Protein AF-A0A168GUT9-F1 (afdb_monomer_lite)

Secondary structure (DSSP, 8-state):
------SS---------S------HHHHHH-HHHHHHHHHSPTT-EEEEEEE-TTSEEEEEEEEEEEE--SSS-SEEEEEEEEEEEEE---HHHHHHHHHHHHHHHHHHHHHTTS--------HHHHHHHHHHHHHHHHHHHT-TT-----SSSEEEEE--SSS--EEEEHHHIIIIIIHHHHHHHHHHHHHHHH-TTTTTTS-EEEEEEESHHHHHHHHTS-HHHHHHHHHHHHHHHHHHHHHTT---EEE--HHHHHHHHHTT---S------------EEEEEEESS---EEEEEE-SS-EEEEPPSEE-SS-EEEEEEE--B-TT-PBPS-EEEEEEEEE-TTTTTGGG--S----------------EEEEEEEEEE-TTSSS-EEEEEEE-----SS---PPPEEEEE---------

Organism: NCBI:txid747725

Foldseek 3Di:
DDDPPVVPFDAAFADDDDDDPDPDVVLVVQLVVLLVVLVVADAQAWAWEWAQEPQQKTKIWIWGWHWAQYLPPGIDIAIDTDDIDMDHDDDQLQQLQVQVVVVVVVVVVVVCVPPDDPCPDCDPVLSVVSSVVSSVLCCVQWQDQPDDDPDQQDFSDWDDDVDDDIDTDGNVNSLPRGLLVVLLVVLLVVLVQCCDPVHNVVHQHAEYEYEHDVLLCLLPRTHVVRSVSNQVSSQVSNVVNCVVVVRNYHYHDDNSNRPSCVVVVHDDSNSFARHAFDDDKDKDKDKDQADFQKWKWWDPPVDIDTFDFPDDDHGMTIGIGIWDQADPVRGGDQKTKIKMKMWGFCPVVVVVPPPDDDDDDPDPPPPPRPIDMKMKIKIKHADPPGQFKIKIKMDIADPDPPPCGPTDIDIDMGTHGNHHYTD

pLDDT: mean 77.17, std 18.15, range [25.75, 98.5]

Structure (mmCIF, N/CA/C/O backbone):
data_AF-A0A168GUT9-F1
#
_entry.id   AF-A0A168GUT9-F1
#
loop_
_atom_site.group_PDB
_atom_site.id
_atom_site.type_symbol
_atom_site.label_atom_id
_atom_site.label_alt_id
_atom_site.label_comp_id
_atom_site.label_asym_id
_atom_site.label_entity_id
_atom_site.label_seq_id
_atom_site.pdbx_PDB_ins_code
_atom_site.Cartn_x
_atom_site.Cartn_y
_atom_site.Cartn_z
_atom_site.occupancy
_atom_site.B_iso_or_equiv
_atom_site.auth_seq_id
_atom_site.auth_comp_id
_atom_site.auth_asym_id
_atom_site.auth_atom_id
_atom_site.pdbx_PDB_model_num
ATOM 1 N N . MET A 1 1 ? 12.206 -26.091 -16.435 1.00 26.62 1 MET A N 1
ATOM 2 C CA . MET A 1 1 ? 11.387 -25.431 -17.474 1.00 26.62 1 MET A CA 1
ATOM 3 C C . MET A 1 1 ? 10.911 -24.117 -16.882 1.00 26.62 1 MET A C 1
ATOM 5 O O . MET A 1 1 ? 10.318 -24.164 -15.815 1.00 26.62 1 MET A O 1
ATOM 9 N N . VAL A 1 2 ? 11.254 -22.966 -17.469 1.00 26.02 2 VAL A N 1
ATOM 10 C CA . VAL A 1 2 ? 10.767 -21.669 -16.968 1.00 26.02 2 VAL A CA 1
ATOM 11 C C . VAL A 1 2 ? 9.458 -21.366 -17.677 1.00 26.02 2 VAL A C 1
ATOM 13 O O . VAL A 1 2 ? 9.467 -21.061 -18.869 1.00 26.02 2 VAL A O 1
ATOM 16 N N . GLU A 1 3 ? 8.340 -21.447 -16.959 1.00 25.75 3 GLU A N 1
ATOM 17 C CA . GLU A 1 3 ? 7.092 -20.870 -17.447 1.00 25.75 3 GLU A CA 1
ATOM 18 C C . GLU A 1 3 ? 7.246 -19.350 -17.488 1.00 25.75 3 GLU A C 1
ATOM 20 O O . GLU A 1 3 ? 7.220 -18.656 -16.470 1.00 25.75 3 GLU A O 1
ATOM 25 N N . LEU A 1 4 ? 7.440 -18.819 -18.694 1.00 33.62 4 LEU A N 1
ATOM 26 C CA . LEU A 1 4 ? 7.356 -17.390 -18.938 1.00 33.62 4 LEU A CA 1
ATOM 27 C C . LEU A 1 4 ? 5.900 -16.958 -18.734 1.00 33.62 4 LEU A C 1
ATOM 29 O O . LEU A 1 4 ? 5.096 -17.002 -19.664 1.00 33.62 4 LEU A O 1
ATOM 33 N N . PHE A 1 5 ? 5.585 -16.486 -17.526 1.00 36.59 5 PHE A N 1
ATOM 34 C CA . PHE A 1 5 ? 4.339 -15.792 -17.180 1.00 36.59 5 PHE A CA 1
ATOM 35 C C . PHE A 1 5 ? 4.239 -14.423 -17.892 1.00 36.59 5 PHE A C 1
ATOM 37 O O . PHE A 1 5 ? 4.092 -13.367 -17.284 1.00 36.59 5 PHE A O 1
ATOM 44 N N . SER A 1 6 ? 4.308 -14.418 -19.226 1.00 44.78 6 SER A N 1
ATOM 45 C CA . SER A 1 6 ? 4.138 -13.242 -20.081 1.00 44.78 6 SER A CA 1
ATOM 46 C C . SER A 1 6 ? 2.673 -13.028 -20.478 1.00 44.78 6 SER A C 1
ATOM 48 O O . SER A 1 6 ? 2.356 -12.856 -21.654 1.00 44.78 6 SER A O 1
ATOM 50 N N . LYS A 1 7 ? 1.791 -13.036 -19.474 1.00 45.06 7 LYS A N 1
ATOM 51 C CA . LYS A 1 7 ? 0.375 -12.627 -19.516 1.00 45.06 7 LYS A CA 1
ATOM 52 C C . LYS A 1 7 ? 0.021 -12.000 -18.149 1.00 45.06 7 LYS A C 1
ATOM 54 O O . LYS A 1 7 ? -0.742 -12.574 -17.388 1.00 45.06 7 LYS A O 1
ATOM 59 N N . THR A 1 8 ? 0.613 -10.878 -17.742 1.00 46.88 8 THR A N 1
ATOM 60 C CA . THR A 1 8 ? 1.179 -9.783 -18.550 1.00 46.88 8 THR A CA 1
ATOM 61 C C . THR A 1 8 ? 2.673 -9.537 -18.299 1.00 46.88 8 THR A C 1
ATOM 63 O O . THR A 1 8 ? 3.214 -9.794 -17.226 1.00 46.88 8 THR A O 1
ATOM 66 N N . LYS A 1 9 ? 3.371 -9.020 -19.317 1.00 53.97 9 LYS A N 1
ATOM 67 C CA . LYS A 1 9 ? 4.805 -8.697 -19.248 1.00 53.97 9 LYS A CA 1
ATOM 68 C C . LYS A 1 9 ? 5.005 -7.348 -18.524 1.00 53.97 9 LYS A C 1
ATOM 70 O O . LYS A 1 9 ? 4.695 -6.297 -19.083 1.00 53.97 9 LYS A O 1
ATOM 75 N N . ARG A 1 10 ? 5.484 -7.405 -17.271 1.00 47.97 10 ARG A N 1
ATOM 76 C CA . ARG A 1 10 ? 5.579 -6.293 -16.292 1.00 47.97 10 ARG A CA 1
ATOM 77 C C . ARG A 1 10 ? 6.649 -5.225 -16.628 1.00 47.97 10 ARG A C 1
ATOM 79 O O . ARG A 1 10 ? 7.745 -5.624 -17.022 1.00 47.97 10 ARG A O 1
ATOM 86 N N . PRO A 1 11 ? 6.376 -3.919 -16.433 1.00 54.38 11 PRO A N 1
ATOM 87 C CA . PRO A 1 11 ? 7.156 -2.797 -16.980 1.00 54.38 11 PRO A CA 1
ATOM 88 C C . PRO A 1 11 ? 8.419 -2.384 -16.195 1.00 54.38 11 PRO A C 1
ATOM 90 O O . PRO A 1 11 ? 8.752 -2.946 -15.155 1.00 54.38 11 PRO A O 1
ATOM 93 N N . ILE A 1 12 ? 9.058 -1.348 -16.749 1.00 54.78 12 ILE A N 1
ATOM 94 C CA . ILE A 1 12 ? 10.175 -0.482 -16.320 1.00 54.78 12 ILE A CA 1
ATOM 95 C C . ILE A 1 12 ? 9.835 0.928 -16.945 1.00 54.78 12 ILE A C 1
ATOM 97 O O . ILE A 1 12 ? 8.992 0.943 -17.827 1.00 54.78 12 ILE A O 1
ATOM 101 N N . VAL A 1 13 ? 10.330 2.121 -16.535 1.00 54.97 13 VAL A N 1
ATOM 102 C CA . VAL A 1 13 ? 9.796 3.502 -16.970 1.00 54.97 13 VAL A CA 1
ATOM 103 C C . VAL A 1 13 ? 10.531 4.904 -17.547 1.00 54.97 13 VAL A C 1
ATOM 105 O O . VAL A 1 13 ? 9.647 5.563 -18.045 1.00 54.97 13 VAL A O 1
ATOM 108 N N . VAL A 1 14 ? 11.784 5.586 -17.787 1.00 58.19 14 VAL A N 1
ATOM 109 C CA . VAL A 1 14 ? 13.343 5.839 -17.550 1.00 58.19 14 VAL A CA 1
ATOM 110 C C . VAL A 1 14 ? 13.621 7.330 -17.235 1.00 58.19 14 VAL A C 1
ATOM 112 O O . VAL A 1 14 ? 13.197 8.234 -17.957 1.00 58.19 14 VAL A O 1
ATOM 115 N N . GLU A 1 15 ? 14.467 7.563 -16.230 1.00 49.66 15 GLU A N 1
ATOM 116 C CA . GLU A 1 15 ? 14.476 8.736 -15.356 1.00 49.66 15 GLU A CA 1
ATOM 117 C C . GLU A 1 15 ? 14.814 10.111 -15.941 1.00 49.66 15 GLU A C 1
ATOM 119 O O . GLU A 1 15 ? 15.072 10.289 -17.136 1.00 49.66 15 GLU A O 1
ATOM 124 N N . SER A 1 16 ? 14.493 11.130 -15.141 1.00 50.06 16 SER A N 1
ATOM 125 C CA . SER A 1 16 ? 14.348 12.511 -15.595 1.00 50.06 16 SER A CA 1
ATOM 126 C C . SER A 1 16 ? 15.687 13.219 -15.752 1.00 50.06 16 SER A C 1
ATOM 128 O O . SER A 1 16 ? 16.665 12.902 -15.090 1.00 50.06 16 SER A O 1
ATOM 130 N N . THR A 1 17 ? 15.719 14.214 -16.636 1.00 51.22 17 THR A N 1
ATOM 131 C CA . THR A 1 17 ? 16.955 14.880 -17.081 1.00 51.22 17 THR A CA 1
ATOM 132 C C . THR A 1 17 ? 16.828 16.402 -17.200 1.00 51.22 17 THR A C 1
ATOM 134 O O . THR A 1 17 ? 17.654 17.038 -17.842 1.00 51.22 17 THR A O 1
ATOM 137 N N . SER A 1 18 ? 15.782 17.006 -16.629 1.00 48.81 18 SER A N 1
ATOM 138 C CA . SER A 1 18 ? 15.532 18.454 -16.702 1.00 48.81 18 SER A CA 1
ATOM 139 C C . SER A 1 18 ? 15.050 18.995 -15.360 1.00 48.81 18 SER A C 1
ATOM 141 O O . SER A 1 18 ? 14.237 18.325 -14.720 1.00 48.81 18 SER A O 1
ATOM 143 N N . ASP A 1 19 ? 15.468 20.212 -14.993 1.00 50.88 19 ASP A N 1
ATOM 144 C CA . ASP A 1 19 ? 15.101 20.916 -13.752 1.00 50.88 19 ASP A CA 1
ATOM 145 C C . ASP A 1 19 ? 13.603 21.274 -13.658 1.00 50.88 19 ASP A C 1
ATOM 147 O O . ASP A 1 19 ? 13.185 22.431 -13.723 1.00 50.88 19 ASP A O 1
ATOM 151 N N . TYR A 1 20 ? 12.769 20.257 -13.454 1.00 45.78 20 TYR A N 1
ATOM 152 C CA . TYR A 1 20 ? 11.441 20.432 -12.883 1.00 45.78 20 TYR A CA 1
ATOM 153 C C . TYR A 1 20 ? 11.582 20.927 -11.441 1.00 45.78 20 TYR A C 1
ATOM 155 O O . TYR A 1 20 ? 12.440 20.447 -10.698 1.00 45.78 20 TYR A O 1
ATOM 163 N N . ASN A 1 21 ? 10.730 21.876 -11.036 1.00 51.06 21 ASN A N 1
ATOM 164 C CA . ASN A 1 21 ? 10.783 22.482 -9.704 1.00 51.06 21 ASN A CA 1
ATOM 165 C C . ASN A 1 21 ? 10.787 21.406 -8.610 1.00 51.06 21 ASN A C 1
ATOM 167 O O . ASN A 1 21 ? 9.783 20.727 -8.383 1.00 51.06 21 ASN A O 1
ATOM 171 N N . LYS A 1 22 ? 11.933 21.268 -7.934 1.00 47.97 22 LYS A N 1
ATOM 172 C CA . LYS A 1 22 ? 12.156 20.256 -6.902 1.00 47.97 22 LYS A CA 1
ATOM 173 C C . LYS A 1 22 ? 11.099 20.392 -5.810 1.00 47.97 22 LYS A C 1
ATOM 175 O O . LYS A 1 22 ? 11.088 21.377 -5.073 1.00 47.97 22 LYS A O 1
ATOM 180 N N . CYS A 1 23 ? 10.305 19.339 -5.617 1.00 44.12 23 CYS A N 1
ATOM 181 C CA . CYS A 1 23 ? 9.879 19.001 -4.263 1.00 44.12 23 CYS A CA 1
ATOM 182 C C . CYS A 1 23 ? 11.184 18.839 -3.469 1.00 44.12 23 CYS A C 1
ATOM 184 O O . CYS A 1 23 ? 12.020 18.016 -3.847 1.00 44.12 23 CYS A O 1
ATOM 186 N N . SER A 1 24 ? 11.443 19.734 -2.512 1.00 45.75 24 SER A N 1
ATOM 187 C CA . SER A 1 24 ? 12.797 19.952 -1.991 1.00 45.75 24 SER A CA 1
ATOM 188 C C . SER A 1 24 ? 13.386 18.645 -1.457 1.00 45.75 24 SER A C 1
ATOM 190 O O . SER A 1 24 ? 12.754 17.947 -0.669 1.00 45.75 24 SER A O 1
ATOM 192 N N . SER A 1 25 ? 14.597 18.281 -1.894 1.00 49.31 25 SER A N 1
ATOM 193 C CA . SER A 1 25 ? 15.142 16.930 -1.667 1.00 49.31 25 SER A CA 1
ATOM 194 C C . SER A 1 25 ? 15.343 16.578 -0.186 1.00 49.31 25 SER A C 1
ATOM 196 O O . SER A 1 25 ? 15.355 15.400 0.163 1.00 49.31 25 SER A O 1
ATOM 198 N N . GLY A 1 26 ? 15.396 17.581 0.699 1.00 51.66 26 GLY A N 1
ATOM 199 C CA . GLY A 1 26 ? 15.331 17.393 2.152 1.00 51.66 26 GLY A CA 1
ATOM 200 C C . GLY A 1 26 ? 14.047 16.711 2.650 1.00 51.66 26 GLY A C 1
ATOM 201 O O . GLY A 1 26 ? 14.083 16.056 3.682 1.00 51.66 26 GLY A O 1
ATOM 202 N N . ALA A 1 27 ? 12.931 16.786 1.914 1.00 50.53 27 ALA A N 1
ATOM 203 C CA . ALA A 1 27 ? 11.703 16.066 2.259 1.00 50.53 27 ALA A CA 1
ATOM 204 C C . ALA A 1 27 ? 11.812 14.551 1.996 1.00 50.53 27 ALA A C 1
ATOM 206 O O . ALA A 1 27 ? 11.278 13.756 2.765 1.00 50.53 27 ALA A O 1
ATOM 207 N N . LEU A 1 28 ? 12.530 14.142 0.941 1.00 49.69 28 LEU A N 1
ATOM 208 C CA . LEU A 1 28 ? 12.753 12.726 0.613 1.00 49.69 28 LEU A CA 1
ATOM 209 C C . LEU A 1 28 ? 13.799 12.069 1.525 1.00 49.69 28 LEU A C 1
ATOM 211 O O . LEU A 1 28 ? 13.659 10.897 1.861 1.00 49.69 28 LEU A O 1
ATOM 215 N N . LEU A 1 29 ? 14.808 12.826 1.970 1.00 50.78 29 LEU A N 1
ATOM 216 C CA . LEU A 1 29 ? 15.850 12.337 2.883 1.00 50.78 29 LEU A CA 1
ATOM 217 C C . LEU A 1 29 ? 15.323 11.937 4.273 1.00 50.78 29 LEU A C 1
ATOM 219 O O . LEU A 1 29 ? 15.955 11.124 4.944 1.00 50.78 29 LEU A O 1
ATOM 223 N N . ASN A 1 30 ? 14.172 12.467 4.696 1.00 52.59 30 ASN A N 1
ATOM 224 C CA . ASN A 1 30 ? 13.629 12.215 6.032 1.00 52.59 30 ASN A CA 1
ATOM 225 C C . ASN A 1 30 ? 12.853 10.888 6.148 1.00 52.59 30 ASN A C 1
ATOM 227 O O . ASN A 1 30 ? 12.826 10.312 7.231 1.00 52.59 30 ASN A O 1
ATOM 231 N N . CYS A 1 31 ? 12.281 10.357 5.059 1.00 59.56 31 CYS A N 1
ATOM 232 C CA . CYS A 1 31 ? 11.451 9.135 5.066 1.00 59.56 31 CYS A CA 1
ATOM 233 C C . CYS A 1 31 ? 12.281 7.829 5.081 1.00 59.56 31 CYS A C 1
ATOM 235 O O . CYS A 1 31 ? 12.011 6.880 4.336 1.00 59.56 31 CYS A O 1
ATOM 237 N N . SER A 1 32 ? 13.346 7.795 5.888 1.00 69.50 32 SER A N 1
ATOM 238 C CA . SER A 1 32 ? 14.380 6.750 5.849 1.00 69.50 32 SER A CA 1
ATOM 239 C C . SER A 1 32 ? 13.837 5.336 6.106 1.00 69.50 32 SER A C 1
ATOM 241 O O . SER A 1 32 ? 14.268 4.380 5.455 1.00 69.50 32 SER A O 1
ATOM 243 N N . GLU A 1 33 ? 12.838 5.194 6.983 1.00 77.44 33 GLU A N 1
ATOM 244 C CA . GLU A 1 33 ? 12.213 3.901 7.262 1.00 77.44 33 GLU A CA 1
ATOM 245 C C . GLU A 1 33 ? 11.320 3.416 6.113 1.00 77.44 33 GLU A C 1
ATOM 247 O O . GLU A 1 33 ? 11.387 2.238 5.759 1.00 77.44 33 GLU A O 1
ATOM 252 N N . LYS A 1 34 ? 10.543 4.300 5.469 1.00 72.81 34 LYS A N 1
ATOM 253 C CA . LYS A 1 34 ? 9.719 3.933 4.300 1.00 72.81 34 LYS A CA 1
ATOM 254 C C . LYS A 1 34 ? 10.580 3.396 3.150 1.00 72.81 34 LYS A C 1
ATOM 256 O O . LYS A 1 34 ? 10.268 2.343 2.589 1.00 72.81 34 LYS A O 1
ATOM 261 N N . VAL A 1 35 ? 11.707 4.056 2.864 1.00 77.12 35 VAL A N 1
ATOM 262 C CA . VAL A 1 35 ? 12.710 3.593 1.883 1.00 77.12 35 VAL A CA 1
ATOM 263 C C . VAL A 1 35 ? 13.254 2.209 2.262 1.00 77.12 35 VAL A C 1
ATOM 265 O O . VAL A 1 35 ? 13.331 1.312 1.417 1.00 77.12 35 VAL A O 1
ATOM 268 N N . ALA A 1 36 ? 13.593 1.995 3.538 1.00 82.00 36 ALA A N 1
ATOM 269 C CA . ALA A 1 36 ? 14.124 0.718 4.014 1.00 82.00 36 ALA A CA 1
ATOM 270 C C . ALA A 1 36 ? 13.153 -0.462 3.793 1.00 82.00 36 ALA A C 1
ATOM 272 O O . ALA A 1 36 ? 13.602 -1.566 3.491 1.00 82.00 36 ALA A O 1
ATOM 273 N N . LEU A 1 37 ? 11.835 -0.248 3.872 1.00 84.88 37 LEU A N 1
ATOM 274 C CA . LEU A 1 37 ? 10.836 -1.305 3.652 1.00 84.88 37 LEU A CA 1
ATOM 275 C C . LEU A 1 37 ? 10.690 -1.719 2.186 1.00 84.88 37 LEU A C 1
ATOM 277 O O . LEU A 1 37 ? 10.657 -2.912 1.883 1.00 84.88 37 LEU A O 1
ATOM 281 N N . ILE A 1 38 ? 10.648 -0.752 1.269 1.00 83.19 38 ILE A N 1
ATOM 282 C CA . ILE A 1 38 ? 10.602 -1.003 -0.183 1.00 83.19 38 ILE A CA 1
ATOM 283 C C . ILE A 1 38 ? 11.878 -1.740 -0.627 1.00 83.19 38 ILE A C 1
ATOM 285 O O . ILE A 1 38 ? 11.850 -2.643 -1.472 1.00 83.19 38 ILE A O 1
ATOM 289 N N . ASN A 1 39 ? 13.000 -1.448 0.034 1.00 83.31 39 ASN A N 1
ATOM 290 C CA . ASN A 1 39 ? 14.249 -2.173 -0.152 1.00 83.31 39 ASN A CA 1
ATOM 291 C C . ASN A 1 39 ? 14.204 -3.638 0.328 1.00 83.31 39 ASN A C 1
ATOM 293 O O . ASN A 1 39 ? 14.859 -4.467 -0.306 1.00 83.31 39 ASN A O 1
ATOM 297 N N . LEU A 1 40 ? 13.394 -3.995 1.335 1.00 87.31 40 LEU A N 1
ATOM 298 C CA . LEU A 1 40 ? 13.200 -5.388 1.781 1.00 87.31 40 LEU A CA 1
ATOM 299 C C . LEU A 1 40 ? 12.292 -6.220 0.855 1.00 87.31 40 LEU A C 1
ATOM 301 O O . LEU A 1 40 ? 12.414 -7.444 0.811 1.00 87.31 40 LEU A O 1
ATOM 305 N N . ILE A 1 41 ? 11.389 -5.587 0.103 1.00 86.56 41 ILE A N 1
ATOM 306 C CA . ILE A 1 41 ? 10.489 -6.275 -0.836 1.00 86.56 41 ILE A CA 1
ATOM 307 C C . ILE A 1 41 ? 11.254 -6.657 -2.113 1.00 86.56 41 ILE A C 1
ATOM 309 O O . ILE A 1 41 ? 12.033 -5.869 -2.647 1.00 86.56 41 ILE A O 1
ATOM 313 N N . GLN A 1 42 ? 11.061 -7.875 -2.625 1.00 84.88 42 GLN A N 1
ATOM 314 C CA . GLN A 1 42 ? 11.775 -8.339 -3.822 1.00 84.88 42 GLN A CA 1
ATOM 315 C C . GLN A 1 42 ? 11.379 -7.549 -5.088 1.00 84.88 42 GLN A C 1
ATOM 317 O O . GLN A 1 42 ? 10.233 -7.109 -5.198 1.00 84.88 42 GLN A O 1
ATOM 322 N N . PRO A 1 43 ? 12.281 -7.405 -6.077 1.00 81.94 43 PRO A N 1
ATOM 323 C CA . PRO A 1 43 ? 11.941 -6.879 -7.398 1.00 81.94 43 PRO A CA 1
ATOM 324 C C . PRO A 1 43 ? 10.807 -7.659 -8.060 1.00 81.94 43 PRO A C 1
ATOM 326 O O . PRO A 1 43 ? 10.798 -8.888 -8.062 1.00 81.94 43 PRO A O 1
ATOM 329 N N . TYR A 1 44 ? 9.843 -6.943 -8.636 1.00 80.75 44 TYR A N 1
ATOM 330 C CA . TYR A 1 44 ? 8.580 -7.483 -9.154 1.00 80.75 44 TYR A CA 1
ATOM 331 C C . TYR A 1 44 ? 7.759 -8.242 -8.080 1.00 80.75 44 TYR A C 1
ATOM 333 O O . TYR A 1 44 ? 6.778 -8.926 -8.390 1.00 80.75 44 TYR A O 1
ATOM 341 N N . GLY A 1 45 ? 8.110 -8.083 -6.803 1.00 87.81 45 GLY A N 1
ATOM 342 C CA . GLY A 1 45 ? 7.328 -8.495 -5.648 1.00 87.81 45 GLY A CA 1
ATOM 343 C C . GLY A 1 45 ? 6.203 -7.506 -5.354 1.00 87.81 45 GLY A C 1
ATOM 344 O O . GLY A 1 45 ? 6.263 -6.329 -5.719 1.00 87.81 45 GLY A O 1
ATOM 345 N N . TYR A 1 46 ? 5.160 -8.004 -4.696 1.00 91.94 46 TYR A N 1
ATOM 346 C CA . TYR A 1 46 ? 3.995 -7.215 -4.317 1.00 91.94 46 TYR A CA 1
ATOM 347 C C . TYR A 1 46 ? 3.993 -6.912 -2.821 1.00 91.94 46 TYR A C 1
ATOM 349 O O . TYR A 1 46 ? 4.394 -7.751 -2.006 1.00 91.94 46 TYR A O 1
ATOM 357 N N . TYR A 1 47 ? 3.468 -5.746 -2.464 1.00 94.81 47 TYR A N 1
ATOM 358 C CA . TYR A 1 47 ? 3.083 -5.394 -1.105 1.00 94.81 47 TYR A CA 1
ATOM 359 C C . TYR A 1 47 ? 1.734 -4.677 -1.102 1.00 94.81 47 TYR A C 1
ATOM 361 O O . TYR A 1 47 ? 1.325 -4.116 -2.118 1.00 94.81 47 TYR A O 1
ATOM 369 N N . VAL A 1 48 ? 1.040 -4.705 0.032 1.00 95.00 48 VAL A N 1
ATOM 370 C CA . VAL A 1 48 ? -0.174 -3.911 0.245 1.00 95.00 48 VAL A CA 1
ATOM 371 C C . VAL A 1 48 ? 0.082 -2.907 1.355 1.00 95.00 48 VAL A C 1
ATOM 373 O O . VAL A 1 48 ? 0.603 -3.251 2.413 1.00 95.00 48 VAL A O 1
ATOM 376 N N . GLU A 1 49 ? -0.292 -1.662 1.115 1.00 94.19 49 GLU A N 1
ATOM 377 C CA . GLU A 1 49 ? -0.341 -0.612 2.125 1.00 94.19 49 GLU A CA 1
ATOM 378 C C . GLU A 1 49 ? -1.786 -0.440 2.597 1.00 94.19 49 GLU A C 1
ATOM 380 O O . GLU A 1 49 ? -2.677 -0.212 1.784 1.00 94.19 49 GLU A O 1
ATOM 385 N N . ALA A 1 50 ? -2.024 -0.576 3.897 1.00 95.88 50 ALA A N 1
ATOM 386 C CA . ALA A 1 50 ? -3.323 -0.434 4.533 1.00 95.88 50 ALA A CA 1
ATOM 387 C C . ALA A 1 50 ? -3.367 0.867 5.341 1.00 95.88 50 ALA A C 1
ATOM 389 O O . ALA A 1 50 ? -2.925 0.898 6.489 1.00 95.88 50 ALA A O 1
ATOM 390 N N . ASN A 1 51 ? -3.912 1.932 4.748 1.00 94.56 51 ASN A N 1
ATOM 391 C CA . ASN A 1 51 ? -4.268 3.147 5.477 1.00 94.56 51 ASN A CA 1
ATOM 392 C C . ASN A 1 51 ? -5.609 2.919 6.192 1.00 94.56 51 ASN A C 1
ATOM 394 O O . ASN A 1 51 ? -6.626 2.664 5.544 1.00 94.56 51 ASN A O 1
ATOM 398 N N . ILE A 1 52 ? -5.597 3.004 7.521 1.00 95.19 52 ILE A N 1
ATOM 399 C CA . ILE A 1 52 ? -6.777 2.962 8.384 1.00 95.19 52 ILE A CA 1
ATOM 400 C C . ILE A 1 52 ? -7.114 4.408 8.776 1.00 95.19 52 ILE A C 1
ATOM 402 O O . ILE A 1 52 ? -6.357 5.043 9.516 1.00 95.19 52 ILE A O 1
ATOM 406 N N . ASN A 1 53 ? -8.231 4.942 8.275 1.00 91.75 53 ASN A N 1
ATOM 407 C CA . ASN A 1 53 ? -8.582 6.354 8.450 1.00 91.75 53 ASN A CA 1
ATOM 408 C C . ASN A 1 53 ? -9.632 6.596 9.548 1.00 91.75 53 ASN A C 1
ATOM 410 O O . ASN A 1 53 ? -10.357 5.694 9.970 1.00 91.75 53 ASN A O 1
ATOM 414 N N . LEU A 1 54 ? -9.733 7.854 9.986 1.00 91.44 54 LEU A N 1
ATOM 415 C CA . LEU A 1 54 ? -10.691 8.302 11.007 1.00 91.44 54 LEU A CA 1
ATOM 416 C C . LEU A 1 54 ? -12.159 8.288 10.536 1.00 91.44 54 LEU A C 1
ATOM 418 O O . LEU A 1 54 ? -13.062 8.463 11.345 1.00 91.44 54 LEU A O 1
ATOM 422 N N . CYS A 1 55 ? -12.422 8.055 9.247 1.00 90.44 55 CYS A N 1
ATOM 423 C CA . CYS A 1 55 ? -13.771 7.907 8.689 1.00 90.44 55 CYS A CA 1
ATOM 424 C C . CYS A 1 55 ? -14.260 6.445 8.698 1.00 90.44 55 CYS A C 1
ATOM 426 O O . CYS A 1 55 ? -15.224 6.115 8.007 1.00 90.44 55 CYS A O 1
ATOM 428 N N . ASN A 1 56 ? -13.586 5.571 9.454 1.00 91.69 56 ASN A N 1
ATOM 429 C CA . ASN A 1 56 ? -13.836 4.131 9.531 1.00 91.69 56 ASN A CA 1
ATOM 430 C C . ASN A 1 56 ? -13.755 3.403 8.177 1.00 91.69 56 ASN A C 1
ATOM 432 O O . ASN A 1 56 ? -14.416 2.386 7.949 1.00 91.69 56 ASN A O 1
ATOM 436 N N . GLU A 1 57 ? -12.876 3.871 7.292 1.00 95.38 57 GLU A N 1
ATOM 437 C CA . GLU A 1 57 ? -12.481 3.161 6.078 1.00 95.38 57 GLU A CA 1
ATOM 438 C C . GLU A 1 57 ? -11.063 2.587 6.204 1.00 95.38 57 GLU A C 1
ATOM 440 O O . GLU A 1 57 ? -10.179 3.173 6.832 1.00 95.38 57 GLU A O 1
ATOM 445 N N . ILE A 1 58 ? -10.827 1.461 5.531 1.00 96.00 58 ILE A N 1
ATOM 446 C CA . ILE A 1 58 ? -9.499 0.890 5.313 1.00 96.00 58 ILE A CA 1
ATOM 447 C C . ILE A 1 58 ? -9.202 0.928 3.813 1.00 96.00 58 ILE A C 1
ATOM 449 O O . ILE A 1 58 ? -9.855 0.242 3.024 1.00 96.00 58 ILE A O 1
ATOM 453 N N . LYS A 1 59 ? -8.210 1.726 3.417 1.00 94.88 59 LYS A N 1
ATOM 454 C CA . LYS A 1 59 ? -7.747 1.875 2.032 1.00 94.88 59 LYS A CA 1
ATOM 455 C C . LYS A 1 59 ? -6.517 1.001 1.823 1.00 94.88 59 LYS A C 1
ATOM 457 O O . LYS A 1 59 ? -5.466 1.252 2.403 1.00 94.88 59 LYS A O 1
ATOM 462 N N . LEU A 1 60 ? -6.678 -0.038 1.009 1.00 94.75 60 LEU A N 1
ATOM 463 C CA . LEU A 1 60 ? -5.674 -1.046 0.690 1.00 94.75 60 LEU A CA 1
ATOM 464 C C . LEU A 1 60 ? -5.084 -0.754 -0.695 1.00 94.75 60 LEU A C 1
ATOM 466 O O . LEU A 1 60 ? -5.766 -0.931 -1.701 1.00 94.75 60 LEU A O 1
ATOM 470 N N . SER A 1 61 ? -3.830 -0.311 -0.750 1.00 93.38 61 SER A N 1
ATOM 471 C CA . SER A 1 61 ? -3.107 -0.025 -1.995 1.00 93.38 61 SER A CA 1
ATOM 472 C C . SER A 1 61 ? -2.153 -1.169 -2.325 1.00 93.38 61 SER A C 1
ATOM 474 O O . SER A 1 61 ? -1.124 -1.321 -1.664 1.00 93.38 61 SER A O 1
ATOM 476 N N . LEU A 1 62 ? -2.472 -1.985 -3.332 1.00 93.12 62 LEU A N 1
ATOM 477 C CA . LEU A 1 62 ? -1.544 -2.971 -3.884 1.00 93.12 62 LEU A CA 1
ATOM 478 C C . LEU A 1 62 ? -0.510 -2.263 -4.751 1.00 93.12 62 LEU A C 1
ATOM 480 O O . LEU A 1 62 ? -0.817 -1.689 -5.799 1.00 93.12 62 LEU A O 1
ATOM 484 N N . ASN A 1 63 ? 0.735 -2.411 -4.335 1.00 92.38 63 ASN A N 1
ATOM 485 C CA . ASN A 1 63 ? 1.908 -1.856 -4.967 1.00 92.38 63 ASN A CA 1
ATOM 486 C C . ASN A 1 63 ? 2.837 -2.992 -5.412 1.00 92.38 63 ASN A C 1
ATOM 488 O O . ASN A 1 63 ? 3.025 -3.992 -4.716 1.00 92.38 63 ASN A O 1
ATOM 492 N N . GLN A 1 64 ? 3.444 -2.835 -6.581 1.00 89.56 64 GLN A N 1
ATOM 493 C CA . GLN A 1 64 ? 4.507 -3.692 -7.084 1.00 89.56 64 GLN A CA 1
ATOM 494 C C . GLN A 1 64 ? 5.817 -2.914 -7.027 1.00 89.56 64 GLN A C 1
ATOM 496 O O . GLN A 1 64 ? 5.952 -1.884 -7.683 1.00 89.56 64 GLN A O 1
ATOM 501 N N . VAL A 1 65 ? 6.813 -3.437 -6.317 1.00 87.88 65 VAL A N 1
ATOM 502 C CA . VAL A 1 65 ? 8.179 -2.923 -6.458 1.00 87.88 65 VAL A CA 1
ATOM 503 C C . VAL A 1 65 ? 8.686 -3.340 -7.834 1.00 87.88 65 VAL A C 1
ATOM 505 O O . VAL A 1 65 ? 8.681 -4.521 -8.170 1.00 87.88 65 VAL A O 1
ATOM 508 N N . ILE A 1 66 ? 9.102 -2.383 -8.651 1.00 80.69 66 ILE A N 1
ATOM 509 C CA . ILE A 1 66 ? 9.880 -2.590 -9.873 1.00 80.69 66 ILE A CA 1
ATOM 510 C C . ILE A 1 66 ? 11.285 -2.013 -9.694 1.00 80.69 66 ILE A C 1
ATOM 512 O O . ILE A 1 66 ? 11.636 -1.483 -8.642 1.00 80.69 66 ILE A O 1
ATOM 516 N N . GLU A 1 67 ? 12.117 -2.193 -10.710 1.00 72.94 67 GLU A N 1
ATOM 517 C CA . GLU A 1 67 ? 13.498 -1.721 -10.754 1.00 72.94 67 GLU A CA 1
ATOM 518 C C . GLU A 1 67 ? 13.735 -1.074 -12.099 1.00 72.94 67 GLU A C 1
ATOM 520 O O . GLU A 1 67 ? 13.261 -1.590 -13.113 1.00 72.94 67 GLU A O 1
ATOM 525 N N . THR A 1 68 ? 14.452 0.042 -12.106 1.00 66.25 68 THR A N 1
ATOM 526 C CA . THR A 1 68 ? 14.397 0.993 -13.209 1.00 66.25 68 THR A CA 1
ATOM 527 C C . THR A 1 68 ? 15.665 1.811 -13.337 1.00 66.25 68 THR A C 1
ATOM 529 O O . THR A 1 68 ? 16.188 2.277 -12.331 1.00 66.25 68 THR A O 1
ATOM 532 N N . ALA A 1 69 ? 16.120 2.019 -14.569 1.00 57.66 69 ALA A N 1
ATOM 533 C CA . ALA A 1 69 ? 17.316 2.787 -14.859 1.00 57.66 69 ALA A CA 1
ATOM 534 C C . ALA A 1 69 ? 17.065 4.304 -14.837 1.00 57.66 69 ALA A C 1
ATOM 536 O O . ALA A 1 69 ? 15.964 4.809 -15.081 1.00 57.66 69 ALA A O 1
ATOM 537 N N . ASP A 1 70 ? 18.162 5.019 -14.650 1.00 63.59 70 ASP A N 1
ATOM 538 C CA . ASP A 1 70 ? 18.320 6.435 -14.911 1.00 63.59 70 ASP A CA 1
ATOM 539 C C . ASP A 1 70 ? 19.601 6.650 -15.719 1.00 63.59 70 ASP A C 1
ATOM 541 O O . ASP A 1 70 ? 20.594 5.944 -15.541 1.00 63.59 70 ASP A O 1
ATOM 545 N N . SER A 1 71 ? 19.577 7.663 -16.575 1.00 54.31 71 SER A N 1
ATOM 546 C CA . SER A 1 71 ? 20.761 8.308 -17.135 1.00 54.31 71 SER A CA 1
ATOM 547 C C . SER A 1 71 ? 21.661 9.002 -16.096 1.00 54.31 71 SER A C 1
ATOM 549 O O . SER A 1 71 ? 22.837 9.187 -16.396 1.00 54.31 71 SER A O 1
ATOM 551 N N . ALA A 1 72 ? 21.155 9.389 -14.915 1.00 57.62 72 ALA A N 1
ATOM 552 C CA . ALA A 1 72 ? 21.920 10.103 -13.880 1.00 57.62 72 ALA A CA 1
ATOM 553 C C . ALA A 1 72 ? 22.170 9.313 -12.569 1.00 57.62 72 ALA A C 1
ATOM 555 O O . ALA A 1 72 ? 23.300 9.291 -12.088 1.00 57.62 72 ALA A O 1
ATOM 556 N N . ILE A 1 73 ? 21.153 8.673 -11.980 1.00 57.59 73 ILE A N 1
ATOM 557 C CA . ILE A 1 73 ? 21.180 8.072 -10.626 1.00 57.59 73 ILE A CA 1
ATOM 558 C C . ILE A 1 73 ? 21.392 6.537 -10.637 1.00 57.59 73 ILE A C 1
ATOM 560 O O . ILE A 1 73 ? 21.795 5.956 -9.629 1.00 57.59 73 ILE A O 1
ATOM 564 N N . GLY A 1 74 ? 21.205 5.864 -11.778 1.00 59.09 74 GLY A N 1
ATOM 565 C CA . GLY A 1 74 ? 21.393 4.415 -11.944 1.00 59.09 74 GLY A CA 1
ATOM 566 C C . GLY A 1 74 ? 20.117 3.580 -11.770 1.00 59.09 74 GLY A C 1
ATOM 567 O O . GLY A 1 74 ? 19.014 4.045 -12.036 1.00 59.09 74 GLY A O 1
ATOM 568 N N . MET A 1 75 ? 20.255 2.306 -11.381 1.00 68.12 75 MET A N 1
ATOM 569 C CA . MET A 1 75 ? 19.110 1.407 -11.168 1.00 68.12 75 MET A CA 1
ATOM 570 C C . MET A 1 75 ? 18.461 1.663 -9.800 1.00 68.12 75 MET A C 1
ATOM 572 O O . MET A 1 75 ? 18.872 1.047 -8.814 1.00 68.12 75 MET A O 1
ATOM 576 N N . ARG A 1 76 ? 17.440 2.528 -9.718 1.00 76.19 76 ARG A N 1
ATOM 577 C CA . ARG A 1 76 ? 16.630 2.635 -8.492 1.00 76.19 76 ARG A CA 1
ATOM 578 C C . ARG A 1 76 ? 15.522 1.577 -8.458 1.00 76.19 76 ARG A C 1
ATOM 580 O O . ARG A 1 76 ? 14.985 1.183 -9.496 1.00 76.19 76 ARG A O 1
ATOM 587 N N . LYS A 1 77 ? 15.161 1.123 -7.254 1.00 80.00 77 LYS A N 1
ATOM 588 C CA . LYS A 1 77 ? 13.838 0.525 -7.022 1.00 80.00 77 LYS A CA 1
ATOM 589 C C . LYS A 1 77 ? 12.777 1.606 -7.197 1.00 80.00 77 LYS A C 1
ATOM 591 O O . LYS A 1 77 ? 13.054 2.778 -6.948 1.00 80.00 77 LYS A O 1
ATOM 596 N N . SER A 1 78 ? 11.593 1.218 -7.657 1.00 77.75 78 SER A N 1
ATOM 597 C CA . SER A 1 78 ? 10.479 2.145 -7.829 1.00 77.75 78 SER A CA 1
ATOM 598 C C . SER A 1 78 ? 9.106 1.482 -7.698 1.00 77.75 78 SER A C 1
ATOM 600 O O . SER A 1 78 ? 8.925 0.317 -8.045 1.00 77.75 78 SER A O 1
ATOM 602 N N . THR A 1 79 ? 8.124 2.202 -7.158 1.00 84.88 79 THR A N 1
ATOM 603 C CA . THR A 1 79 ? 6.827 1.644 -6.755 1.00 84.88 79 THR A CA 1
ATOM 604 C C . THR A 1 79 ? 5.754 1.841 -7.817 1.00 84.88 79 THR A C 1
ATOM 606 O O . THR A 1 79 ? 5.164 2.914 -7.940 1.00 84.88 79 THR A O 1
ATOM 609 N N . LEU A 1 80 ? 5.418 0.765 -8.525 1.00 83.19 80 LEU A N 1
ATOM 610 C CA . LEU A 1 80 ? 4.288 0.743 -9.443 1.00 83.19 80 LEU A CA 1
ATOM 611 C C . LEU A 1 80 ? 3.007 0.424 -8.674 1.00 83.19 80 LEU A C 1
ATOM 613 O O . LEU A 1 80 ? 2.775 -0.721 -8.290 1.00 83.19 80 LEU A O 1
ATOM 617 N N . SER A 1 81 ? 2.153 1.426 -8.482 1.00 86.62 81 SER A N 1
ATOM 618 C CA . SER A 1 81 ? 0.775 1.217 -8.024 1.00 86.62 81 SER A CA 1
ATOM 619 C C . SER A 1 81 ? 0.034 0.288 -8.995 1.00 86.62 81 SER A C 1
ATOM 621 O O . SER A 1 81 ? 0.048 0.532 -10.201 1.00 86.62 81 SER A O 1
ATOM 623 N N . ILE A 1 82 ? -0.614 -0.763 -8.484 1.00 85.50 82 ILE A N 1
ATOM 624 C CA . ILE A 1 82 ? -1.323 -1.774 -9.292 1.00 85.50 82 ILE A CA 1
ATOM 625 C C . ILE A 1 82 ? -2.838 -1.668 -9.120 1.00 85.50 82 ILE A C 1
ATOM 627 O O . ILE A 1 82 ? -3.560 -1.646 -10.115 1.00 85.50 82 ILE A O 1
ATOM 631 N N . LEU A 1 83 ? -3.324 -1.638 -7.875 1.00 86.81 83 LEU A N 1
ATOM 632 C CA . LEU A 1 83 ? -4.755 -1.670 -7.567 1.00 86.81 83 LEU A CA 1
ATOM 633 C C . LEU A 1 83 ? -5.022 -1.114 -6.165 1.00 86.81 83 LEU A C 1
ATOM 635 O O . LEU A 1 83 ? -4.538 -1.676 -5.187 1.00 86.81 83 LEU A O 1
ATOM 639 N N . ASP A 1 84 ? -5.852 -0.079 -6.062 1.00 91.31 84 ASP A N 1
ATOM 640 C CA . ASP A 1 84 ? -6.298 0.473 -4.780 1.00 91.31 84 ASP A CA 1
ATOM 641 C C . ASP A 1 84 ? -7.759 0.064 -4.511 1.00 91.31 84 ASP A C 1
ATOM 643 O O . ASP A 1 84 ? -8.602 0.121 -5.408 1.00 91.31 84 ASP A O 1
ATOM 647 N N . VAL A 1 85 ? -8.070 -0.354 -3.280 1.00 91.62 85 VAL A N 1
ATOM 648 C CA . VAL A 1 85 ? -9.400 -0.826 -2.842 1.00 91.62 85 VAL A CA 1
ATOM 649 C C . VAL A 1 85 ? -9.768 -0.196 -1.498 1.00 91.62 85 VAL A C 1
ATOM 651 O O . VAL A 1 85 ? -8.904 0.024 -0.656 1.00 91.62 85 VAL A O 1
ATOM 654 N N . CYS A 1 86 ? -11.053 0.090 -1.272 1.00 94.25 86 CYS A N 1
ATOM 655 C CA . CYS A 1 86 ? -11.553 0.659 -0.018 1.00 94.25 86 CYS A CA 1
ATOM 656 C C . CYS A 1 86 ? -12.558 -0.287 0.655 1.00 94.25 86 CYS A C 1
ATOM 658 O O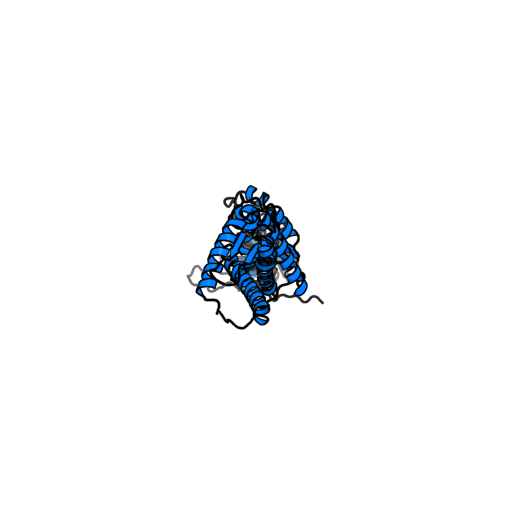 . CYS A 1 86 ? -13.521 -0.718 0.022 1.00 94.25 86 CYS A O 1
ATOM 660 N N . CYS A 1 87 ? -12.350 -0.582 1.939 1.00 93.94 87 CYS A N 1
ATOM 661 C CA . CYS A 1 87 ? -13.252 -1.371 2.776 1.00 93.94 87 CYS A CA 1
ATOM 662 C C . CYS A 1 87 ? -13.871 -0.468 3.849 1.00 93.94 87 CYS A C 1
ATOM 664 O O . CYS A 1 87 ? -13.140 0.119 4.645 1.00 93.94 87 CYS A O 1
ATOM 666 N N . LYS A 1 88 ? -15.203 -0.375 3.911 1.00 94.69 88 LYS A N 1
ATOM 667 C CA . LYS A 1 88 ? -15.885 0.268 5.047 1.00 94.69 88 LYS A CA 1
ATOM 668 C C . LYS A 1 88 ? -15.882 -0.654 6.266 1.00 94.69 88 LYS A C 1
ATOM 670 O O . LYS A 1 88 ? -15.952 -1.872 6.119 1.00 94.69 88 LYS A O 1
ATOM 675 N N . THR A 1 89 ? -15.820 -0.063 7.453 1.00 95.00 89 THR A N 1
ATOM 676 C CA . THR A 1 89 ? -15.867 -0.745 8.754 1.00 95.00 89 THR A CA 1
ATOM 677 C C . THR A 1 89 ? -16.776 0.026 9.715 1.00 95.00 89 THR A C 1
ATOM 679 O O . THR A 1 89 ? -17.027 1.209 9.491 1.00 95.00 89 THR A O 1
ATOM 682 N N . THR A 1 90 ? -17.279 -0.632 10.759 1.00 94.88 90 THR A N 1
ATOM 683 C CA . THR A 1 90 ? -18.054 0.003 11.844 1.00 94.88 90 THR A CA 1
ATOM 684 C C . THR A 1 90 ? -17.212 1.026 12.613 1.00 94.88 90 THR A C 1
ATOM 686 O O . THR A 1 90 ? -15.978 0.903 12.661 1.00 94.88 90 THR A O 1
ATOM 689 N N . ASP A 1 91 ? -17.861 2.014 13.236 1.00 95.38 91 ASP A N 1
ATOM 690 C CA . ASP A 1 91 ? -17.177 2.920 14.158 1.00 95.38 91 ASP A CA 1
ATOM 691 C C . ASP A 1 91 ? -16.636 2.187 15.394 1.00 95.38 91 ASP A C 1
ATOM 693 O O . ASP A 1 91 ? -17.161 1.151 15.803 1.00 95.38 91 ASP A O 1
ATOM 697 N N . MET A 1 92 ? -15.546 2.705 15.972 1.00 96.81 92 MET A N 1
ATOM 698 C CA . MET A 1 92 ? -14.953 2.124 17.178 1.00 96.81 92 MET A CA 1
ATOM 699 C C . MET A 1 92 ? -15.912 2.180 18.361 1.00 96.81 92 MET A C 1
ATOM 701 O O . MET A 1 92 ? -16.107 1.172 19.029 1.00 96.81 92 MET A O 1
ATOM 705 N N . TYR A 1 93 ? -16.505 3.340 18.626 1.00 97.12 93 TYR A N 1
ATOM 706 C CA . TYR A 1 93 ? -17.328 3.553 19.809 1.00 97.12 93 TYR A CA 1
ATOM 707 C C . TYR A 1 93 ? -18.689 2.865 19.669 1.00 97.12 93 TYR A C 1
ATOM 709 O O . TYR A 1 93 ? -19.177 2.296 20.641 1.00 97.12 93 TYR A O 1
ATOM 717 N N . GLU A 1 94 ? -19.249 2.844 18.457 1.00 96.25 94 GLU A N 1
ATOM 718 C CA . GLU A 1 94 ? -20.441 2.064 18.091 1.00 96.25 94 GLU A CA 1
ATOM 719 C C . GLU A 1 94 ? -20.216 0.564 18.356 1.00 96.25 94 GLU A C 1
ATOM 721 O O . GLU A 1 94 ? -20.808 0.009 19.281 1.00 96.25 94 GLU A O 1
ATOM 726 N N . PHE A 1 95 ? -19.260 -0.059 17.652 1.00 97.50 95 PHE A N 1
ATOM 727 C CA . PHE A 1 95 ? -18.961 -1.495 17.761 1.00 97.50 95 PHE A CA 1
ATOM 728 C C . PHE A 1 95 ? -18.656 -1.928 19.201 1.00 97.50 95 PHE A C 1
ATOM 730 O O . PHE A 1 95 ? -19.098 -2.982 19.652 1.00 97.50 95 PHE A O 1
ATOM 737 N N . VAL A 1 96 ? -17.863 -1.134 19.924 1.00 97.81 96 VAL A N 1
ATOM 738 C CA . VAL A 1 96 ? -17.431 -1.449 21.292 1.00 97.81 96 VAL A CA 1
ATOM 739 C C . VAL A 1 96 ? -18.587 -1.341 22.281 1.00 97.81 96 VAL A C 1
ATOM 741 O O . VAL A 1 96 ? -18.695 -2.178 23.177 1.00 97.81 96 VAL A O 1
ATOM 744 N N . SER A 1 97 ? -19.458 -0.342 22.121 1.00 96.75 97 SER A N 1
ATOM 745 C CA . SER A 1 97 ? -20.624 -0.187 22.991 1.00 96.75 97 SER A CA 1
ATOM 746 C C . SER A 1 97 ? -21.656 -1.287 22.734 1.00 96.75 97 SER A C 1
ATOM 748 O O . SER A 1 97 ? -22.177 -1.845 23.696 1.00 96.75 97 SER A O 1
ATOM 750 N N . ASP A 1 98 ? -21.895 -1.652 21.471 1.00 96.12 98 ASP A N 1
ATOM 751 C CA . ASP A 1 98 ? -22.783 -2.762 21.105 1.00 96.12 98 ASP A CA 1
ATOM 752 C C . ASP A 1 98 ? -22.273 -4.097 21.664 1.00 96.12 98 ASP A C 1
ATOM 754 O O . ASP A 1 98 ? -23.001 -4.779 22.383 1.00 96.12 98 ASP A O 1
ATOM 758 N N . TYR A 1 99 ? -20.996 -4.431 21.442 1.00 96.94 99 TYR A N 1
ATOM 759 C CA . TYR A 1 99 ? -20.408 -5.688 21.923 1.00 96.94 99 TYR A CA 1
ATOM 760 C C . TYR A 1 99 ? -20.441 -5.803 23.459 1.00 96.94 99 TYR A C 1
ATOM 762 O O . TYR A 1 99 ? -20.692 -6.878 24.012 1.00 96.94 99 TYR A O 1
ATOM 770 N N . ILE A 1 100 ? -20.205 -4.694 24.174 1.00 96.06 100 ILE A N 1
ATOM 771 C CA . ILE A 1 100 ? -20.342 -4.661 25.636 1.00 96.06 100 ILE A CA 1
ATOM 772 C C . ILE A 1 100 ? -21.809 -4.830 26.047 1.00 96.06 100 ILE A C 1
ATOM 774 O O . ILE A 1 100 ? -22.076 -5.590 26.976 1.00 96.06 100 ILE A O 1
ATOM 778 N N . TRP A 1 101 ? -22.755 -4.165 25.376 1.00 93.94 101 TRP A N 1
ATOM 779 C CA . TRP A 1 101 ? -24.182 -4.311 25.676 1.00 93.94 101 TRP A CA 1
ATOM 780 C C . TRP A 1 101 ? -24.661 -5.754 25.490 1.00 93.94 101 TRP A C 1
ATOM 782 O O . TRP A 1 101 ? -25.357 -6.271 26.363 1.00 93.94 101 TRP A O 1
ATOM 792 N N . GLU A 1 102 ? -24.259 -6.417 24.403 1.00 93.19 102 GLU A N 1
ATOM 793 C CA . GLU A 1 102 ? -24.548 -7.833 24.148 1.00 93.19 102 GLU A CA 1
ATOM 794 C C . GLU A 1 102 ? -23.962 -8.719 25.258 1.00 93.19 102 GLU A C 1
ATOM 796 O O . GLU A 1 102 ? -24.718 -9.397 25.954 1.00 93.19 102 GLU A O 1
ATOM 801 N N . THR A 1 103 ? -22.652 -8.620 25.521 1.00 93.31 103 THR A N 1
ATOM 802 C CA . THR A 1 103 ? -21.957 -9.417 26.557 1.00 93.31 103 THR A CA 1
ATOM 803 C C . THR A 1 103 ? -22.592 -9.256 27.947 1.00 93.31 103 THR A C 1
ATOM 805 O O . THR A 1 103 ? -22.746 -10.220 28.702 1.00 93.31 103 THR A O 1
ATOM 808 N N . VAL A 1 104 ? -22.964 -8.025 28.311 1.00 90.00 104 VAL A N 1
ATOM 809 C CA . VAL A 1 104 ? -23.593 -7.719 29.603 1.00 90.00 104 VAL A CA 1
ATOM 810 C C . VAL A 1 104 ? -25.035 -8.241 29.651 1.00 90.00 104 VAL A C 1
ATOM 812 O O . VAL A 1 104 ? -25.436 -8.814 30.665 1.00 90.00 104 VAL A O 1
ATOM 815 N N . SER A 1 105 ? -25.794 -8.115 28.558 1.00 87.00 105 SER A N 1
ATOM 816 C CA . SER A 1 105 ? -27.170 -8.623 28.457 1.00 87.00 105 SER A CA 1
ATOM 817 C C . SER A 1 105 ? -27.235 -10.151 28.539 1.00 87.00 105 SER A C 1
ATOM 819 O O . SER A 1 105 ? -28.118 -10.684 29.210 1.00 87.00 105 SER A O 1
ATOM 821 N N . GLU A 1 106 ? -26.289 -10.860 27.915 1.00 87.75 106 GLU A N 1
ATOM 822 C CA . GLU A 1 106 ? -26.174 -12.322 28.007 1.00 87.75 106 GLU A CA 1
ATOM 823 C C . GLU A 1 106 ? -25.942 -12.769 29.457 1.00 87.75 106 GLU A C 1
ATOM 825 O O . GLU A 1 106 ? -26.706 -13.581 29.981 1.00 87.75 106 GLU A O 1
ATOM 830 N N . SER A 1 107 ? -24.970 -12.173 30.161 1.00 85.88 107 SER A N 1
ATOM 831 C CA . SER A 1 107 ? -24.702 -12.524 31.564 1.00 85.88 107 SER A CA 1
ATOM 832 C C . SER A 1 107 ? -25.868 -12.174 32.503 1.00 85.88 107 SER A C 1
ATOM 834 O O . SER A 1 107 ? -26.150 -12.914 33.450 1.00 85.88 107 SER A O 1
ATOM 836 N N . MET A 1 108 ? -26.601 -11.086 32.233 1.00 83.12 108 MET A N 1
ATOM 837 C CA . MET A 1 108 ? -27.838 -10.769 32.958 1.00 83.12 108 MET A CA 1
ATOM 838 C C . MET A 1 108 ? -28.937 -11.807 32.702 1.00 83.12 108 MET A C 1
ATOM 840 O O . MET A 1 108 ? -29.629 -12.187 33.645 1.00 83.12 108 MET A O 1
ATOM 844 N N . ALA A 1 109 ? -29.088 -12.303 31.470 1.00 82.12 109 ALA A N 1
ATOM 845 C CA . ALA A 1 109 ? -30.060 -13.344 31.137 1.00 82.12 109 ALA A CA 1
ATOM 846 C C . ALA A 1 109 ? -29.725 -14.689 31.811 1.00 82.12 109 ALA A C 1
ATOM 848 O O . ALA A 1 109 ? -30.617 -15.341 32.360 1.00 82.12 109 ALA A O 1
ATOM 849 N N . GLU A 1 110 ? -28.445 -15.077 31.854 1.00 84.06 110 GLU A N 1
ATOM 850 C CA . GLU A 1 110 ? -27.982 -16.259 32.595 1.00 84.06 110 GLU A CA 1
ATOM 851 C C . GLU A 1 110 ? -28.306 -16.155 34.094 1.00 84.06 110 GLU A C 1
ATOM 853 O O . GLU A 1 110 ? -28.872 -17.083 34.679 1.00 84.06 110 GLU A O 1
ATOM 858 N N . GLN A 1 111 ? -28.024 -15.009 34.721 1.00 79.50 111 GLN A N 1
ATOM 859 C CA . GLN A 1 111 ? -28.352 -14.772 36.131 1.00 79.50 111 GLN A CA 1
ATOM 860 C C . GLN A 1 111 ? -29.871 -14.764 36.370 1.00 79.50 111 GLN A C 1
ATOM 862 O O . GLN A 1 111 ? -30.358 -15.443 37.278 1.00 79.50 111 GLN A O 1
ATOM 867 N N . ALA A 1 112 ? -30.635 -14.068 35.522 1.00 75.00 112 ALA A N 1
ATOM 868 C CA . ALA A 1 112 ? -32.091 -13.976 35.613 1.00 75.00 112 ALA A CA 1
ATOM 869 C C . ALA A 1 112 ? -32.797 -15.328 35.412 1.00 75.00 112 ALA A C 1
ATOM 871 O O . ALA A 1 112 ? -33.858 -15.541 35.995 1.00 75.00 112 ALA A O 1
ATOM 872 N N . SER A 1 113 ? -32.201 -16.270 34.669 1.00 71.81 113 SER A N 1
ATOM 873 C CA . SER A 1 113 ? -32.745 -17.629 34.500 1.00 71.81 113 SER A CA 1
ATOM 874 C C . SER A 1 113 ? -32.878 -18.412 35.818 1.00 71.81 113 SER A C 1
ATOM 876 O O . SER A 1 113 ? -33.715 -19.309 35.921 1.00 71.81 113 SER A O 1
ATOM 878 N N . ASN A 1 114 ? -32.106 -18.030 36.844 1.00 68.75 114 ASN A N 1
ATOM 879 C CA . ASN A 1 114 ? -32.151 -18.595 38.194 1.00 68.75 114 ASN A CA 1
ATOM 880 C C . ASN A 1 114 ? -33.073 -17.807 39.152 1.00 68.75 114 ASN A C 1
ATOM 882 O O . ASN A 1 114 ? -33.262 -18.218 40.297 1.00 68.75 114 ASN A O 1
ATOM 886 N N . ALA A 1 115 ? -33.641 -16.679 38.709 1.00 63.50 115 ALA A N 1
ATOM 887 C CA . ALA A 1 115 ? -34.486 -15.792 39.503 1.00 63.50 115 ALA A CA 1
ATOM 888 C C . ALA A 1 115 ? -35.968 -15.881 39.088 1.00 63.50 115 ALA A C 1
ATOM 890 O O . ALA A 1 115 ? -36.322 -16.232 37.962 1.00 63.50 115 ALA A O 1
ATOM 891 N N . THR A 1 116 ? -36.874 -15.564 40.015 1.00 58.97 116 THR A N 1
ATOM 892 C CA . THR A 1 116 ? -38.316 -15.803 39.840 1.00 58.97 116 THR A CA 1
ATOM 893 C C . THR A 1 116 ? -38.984 -14.790 38.902 1.00 58.97 116 THR A C 1
ATOM 895 O O . THR A 1 116 ? -39.614 -13.844 39.362 1.00 58.97 116 THR A O 1
ATOM 898 N N . LYS A 1 117 ? -38.881 -15.032 37.588 1.00 55.69 117 LYS A N 1
ATOM 899 C CA . LYS A 1 117 ? -39.747 -14.519 36.503 1.00 55.69 117 LYS A CA 1
ATOM 900 C C . LYS A 1 117 ? -40.423 -13.159 36.755 1.00 55.69 117 LYS A C 1
ATOM 902 O O . LYS A 1 117 ? -41.640 -13.087 36.928 1.00 55.69 117 LYS A O 1
ATOM 907 N N . GLN A 1 118 ? -39.654 -12.080 36.641 1.00 57.16 118 GLN A N 1
ATOM 908 C CA . GLN A 1 118 ? -40.204 -10.757 36.348 1.00 57.16 118 GLN A CA 1
ATOM 909 C C . GLN A 1 118 ? -39.492 -10.208 35.106 1.00 57.16 118 GLN A C 1
ATOM 911 O O . GLN A 1 118 ? -38.383 -9.689 35.170 1.00 57.16 118 GLN A O 1
ATOM 916 N N . GLU A 1 119 ? -40.112 -10.449 33.951 1.00 57.72 119 GLU A N 1
ATOM 917 C CA . GLU A 1 119 ? -39.528 -10.300 32.613 1.00 57.72 119 GLU A CA 1
ATOM 918 C C . GLU A 1 119 ? -39.594 -8.836 32.140 1.00 57.72 119 GLU A C 1
ATOM 920 O O . GLU A 1 119 ? -40.384 -8.460 31.274 1.00 57.72 119 GLU A O 1
ATOM 925 N N . GLU A 1 120 ? -38.793 -7.974 32.772 1.00 61.44 120 GLU A N 1
ATOM 926 C CA . GLU A 1 120 ? -38.701 -6.554 32.422 1.00 61.44 120 GLU A CA 1
ATOM 927 C C . GLU A 1 120 ? -37.881 -6.373 31.132 1.00 61.44 120 GLU A C 1
ATOM 929 O O . GLU A 1 120 ? -36.652 -6.319 31.142 1.00 61.44 120 GLU A O 1
ATOM 934 N N . VAL A 1 121 ? -38.581 -6.316 29.994 1.00 64.62 121 VAL A N 1
ATOM 935 C CA . VAL A 1 121 ? -37.975 -6.182 28.661 1.00 64.62 121 VAL A CA 1
ATOM 936 C C . VAL A 1 121 ? -37.138 -4.902 28.573 1.00 64.62 121 VAL A C 1
ATOM 938 O O . VAL A 1 121 ? -37.673 -3.791 28.619 1.00 64.62 121 VAL A O 1
ATOM 941 N N . ALA A 1 122 ? -35.824 -5.061 28.392 1.00 66.69 122 ALA A N 1
ATOM 942 C CA . ALA A 1 122 ? -34.881 -3.955 28.268 1.00 66.69 122 ALA A CA 1
ATOM 943 C C . ALA A 1 122 ? -35.292 -3.005 27.129 1.00 66.69 122 ALA A C 1
ATOM 945 O O . ALA A 1 122 ? -35.314 -3.374 25.953 1.00 66.69 122 ALA A O 1
ATOM 946 N N . THR A 1 123 ? -35.654 -1.767 27.475 1.00 76.06 123 THR A N 1
ATOM 947 C CA . THR A 1 123 ? -36.217 -0.843 26.484 1.00 76.06 123 THR A CA 1
ATOM 948 C C . THR A 1 123 ? -35.150 -0.345 25.506 1.00 76.06 123 THR A C 1
ATOM 950 O O . THR A 1 123 ? -34.010 -0.068 25.882 1.00 76.06 123 THR A O 1
ATOM 953 N N . ILE A 1 124 ? -35.551 -0.110 24.252 1.00 85.00 124 ILE A N 1
ATOM 954 C CA . ILE A 1 124 ? -34.701 0.522 23.223 1.00 85.00 124 ILE A CA 1
ATOM 955 C C . ILE A 1 124 ? -34.206 1.915 23.677 1.00 85.00 124 ILE A C 1
ATOM 957 O O . ILE A 1 124 ? -33.153 2.376 23.236 1.00 85.00 124 ILE A O 1
ATOM 961 N N . GLY A 1 125 ? -34.935 2.584 24.581 1.00 86.31 125 GLY A N 1
ATOM 962 C CA . GLY A 1 125 ? -34.490 3.822 25.224 1.00 86.31 125 GLY A CA 1
ATOM 963 C C . GLY A 1 125 ? -33.286 3.609 26.146 1.00 86.31 125 GLY A C 1
ATOM 964 O O . GLY A 1 125 ? -32.308 4.345 26.035 1.00 86.31 125 GLY A O 1
ATOM 965 N N . SER A 1 126 ? -33.326 2.576 26.993 1.00 84.88 126 SER A N 1
ATOM 966 C CA . SER A 1 126 ? -32.236 2.212 27.911 1.00 84.88 126 SER A CA 1
ATOM 967 C C . SER A 1 126 ? -30.935 1.929 27.155 1.00 84.88 126 SER A C 1
ATOM 969 O O . SER A 1 126 ? -29.905 2.514 27.483 1.00 84.88 126 SER A O 1
ATOM 971 N N . TYR A 1 127 ? -31.005 1.123 26.088 1.00 88.94 127 TYR A N 1
ATOM 972 C CA . TYR A 1 127 ? -29.873 0.857 25.192 1.00 88.94 127 TYR A CA 1
ATOM 973 C C . TYR A 1 127 ? -29.308 2.157 24.590 1.00 88.94 127 TYR A C 1
ATOM 975 O O . TYR A 1 127 ? -28.123 2.433 24.737 1.00 88.94 127 TYR A O 1
ATOM 983 N N . LYS A 1 128 ? -30.137 3.034 24.004 1.00 91.50 128 LYS A N 1
ATOM 984 C CA . LYS A 1 128 ? -29.648 4.296 23.407 1.00 91.50 128 LYS A CA 1
ATOM 985 C C . LYS A 1 128 ? -28.961 5.225 24.415 1.00 91.50 128 LYS A C 1
ATOM 987 O O . LYS A 1 128 ? -27.956 5.847 24.078 1.00 91.50 128 LYS A O 1
ATOM 992 N N . VAL A 1 129 ? -29.478 5.307 25.643 1.00 90.75 129 VAL A N 1
ATOM 993 C CA . VAL A 1 129 ? -28.852 6.079 26.733 1.00 90.75 129 VAL A CA 1
ATOM 994 C C . VAL A 1 129 ? -27.533 5.437 27.177 1.00 90.75 129 VAL A C 1
ATOM 996 O O . VAL A 1 129 ? -26.561 6.151 27.416 1.00 90.75 129 VAL A O 1
ATOM 999 N N . PHE A 1 130 ? -27.464 4.104 27.238 1.00 90.94 130 PHE A N 1
ATOM 1000 C CA . PHE A 1 130 ? -26.223 3.379 27.504 1.00 90.94 130 PHE A CA 1
ATOM 1001 C C . PHE A 1 130 ? -25.154 3.659 26.433 1.00 90.94 130 PHE A C 1
ATOM 1003 O O . PHE A 1 130 ? -24.083 4.153 26.783 1.00 90.94 130 PHE A O 1
ATOM 1010 N N . ILE A 1 131 ? -25.456 3.433 25.146 1.00 93.94 131 ILE A N 1
ATOM 1011 C CA . ILE A 1 131 ? -24.510 3.625 24.030 1.00 93.94 131 ILE A CA 1
ATOM 1012 C C . ILE A 1 131 ? -23.982 5.066 23.987 1.00 93.94 131 ILE A C 1
ATOM 1014 O O . ILE A 1 131 ? -22.775 5.270 23.843 1.00 93.94 131 ILE A O 1
ATOM 1018 N N . SER A 1 132 ? -24.854 6.071 24.157 1.00 94.50 132 SER A N 1
ATOM 1019 C CA . SER A 1 132 ? -24.439 7.482 24.179 1.00 94.50 132 SER A CA 1
ATOM 1020 C C . SER A 1 132 ? -23.500 7.768 25.351 1.00 94.50 132 SER A C 1
ATOM 1022 O O . SER A 1 132 ? -22.380 8.233 25.148 1.00 94.50 132 SER A O 1
ATOM 1024 N N . ASN A 1 133 ? -23.916 7.436 26.577 1.00 94.62 133 ASN A N 1
ATOM 1025 C CA . ASN A 1 133 ? -23.148 7.788 27.768 1.00 94.62 133 ASN A CA 1
ATOM 1026 C C . ASN A 1 133 ? -21.822 7.003 27.857 1.00 94.62 133 ASN A C 1
ATOM 1028 O O . ASN A 1 133 ? -20.835 7.536 28.365 1.00 94.62 133 ASN A O 1
ATOM 1032 N N . LEU A 1 134 ? -21.777 5.761 27.356 1.00 95.94 134 LEU A N 1
ATOM 1033 C CA . LEU A 1 134 ? -20.537 4.991 27.250 1.00 95.94 134 LEU A CA 1
ATOM 1034 C C . LEU A 1 134 ? -19.631 5.542 26.141 1.00 95.94 134 LEU A C 1
ATOM 1036 O O . LEU A 1 134 ? -18.430 5.657 26.361 1.00 95.94 134 LEU A O 1
ATOM 1040 N N . THR A 1 135 ? -20.175 5.959 24.993 1.00 96.62 135 THR A N 1
ATOM 1041 C CA . THR A 1 135 ? -19.403 6.640 23.936 1.00 96.62 135 THR A CA 1
ATOM 1042 C C . THR A 1 135 ? -18.742 7.919 24.451 1.00 96.62 135 THR A C 1
ATOM 1044 O O . THR A 1 135 ? -17.554 8.139 24.203 1.00 96.62 135 THR A O 1
ATOM 1047 N N . ASP A 1 136 ? -19.470 8.733 25.216 1.00 96.38 136 ASP A N 1
ATOM 1048 C CA . ASP A 1 136 ? -18.935 9.964 25.802 1.00 96.38 136 ASP A CA 1
ATOM 1049 C C . ASP A 1 136 ? -17.883 9.674 26.888 1.00 96.38 136 ASP A C 1
ATOM 1051 O O . ASP A 1 136 ? -16.850 10.346 26.943 1.00 96.38 136 ASP A O 1
ATOM 1055 N N . ALA A 1 137 ? -18.083 8.635 27.710 1.00 96.62 137 ALA A N 1
ATOM 1056 C CA . ALA A 1 137 ? -17.081 8.169 28.672 1.00 96.62 137 ALA A CA 1
ATOM 1057 C C . ALA A 1 137 ? -15.810 7.646 27.975 1.00 96.62 137 ALA A C 1
ATOM 1059 O O . ALA A 1 137 ? -14.701 8.028 28.350 1.00 96.62 137 ALA A O 1
ATOM 1060 N N . MET A 1 138 ? -15.957 6.837 26.920 1.00 97.25 138 MET A N 1
ATOM 1061 C CA . MET A 1 138 ? -14.843 6.340 26.110 1.00 97.25 138 MET A CA 1
ATOM 1062 C C . MET A 1 138 ? -14.043 7.490 25.506 1.00 97.25 138 MET A C 1
ATOM 1064 O O . MET A 1 138 ? -12.836 7.549 25.713 1.00 97.25 138 MET A O 1
ATOM 1068 N N . LYS A 1 139 ? -14.686 8.447 24.828 1.00 96.44 139 LYS A N 1
ATOM 1069 C CA . LYS A 1 139 ? -14.002 9.626 24.266 1.00 96.44 139 LYS A CA 1
ATOM 1070 C C . LYS A 1 139 ? -13.287 10.432 25.346 1.00 96.44 139 LYS A C 1
ATOM 1072 O O . LYS A 1 139 ? -12.090 10.682 25.233 1.00 96.44 139 LYS A O 1
ATOM 1077 N N . LYS A 1 140 ? -13.965 10.730 26.460 1.00 96.25 140 LYS A N 1
ATOM 1078 C CA . LYS A 1 140 ? -13.380 11.444 27.607 1.00 96.25 140 LYS A CA 1
ATOM 1079 C C . LYS A 1 140 ? -12.140 10.750 28.192 1.00 96.25 140 LYS A C 1
ATOM 1081 O O . LYS A 1 140 ? -11.242 11.446 28.659 1.00 96.25 140 LYS A O 1
ATOM 1086 N N . CYS A 1 141 ? -12.079 9.419 28.181 1.00 95.94 141 CYS A N 1
ATOM 1087 C CA . CYS A 1 141 ? -10.944 8.647 28.699 1.00 95.94 141 CYS A CA 1
ATOM 1088 C C . CYS A 1 141 ? -9.860 8.341 27.647 1.00 95.94 141 CYS A C 1
ATOM 1090 O O . CYS A 1 141 ? -8.695 8.200 28.012 1.00 95.94 141 CYS A O 1
ATOM 1092 N N . MET A 1 142 ? -10.220 8.226 26.366 1.00 96.25 142 MET A N 1
ATOM 1093 C CA . MET A 1 142 ? -9.317 7.826 25.279 1.00 96.25 142 MET A CA 1
ATOM 1094 C C . MET A 1 142 ? -8.716 9.018 24.533 1.00 96.25 142 MET A C 1
ATOM 1096 O O . MET A 1 142 ? -7.554 8.950 24.160 1.00 96.25 142 MET A O 1
ATOM 1100 N N . GLU A 1 143 ? -9.457 10.109 24.333 1.00 95.50 143 GLU A N 1
ATOM 1101 C CA . GLU A 1 143 ? -8.998 11.301 23.596 1.00 95.50 143 GLU A CA 1
ATOM 1102 C C . GLU A 1 143 ? -8.338 12.341 24.523 1.00 95.50 143 GLU A C 1
ATOM 1104 O O . GLU A 1 143 ? -7.635 13.240 24.069 1.00 95.50 143 GLU A O 1
ATOM 1109 N N . ASN A 1 144 ? -8.523 12.224 25.844 1.00 94.00 144 ASN A N 1
ATOM 1110 C CA . ASN A 1 144 ? -7.911 13.133 26.810 1.00 94.00 144 ASN A CA 1
ATOM 1111 C C . ASN A 1 144 ? -6.529 12.638 27.270 1.00 94.00 144 ASN A C 1
ATOM 1113 O O . ASN A 1 144 ? -6.392 11.863 28.224 1.00 94.00 144 ASN A O 1
ATOM 1117 N N . VAL A 1 145 ? -5.491 13.153 26.608 1.00 92.50 145 VAL A N 1
ATOM 1118 C CA . VAL A 1 145 ? -4.069 12.903 26.910 1.00 92.50 145 VAL A CA 1
ATOM 1119 C C . VAL A 1 145 ? -3.684 13.272 28.355 1.00 92.50 145 VAL A C 1
ATOM 1121 O O . VAL A 1 145 ? -2.730 12.717 28.890 1.00 92.50 145 VAL A O 1
ATOM 1124 N N . LEU A 1 146 ? -4.422 14.176 29.015 1.00 92.75 146 LEU A N 1
ATOM 1125 C CA . LEU A 1 146 ? -4.107 14.653 30.371 1.00 92.75 146 LEU A CA 1
ATOM 1126 C C . LEU A 1 146 ? -4.623 13.737 31.498 1.00 92.75 146 LEU A C 1
ATOM 1128 O O . LEU A 1 146 ? -4.311 13.979 32.664 1.00 92.75 146 LEU A O 1
ATOM 1132 N N . VAL A 1 147 ? -5.417 12.704 31.192 1.00 92.75 147 VAL A N 1
ATOM 1133 C CA . VAL A 1 147 ? -5.928 11.762 32.204 1.00 92.75 147 VAL A CA 1
ATOM 1134 C C . VAL A 1 147 ? -4.844 10.742 32.554 1.00 92.75 147 VAL A C 1
ATOM 1136 O O . VAL A 1 147 ? -4.597 9.800 31.806 1.00 92.75 147 VAL A O 1
ATOM 1139 N N . ASN A 1 148 ? -4.202 10.898 33.710 1.00 93.81 148 ASN A N 1
ATOM 1140 C CA . ASN A 1 148 ? -3.283 9.883 34.218 1.00 93.81 148 ASN A CA 1
ATOM 1141 C C . ASN A 1 148 ? -4.074 8.684 34.770 1.00 93.81 148 ASN A C 1
ATOM 1143 O O . ASN A 1 148 ? -4.703 8.799 35.819 1.00 93.81 148 ASN A O 1
ATOM 1147 N N . ILE A 1 149 ? -4.046 7.553 34.063 1.00 95.94 149 ILE A N 1
ATOM 1148 C CA . ILE A 1 149 ? -4.725 6.312 34.465 1.00 95.94 149 ILE A CA 1
ATOM 1149 C C . ILE A 1 149 ? -3.779 5.530 35.379 1.00 95.94 149 ILE A C 1
ATOM 1151 O O . ILE A 1 149 ? -2.800 4.953 34.904 1.00 95.94 149 ILE A O 1
ATOM 1155 N N . THR A 1 150 ? -4.044 5.557 36.686 1.00 95.19 150 THR A N 1
ATOM 1156 C CA . THR A 1 150 ? -3.199 4.916 37.708 1.00 95.19 150 THR A CA 1
ATOM 1157 C C . THR A 1 150 ? -3.563 3.464 37.982 1.00 95.19 150 THR A C 1
ATOM 1159 O O . THR A 1 150 ? -2.655 2.668 38.216 1.00 95.19 150 THR A O 1
ATOM 1162 N N . ASP A 1 151 ? -4.847 3.106 37.917 1.00 96.88 151 ASP A N 1
ATOM 1163 C CA . ASP A 1 151 ? -5.307 1.720 37.942 1.00 96.88 151 ASP A CA 1
ATOM 1164 C C . ASP A 1 151 ? -6.116 1.419 36.669 1.00 96.88 151 ASP A C 1
ATOM 1166 O O . ASP A 1 151 ? -6.803 2.277 36.117 1.00 96.88 151 ASP A O 1
ATOM 1170 N N . LEU A 1 152 ? -6.038 0.181 36.184 1.00 97.19 152 LEU A N 1
ATOM 1171 C CA . LEU A 1 152 ? -6.919 -0.301 35.122 1.00 97.19 152 LEU A CA 1
ATOM 1172 C C . LEU A 1 152 ? -8.266 -0.798 35.673 1.00 97.19 152 LEU A C 1
ATOM 1174 O O . LEU A 1 152 ? -9.203 -0.981 34.897 1.00 97.19 152 LEU A O 1
ATOM 1178 N N . ASP A 1 153 ? -8.384 -1.005 36.984 1.00 97.75 153 ASP A N 1
ATOM 1179 C CA . ASP A 1 153 ? -9.650 -1.330 37.647 1.00 97.75 153 ASP A CA 1
ATOM 1180 C C . ASP A 1 153 ? -10.458 -0.084 38.071 1.00 97.75 153 ASP A C 1
ATOM 1182 O O . ASP A 1 153 ? -11.617 -0.219 38.468 1.00 97.75 153 ASP A O 1
ATOM 1186 N N . ASP A 1 154 ? -9.911 1.128 37.882 1.00 96.69 154 ASP A N 1
ATOM 1187 C CA . ASP A 1 154 ? -10.643 2.395 38.022 1.00 96.69 154 ASP A CA 1
ATOM 1188 C C . ASP A 1 154 ? -11.892 2.421 37.110 1.00 96.69 154 ASP A C 1
ATOM 1190 O O . ASP A 1 154 ? -11.844 2.067 35.924 1.00 96.69 154 ASP A O 1
ATOM 1194 N N . ILE A 1 155 ? -13.031 2.849 37.669 1.00 96.50 155 ILE A N 1
ATOM 1195 C CA . ILE A 1 155 ? -14.342 2.850 36.999 1.00 96.50 155 ILE A CA 1
ATOM 1196 C C . ILE A 1 155 ? -14.479 4.083 36.097 1.00 96.50 155 ILE A C 1
ATOM 1198 O O . ILE A 1 155 ? -14.564 5.212 36.580 1.00 96.50 155 ILE A O 1
ATOM 1202 N N . ILE A 1 156 ? -14.594 3.859 34.785 1.00 95.31 156 ILE A N 1
ATOM 1203 C CA . ILE A 1 156 ? -14.809 4.920 33.783 1.00 95.31 156 ILE A CA 1
ATOM 1204 C C . ILE A 1 156 ? -16.288 5.222 33.537 1.00 95.31 156 ILE A C 1
ATOM 1206 O O . ILE A 1 156 ? -16.644 6.333 33.144 1.00 95.31 156 ILE A O 1
ATOM 1210 N N . TYR A 1 157 ? -17.154 4.233 33.758 1.00 93.25 157 TYR A N 1
ATOM 1211 C CA . TYR A 1 157 ? -18.589 4.327 33.525 1.00 93.25 157 TYR A CA 1
ATOM 1212 C C . TYR A 1 157 ? -19.341 3.466 34.540 1.00 93.25 157 TYR A C 1
ATOM 1214 O O . TYR A 1 157 ? -18.966 2.323 34.793 1.00 93.25 157 TYR A O 1
ATOM 1222 N N . ASN A 1 158 ? -20.412 4.010 35.114 1.00 89.88 158 ASN A N 1
ATOM 1223 C CA . ASN A 1 158 ? -21.281 3.311 36.053 1.00 89.88 158 ASN A CA 1
ATOM 1224 C C . ASN A 1 158 ? -22.717 3.371 35.523 1.00 89.88 158 ASN A C 1
ATOM 1226 O O . ASN A 1 158 ? -23.307 4.452 35.457 1.00 89.88 158 ASN A O 1
ATOM 1230 N N . HIS A 1 159 ? -23.268 2.228 35.123 1.00 82.69 159 HIS A N 1
ATOM 1231 C CA . HIS A 1 159 ? -24.654 2.135 34.695 1.00 82.69 159 HIS A CA 1
ATOM 1232 C C . HIS A 1 159 ? -25.547 2.042 35.935 1.00 82.69 159 HIS A C 1
ATOM 1234 O O . HIS A 1 159 ? -25.672 0.978 36.539 1.00 82.69 159 HIS A O 1
ATOM 1240 N N . GLN A 1 160 ? -26.164 3.167 36.301 1.00 79.19 160 GLN A N 1
ATOM 1241 C CA . GLN A 1 160 ? -27.244 3.232 37.291 1.00 79.19 160 GLN A CA 1
ATOM 1242 C C . GLN A 1 160 ? -28.550 3.675 36.612 1.00 79.19 160 GLN A C 1
ATOM 1244 O O . GLN A 1 160 ? -28.941 4.841 36.711 1.00 79.19 160 GLN A O 1
ATOM 1249 N N . PRO A 1 161 ? -29.217 2.778 35.863 1.00 58.53 161 PRO A N 1
ATOM 1250 C CA . PRO A 1 161 ? -30.604 2.972 35.473 1.00 58.53 161 PRO A CA 1
ATOM 1251 C C . PRO A 1 161 ? -31.497 2.835 36.717 1.00 58.53 161 PRO A C 1
ATOM 1253 O O . PRO A 1 161 ? -31.086 2.296 37.742 1.00 58.53 161 PRO A O 1
ATOM 1256 N N . ASN A 1 162 ? -32.762 3.244 36.621 1.00 62.19 162 ASN A N 1
ATOM 1257 C CA . ASN A 1 162 ? -33.744 3.045 37.699 1.00 62.19 162 ASN A CA 1
ATOM 1258 C C . ASN A 1 162 ? -34.257 1.584 37.783 1.00 62.19 162 ASN A C 1
ATOM 1260 O O . ASN A 1 162 ? -35.422 1.365 38.106 1.00 62.19 162 ASN A O 1
ATOM 1264 N N . SER A 1 163 ? -33.428 0.595 37.435 1.00 56.34 163 SER A N 1
ATOM 1265 C CA . SER A 1 163 ? -33.795 -0.822 37.311 1.00 56.34 163 SER A CA 1
ATOM 1266 C C . SER A 1 163 ? -32.762 -1.746 37.971 1.00 56.34 163 SER A C 1
ATOM 1268 O O . SER A 1 163 ? -31.727 -1.309 38.467 1.00 56.34 163 SER A O 1
ATOM 1270 N N . VAL A 1 164 ? -33.084 -3.041 38.032 1.00 56.97 164 VAL A N 1
ATOM 1271 C CA . VAL A 1 164 ? -32.514 -4.027 38.974 1.00 56.97 164 VAL A CA 1
ATOM 1272 C C . VAL A 1 164 ? -30.995 -4.257 38.849 1.00 56.97 164 VAL A C 1
ATOM 1274 O O . VAL A 1 164 ? -30.382 -4.765 39.787 1.00 56.97 164 VAL A O 1
ATOM 1277 N N . CYS A 1 165 ? -30.366 -3.887 37.731 1.00 64.69 165 CYS A N 1
ATOM 1278 C CA . CYS A 1 165 ? -28.983 -4.260 37.433 1.00 64.69 165 CYS A CA 1
ATOM 1279 C C . CYS A 1 165 ? -28.046 -3.045 37.307 1.00 64.69 165 CYS A C 1
ATOM 1281 O O . CYS A 1 165 ? -27.985 -2.386 36.269 1.00 64.69 165 CYS A O 1
ATOM 1283 N N . ASN A 1 166 ? -27.281 -2.785 38.373 1.00 81.44 166 ASN A N 1
ATOM 1284 C CA . ASN A 1 166 ? -26.152 -1.854 38.349 1.00 81.44 166 ASN A CA 1
ATOM 1285 C C . ASN A 1 166 ? -24.900 -2.576 37.839 1.00 81.44 166 ASN A C 1
ATOM 1287 O O . ASN A 1 166 ? -24.550 -3.627 38.377 1.00 81.44 166 ASN A O 1
ATOM 1291 N N . PHE A 1 167 ? -24.182 -1.992 36.879 1.00 88.12 167 PHE A N 1
ATOM 1292 C CA . PHE A 1 167 ? -22.869 -2.496 36.467 1.00 88.12 167 PHE A CA 1
ATOM 1293 C C . PHE A 1 167 ? -21.877 -1.365 36.198 1.00 88.12 167 PHE A C 1
ATOM 1295 O O . PHE A 1 167 ? -22.214 -0.338 35.608 1.00 88.12 167 PHE A O 1
ATOM 1302 N N . SER A 1 168 ? -20.633 -1.569 36.620 1.00 94.00 168 SER A N 1
ATOM 1303 C CA . SER A 1 168 ? -19.514 -0.672 36.355 1.00 94.00 168 SER A CA 1
ATOM 1304 C C . SER A 1 168 ? -18.609 -1.238 35.263 1.00 94.00 168 SER A C 1
ATOM 1306 O O . SER A 1 168 ? -18.343 -2.436 35.205 1.00 94.00 168 SER A O 1
ATOM 1308 N N . ILE A 1 169 ? -18.110 -0.355 34.403 1.00 96.06 169 ILE A N 1
ATOM 1309 C CA . ILE A 1 169 ? -17.064 -0.649 33.424 1.00 96.06 169 ILE A CA 1
ATOM 1310 C C . ILE A 1 169 ? -15.784 0.017 33.926 1.00 96.06 169 ILE A C 1
ATOM 1312 O O . ILE A 1 169 ? -15.747 1.236 34.118 1.00 96.06 169 ILE A O 1
ATOM 1316 N N . SER A 1 170 ? -14.738 -0.784 34.128 1.00 97.88 170 SER A N 1
ATOM 1317 C CA . SER A 1 170 ? -13.376 -0.301 34.363 1.00 97.88 170 SER A CA 1
ATOM 1318 C C . SER A 1 170 ? -12.603 -0.135 33.054 1.00 97.88 170 SER A C 1
ATOM 1320 O O . SER A 1 170 ? -13.016 -0.646 32.006 1.00 97.88 170 SER A O 1
ATOM 1322 N N . HIS A 1 171 ? -11.448 0.536 33.104 1.00 97.94 171 HIS A N 1
ATOM 1323 C CA . HIS A 1 171 ? -10.527 0.601 31.961 1.00 97.94 171 HIS A CA 1
ATOM 1324 C C . HIS A 1 171 ? -10.177 -0.802 31.421 1.00 97.94 171 HIS A C 1
ATOM 1326 O O . HIS A 1 171 ? -10.205 -1.015 30.208 1.00 97.94 171 HIS A O 1
ATOM 1332 N N . ARG A 1 172 ? -9.905 -1.776 32.304 1.00 98.19 172 ARG A N 1
ATOM 1333 C CA . ARG A 1 172 ? -9.577 -3.163 31.931 1.00 98.19 172 ARG A CA 1
ATOM 1334 C C . ARG A 1 172 ? -10.747 -3.862 31.248 1.00 98.19 172 ARG A C 1
ATOM 1336 O O . ARG A 1 172 ? -10.545 -4.497 30.217 1.00 98.19 172 ARG A O 1
ATOM 1343 N N . PHE A 1 173 ? -11.965 -3.711 31.773 1.00 97.75 173 PHE A N 1
ATOM 1344 C CA . PHE A 1 173 ? -13.156 -4.302 31.157 1.00 97.75 173 PHE A CA 1
ATOM 1345 C C . PHE A 1 173 ? -13.370 -3.753 29.739 1.00 97.75 173 PHE A C 1
ATOM 1347 O O . PHE A 1 173 ? -13.533 -4.525 28.795 1.00 97.75 173 PHE A O 1
ATOM 1354 N N . LEU A 1 174 ? -13.286 -2.429 29.561 1.00 97.88 174 LEU A N 1
ATOM 1355 C CA . LEU A 1 174 ? -13.381 -1.805 28.239 1.00 97.88 174 LEU A CA 1
ATOM 1356 C C . LEU A 1 174 ? -12.297 -2.321 27.276 1.00 97.88 174 LEU A C 1
ATOM 1358 O O . LEU A 1 174 ? -12.583 -2.587 26.110 1.00 97.88 174 LEU A O 1
ATOM 1362 N N . MET A 1 175 ? -11.063 -2.486 27.752 1.00 98.12 175 MET A N 1
ATOM 1363 C CA . MET A 1 175 ? -9.951 -3.001 26.954 1.00 98.12 175 MET A CA 1
ATOM 1364 C C . MET A 1 175 ? -10.155 -4.455 26.507 1.00 98.12 175 MET A C 1
ATOM 1366 O O . MET A 1 175 ? -10.114 -4.742 25.306 1.00 98.12 175 MET A O 1
ATOM 1370 N N . ASP A 1 176 ? -10.375 -5.370 27.451 1.00 97.81 176 ASP A N 1
ATOM 1371 C CA . ASP A 1 176 ? -10.356 -6.811 27.181 1.00 97.81 176 ASP A CA 1
ATOM 1372 C C . ASP A 1 176 ? -11.691 -7.350 26.634 1.00 97.81 176 ASP A C 1
ATOM 1374 O O . ASP A 1 176 ? -11.673 -8.287 25.831 1.00 97.81 176 ASP A O 1
ATOM 1378 N N . VAL A 1 177 ? -12.830 -6.746 27.001 1.00 97.25 177 VAL A N 1
ATOM 1379 C CA . VAL A 1 177 ? -14.167 -7.128 26.498 1.00 97.25 177 VAL A CA 1
ATOM 1380 C C . VAL A 1 177 ? -14.578 -6.290 25.288 1.00 97.25 177 VAL A C 1
ATOM 1382 O O . VAL A 1 177 ? -15.095 -6.842 24.3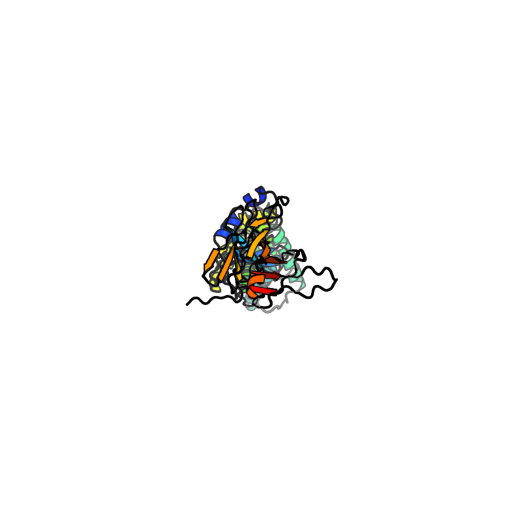26 1.00 97.25 177 VAL A O 1
ATOM 1385 N N . GLY A 1 178 ? -14.333 -4.978 25.299 1.00 97.12 178 GLY A N 1
ATOM 1386 C CA . GLY A 1 178 ? -14.807 -4.063 24.254 1.00 97.12 178 GLY A CA 1
ATOM 1387 C C . GLY A 1 178 ? -13.841 -3.875 23.080 1.00 97.12 178 GLY A C 1
ATOM 1388 O O . GLY A 1 178 ? -14.145 -4.209 21.934 1.00 97.12 178 GLY A O 1
ATOM 1389 N N . LEU A 1 179 ? -12.654 -3.325 23.351 1.00 98.25 179 LEU A N 1
ATOM 1390 C CA . LEU A 1 179 ? -11.679 -2.961 22.314 1.00 98.25 179 LEU A CA 1
ATOM 1391 C C . LEU A 1 179 ? -11.062 -4.199 21.640 1.00 98.25 179 LEU A C 1
ATOM 1393 O O . LEU A 1 179 ? -10.855 -4.213 20.427 1.00 98.25 179 LEU A O 1
ATOM 1397 N N . MET A 1 180 ? -10.782 -5.261 22.396 1.00 98.25 180 MET A N 1
ATOM 1398 C CA . MET A 1 180 ? -10.130 -6.467 21.874 1.00 98.25 180 MET A CA 1
ATOM 1399 C C . MET A 1 180 ? -10.912 -7.149 20.716 1.00 98.25 180 MET A C 1
ATOM 1401 O O . MET A 1 180 ? -10.278 -7.476 19.705 1.00 98.25 180 MET A O 1
ATOM 1405 N N . PRO A 1 181 ? -12.247 -7.352 20.772 1.00 98.25 181 PRO A N 1
ATOM 1406 C CA . PRO A 1 181 ? -13.046 -7.785 19.616 1.00 98.25 181 PRO A CA 1
ATOM 1407 C C . PRO A 1 181 ? -12.993 -6.844 18.404 1.00 98.25 181 PRO A C 1
ATOM 1409 O O . PRO A 1 181 ? -12.806 -7.327 17.285 1.00 98.25 181 PRO A O 1
ATOM 1412 N N . TYR A 1 182 ? -13.071 -5.523 18.599 1.00 98.06 182 TYR A N 1
ATOM 1413 C CA . TYR A 1 182 ? -12.992 -4.540 17.505 1.00 98.06 182 TYR A CA 1
ATOM 1414 C C . TYR A 1 182 ? -11.678 -4.653 16.717 1.00 98.06 182 TYR A C 1
ATOM 1416 O O . TYR A 1 182 ? -11.669 -4.672 15.483 1.00 98.06 182 TYR A O 1
ATOM 1424 N N . LEU A 1 183 ? -10.553 -4.805 17.422 1.00 98.38 183 LEU A N 1
ATOM 1425 C CA . LEU A 1 183 ? -9.235 -4.943 16.797 1.00 98.38 183 LEU A CA 1
ATOM 1426 C C . LEU A 1 183 ? -9.079 -6.284 16.061 1.00 98.38 183 LEU A C 1
ATOM 1428 O O . LEU A 1 183 ? -8.497 -6.321 14.975 1.00 98.38 183 LEU A O 1
ATOM 1432 N N . LYS A 1 184 ? -9.664 -7.373 16.587 1.00 98.44 184 LYS A N 1
ATOM 1433 C CA . LYS A 1 184 ? -9.772 -8.661 15.873 1.00 98.44 184 LYS A CA 1
ATOM 1434 C C . LYS A 1 184 ? -10.601 -8.522 14.591 1.00 98.44 184 LYS A C 1
ATOM 1436 O O . LYS A 1 184 ? -10.185 -9.024 13.548 1.00 98.44 184 LYS A O 1
ATOM 1441 N N . TYR A 1 185 ? -11.728 -7.810 14.637 1.00 97.69 185 TYR A N 1
ATOM 1442 C CA . TYR A 1 185 ? -12.569 -7.539 13.467 1.00 97.69 185 TYR A CA 1
ATOM 1443 C C . TYR A 1 185 ? -11.820 -6.730 12.391 1.00 97.69 185 TYR A C 1
ATOM 1445 O O . TYR A 1 185 ? -11.720 -7.188 11.250 1.00 97.69 185 TYR A O 1
ATOM 1453 N N . LYS A 1 186 ? -11.194 -5.595 12.747 1.00 97.38 186 LYS A N 1
ATOM 1454 C CA . LYS A 1 186 ? -10.355 -4.796 11.826 1.00 97.38 186 LYS A CA 1
ATOM 1455 C C . LYS A 1 186 ? -9.244 -5.643 11.187 1.00 97.38 186 LYS A C 1
ATOM 1457 O O . LYS A 1 186 ? -9.051 -5.590 9.971 1.00 97.38 186 LYS A O 1
ATOM 1462 N N . ALA A 1 187 ? -8.555 -6.471 11.976 1.00 98.12 187 ALA A N 1
ATOM 1463 C CA . ALA A 1 187 ? -7.520 -7.377 11.482 1.00 98.12 187 ALA A CA 1
ATOM 1464 C C . ALA A 1 187 ? -8.054 -8.410 10.471 1.00 98.12 187 ALA A C 1
ATOM 1466 O O . ALA A 1 187 ? -7.435 -8.637 9.427 1.00 98.12 187 ALA A O 1
ATOM 1467 N N . LEU A 1 188 ? -9.221 -9.005 10.741 1.00 97.44 188 LEU A N 1
ATOM 1468 C CA . LEU A 1 188 ? -9.873 -9.953 9.836 1.00 97.44 188 LEU A CA 1
ATOM 1469 C C . LEU A 1 188 ? -10.311 -9.299 8.518 1.00 97.44 188 LEU A C 1
ATOM 1471 O O . LEU A 1 188 ? -10.154 -9.930 7.471 1.00 97.44 188 LEU A O 1
ATOM 1475 N N . VAL A 1 189 ? -10.792 -8.050 8.533 1.00 96.25 189 VAL A N 1
ATOM 1476 C CA . VAL A 1 189 ? -11.138 -7.289 7.312 1.00 96.25 189 VAL A CA 1
ATOM 1477 C C . VAL A 1 189 ? -9.904 -7.073 6.428 1.00 96.25 189 VAL A C 1
ATOM 1479 O O . VAL A 1 189 ? -9.945 -7.369 5.228 1.00 96.25 189 VAL A O 1
ATOM 1482 N N . ILE A 1 190 ? -8.787 -6.626 7.018 1.00 97.19 190 ILE A N 1
ATOM 1483 C CA . ILE A 1 190 ? -7.519 -6.408 6.300 1.00 97.19 190 ILE A CA 1
ATOM 1484 C C . ILE A 1 190 ? -7.042 -7.714 5.655 1.00 97.19 190 ILE A C 1
ATOM 1486 O O . ILE A 1 190 ? -6.849 -7.778 4.441 1.00 97.19 190 ILE A O 1
ATOM 1490 N N . VAL A 1 191 ? -6.891 -8.780 6.449 1.00 97.00 191 VAL A N 1
ATOM 1491 C CA . VAL A 1 191 ? -6.290 -10.039 5.978 1.00 97.00 191 VAL A CA 1
ATOM 1492 C C . VAL A 1 191 ? -7.194 -10.793 5.000 1.00 97.00 191 VAL A C 1
ATOM 1494 O O . VAL A 1 191 ? -6.691 -11.393 4.048 1.00 97.00 191 VAL A O 1
ATOM 1497 N N . SER A 1 192 ? -8.519 -10.736 5.166 1.00 94.38 192 SER A N 1
ATOM 1498 C CA . SER A 1 192 ? -9.447 -11.360 4.209 1.00 94.38 192 SER A CA 1
ATOM 1499 C C . SER A 1 192 ? -9.360 -10.700 2.831 1.00 94.38 192 SER A C 1
ATOM 1501 O O . SER A 1 192 ? -9.350 -11.398 1.819 1.00 94.38 192 SER A O 1
ATOM 1503 N N . SER A 1 193 ? -9.185 -9.376 2.784 1.00 93.25 193 SER A N 1
ATOM 1504 C CA . SER A 1 193 ? -8.995 -8.639 1.528 1.00 93.25 193 SER A CA 1
ATOM 1505 C C . SER A 1 193 ? -7.676 -8.989 0.824 1.00 93.25 193 SER A C 1
ATOM 1507 O O . SER A 1 193 ? -7.636 -9.023 -0.404 1.00 93.25 193 SER A O 1
ATOM 1509 N N . LEU A 1 194 ? -6.617 -9.341 1.570 1.00 92.94 194 LEU A N 1
ATOM 1510 C CA . LEU A 1 194 ? -5.365 -9.862 0.990 1.00 92.94 194 LEU A CA 1
ATOM 1511 C C . LEU A 1 194 ? -5.535 -11.230 0.312 1.00 92.94 194 LEU A C 1
ATOM 1513 O O . LEU A 1 194 ? -4.809 -11.546 -0.627 1.00 92.94 194 LEU A O 1
ATOM 1517 N N . LYS A 1 195 ? -6.471 -12.053 0.798 1.00 90.75 195 LYS A N 1
ATOM 1518 C CA . LYS A 1 195 ? -6.697 -13.433 0.336 1.00 90.75 195 LYS A CA 1
ATOM 1519 C C . LYS A 1 195 ? -7.842 -13.573 -0.675 1.00 90.75 195 LYS A C 1
ATOM 1521 O O . LYS A 1 195 ? -7.988 -14.641 -1.256 1.00 90.75 195 LYS A O 1
ATOM 1526 N N . ALA A 1 196 ? -8.640 -12.533 -0.909 1.00 87.50 196 ALA A N 1
ATOM 1527 C CA . ALA A 1 196 ? -9.740 -12.571 -1.869 1.00 87.50 196 ALA A CA 1
ATOM 1528 C C . ALA A 1 196 ? -9.235 -12.494 -3.326 1.00 87.50 196 ALA A C 1
ATOM 1530 O O . ALA A 1 196 ? -8.638 -11.494 -3.727 1.00 87.50 196 ALA A O 1
ATOM 1531 N N . ASP A 1 197 ? -9.532 -13.504 -4.152 1.00 83.81 197 ASP A N 1
ATOM 1532 C CA . ASP A 1 197 ? -9.123 -13.582 -5.573 1.00 83.81 197 ASP A CA 1
ATOM 1533 C C . ASP A 1 197 ? -9.684 -12.465 -6.468 1.00 83.81 197 ASP A C 1
ATOM 1535 O O . ASP A 1 197 ? -9.129 -12.161 -7.530 1.00 83.81 197 ASP A O 1
ATOM 1539 N N . ALA A 1 198 ? -10.792 -11.855 -6.043 1.00 74.69 198 ALA A N 1
ATOM 1540 C CA . ALA A 1 198 ? -11.395 -10.688 -6.681 1.00 74.69 198 ALA A CA 1
ATOM 1541 C C . ALA A 1 198 ? -10.643 -9.375 -6.381 1.00 74.69 198 ALA A C 1
ATOM 1543 O O . ALA A 1 198 ? -10.872 -8.383 -7.066 1.00 74.69 198 ALA A O 1
ATOM 1544 N N . ILE A 1 199 ? -9.770 -9.377 -5.367 1.00 82.75 199 ILE A N 1
ATOM 1545 C CA . ILE A 1 199 ? -9.036 -8.213 -4.863 1.00 82.75 199 ILE A CA 1
ATOM 1546 C C . ILE A 1 199 ? -7.540 -8.427 -5.133 1.00 82.75 199 ILE A C 1
ATOM 1548 O O . ILE A 1 199 ? -7.031 -7.951 -6.145 1.00 82.75 199 ILE A O 1
ATOM 1552 N N . PHE A 1 200 ? -6.839 -9.194 -4.289 1.00 84.12 200 PHE A N 1
ATOM 1553 C CA . PHE A 1 200 ? -5.387 -9.387 -4.398 1.00 84.12 200 PHE A CA 1
ATOM 1554 C C . PHE A 1 200 ? -4.919 -10.853 -4.453 1.00 84.12 200 PHE A C 1
ATOM 1556 O O . PHE A 1 200 ? -3.735 -11.077 -4.683 1.00 84.12 200 PHE A O 1
ATOM 1563 N N . GLY A 1 201 ? -5.799 -11.856 -4.313 1.00 78.94 201 GLY A N 1
ATOM 1564 C CA . GLY A 1 201 ? -5.414 -13.283 -4.225 1.00 78.94 201 GLY A CA 1
ATOM 1565 C C . GLY A 1 201 ? -4.597 -13.824 -5.414 1.00 78.94 201 GLY A C 1
ATOM 1566 O O . GLY A 1 201 ? -3.790 -14.738 -5.261 1.00 78.94 201 GLY A O 1
ATOM 1567 N N . LYS A 1 202 ? -4.696 -13.176 -6.583 1.00 86.50 202 LYS A N 1
ATOM 1568 C CA . LYS A 1 202 ? -3.882 -13.443 -7.789 1.00 86.50 202 LYS A CA 1
ATOM 1569 C C . LYS A 1 202 ? -2.421 -12.975 -7.682 1.00 86.50 202 LYS A C 1
ATOM 1571 O O . LYS A 1 202 ? -1.653 -13.133 -8.633 1.00 86.50 202 LYS A O 1
ATOM 1576 N N . HIS A 1 203 ? -2.029 -12.369 -6.563 1.00 88.00 203 HIS A N 1
ATOM 1577 C CA . HIS A 1 203 ? -0.724 -11.758 -6.348 1.00 88.00 203 HIS A CA 1
ATOM 1578 C C . HIS A 1 203 ? -0.099 -12.257 -5.041 1.00 88.00 203 HIS A C 1
ATOM 1580 O O . HIS A 1 203 ? -0.717 -12.242 -3.981 1.00 88.00 203 HIS A O 1
ATOM 1586 N N . GLN A 1 204 ? 1.167 -12.676 -5.097 1.00 91.50 204 GLN A N 1
ATOM 1587 C CA . GLN A 1 204 ? 1.902 -13.100 -3.907 1.00 91.50 204 GLN A CA 1
ATOM 1588 C C . GLN A 1 204 ? 2.371 -11.870 -3.112 1.00 91.50 204 GLN A C 1
ATOM 1590 O O . GLN A 1 204 ? 3.455 -11.333 -3.345 1.00 91.50 204 GLN A O 1
ATOM 1595 N N . ILE A 1 205 ? 1.527 -11.411 -2.187 1.00 94.44 205 ILE A N 1
ATOM 1596 C CA . ILE A 1 205 ? 1.786 -10.256 -1.319 1.00 94.44 205 ILE A CA 1
ATOM 1597 C C . ILE A 1 205 ? 2.845 -10.637 -0.278 1.00 94.44 205 ILE A C 1
ATOM 1599 O O . ILE A 1 205 ? 2.588 -11.404 0.650 1.00 94.44 205 ILE A O 1
ATOM 1603 N N . SER A 1 206 ? 4.045 -10.087 -0.436 1.00 93.94 206 SER A N 1
ATOM 1604 C CA . SER A 1 206 ? 5.196 -10.348 0.436 1.00 93.94 206 SER A CA 1
ATOM 1605 C C . SER A 1 206 ? 5.182 -9.520 1.725 1.00 93.94 206 SER A C 1
ATOM 1607 O O . SER A 1 206 ? 5.675 -9.977 2.755 1.00 93.94 206 SER A O 1
ATOM 1609 N N . CYS A 1 207 ? 4.585 -8.327 1.690 1.00 95.25 207 CYS A N 1
ATOM 1610 C CA . CYS A 1 207 ? 4.560 -7.375 2.797 1.00 95.25 207 CYS A CA 1
ATOM 1611 C C . CYS A 1 207 ? 3.188 -6.686 2.906 1.00 95.25 207 CYS A C 1
ATOM 1613 O O . CYS A 1 207 ? 2.556 -6.388 1.892 1.00 95.25 207 CYS A O 1
ATOM 1615 N N . LEU A 1 208 ? 2.744 -6.438 4.136 1.00 96.31 208 LEU A N 1
ATOM 1616 C CA . LEU A 1 208 ? 1.595 -5.616 4.500 1.00 96.31 208 LEU A CA 1
ATOM 1617 C C . LEU A 1 208 ? 2.109 -4.479 5.388 1.00 96.31 208 LEU A C 1
ATOM 1619 O O . LEU A 1 208 ? 2.591 -4.750 6.487 1.00 96.31 208 LEU A O 1
ATOM 1623 N N . VAL A 1 209 ? 1.986 -3.227 4.949 1.00 94.94 209 VAL A N 1
ATOM 1624 C CA . VAL A 1 209 ? 2.340 -2.052 5.762 1.00 94.94 209 VAL A CA 1
ATOM 1625 C C . VAL A 1 209 ? 1.062 -1.394 6.270 1.00 94.94 209 VAL A C 1
ATOM 1627 O O . VAL A 1 209 ? 0.237 -0.979 5.464 1.00 94.94 209 VAL A O 1
ATOM 1630 N N . ALA A 1 210 ? 0.879 -1.308 7.586 1.00 95.44 210 ALA A N 1
ATOM 1631 C CA . ALA A 1 210 ? -0.254 -0.628 8.208 1.00 95.44 210 ALA A CA 1
ATOM 1632 C C . ALA A 1 210 ? 0.120 0.819 8.573 1.00 95.44 210 ALA A C 1
ATOM 1634 O O . ALA A 1 210 ? 1.128 1.051 9.243 1.00 95.44 210 ALA A O 1
ATOM 1635 N N . THR A 1 211 ? -0.697 1.777 8.132 1.00 93.31 211 THR A N 1
ATOM 1636 C CA . THR A 1 211 ? -0.541 3.221 8.381 1.00 93.31 211 THR A CA 1
ATOM 1637 C C . THR A 1 211 ? -1.921 3.903 8.487 1.00 93.31 211 THR A C 1
ATOM 1639 O O . THR A 1 211 ? -2.943 3.220 8.578 1.00 93.31 211 THR A O 1
ATOM 1642 N N . GLY A 1 212 ? -1.978 5.235 8.474 1.00 92.25 212 GLY A N 1
ATOM 1643 C CA . GLY A 1 212 ? -3.211 6.025 8.389 1.00 92.25 212 GLY A CA 1
ATOM 1644 C C . GLY A 1 212 ? -3.581 6.791 9.660 1.00 92.25 212 GLY A C 1
ATOM 1645 O O . GLY A 1 212 ? -3.045 6.562 10.746 1.00 92.25 212 GLY A O 1
ATOM 1646 N N . ASP A 1 213 ? -4.520 7.723 9.503 1.00 92.50 213 ASP A N 1
ATOM 1647 C CA . ASP A 1 213 ? -4.835 8.747 10.505 1.00 92.50 213 ASP A CA 1
ATOM 1648 C C . ASP A 1 213 ? -5.397 8.171 11.814 1.00 92.50 213 ASP A C 1
ATOM 1650 O O . ASP A 1 213 ? -5.152 8.733 12.880 1.00 92.50 213 ASP A O 1
ATOM 1654 N N . GLN A 1 214 ? -6.097 7.026 11.765 1.00 94.50 214 GLN A N 1
ATOM 1655 C CA . GLN A 1 214 ? -6.587 6.361 12.979 1.00 94.50 214 GLN A CA 1
ATOM 1656 C C . GLN A 1 214 ? -5.415 5.832 13.822 1.00 94.50 214 GLN A C 1
ATOM 1658 O O . GLN A 1 214 ? -5.422 5.978 15.042 1.00 94.50 214 GLN A O 1
ATOM 1663 N N . LEU A 1 215 ? -4.368 5.298 13.182 1.00 95.50 215 LEU A N 1
ATOM 1664 C CA . LEU A 1 215 ? -3.159 4.854 13.881 1.00 95.50 215 LEU A CA 1
ATOM 1665 C C . LEU A 1 215 ? -2.337 6.036 14.410 1.00 95.50 215 LEU A C 1
ATOM 1667 O O . LEU A 1 215 ? -1.769 5.946 15.497 1.00 95.50 215 LEU A O 1
ATOM 1671 N N . TYR A 1 216 ? -2.295 7.153 13.679 1.00 94.94 216 TYR A N 1
ATOM 1672 C CA . TYR A 1 216 ? -1.632 8.372 14.147 1.00 94.94 216 TYR A CA 1
ATOM 1673 C C . TYR A 1 216 ? -2.321 8.959 15.383 1.00 94.94 216 TYR A C 1
ATOM 1675 O O . TYR A 1 216 ? -1.648 9.294 16.361 1.00 94.94 216 TYR A O 1
ATOM 1683 N N . ALA A 1 217 ? -3.657 9.019 15.380 1.00 94.94 217 ALA A N 1
ATOM 1684 C CA . ALA A 1 217 ? -4.432 9.466 16.530 1.00 94.94 217 ALA A CA 1
ATOM 1685 C C . ALA A 1 217 ? -4.130 8.611 17.772 1.00 94.94 217 ALA A C 1
ATOM 1687 O O . ALA A 1 217 ? -3.813 9.162 18.825 1.00 94.94 217 ALA A O 1
ATOM 1688 N N . TRP A 1 218 ? -4.106 7.280 17.638 1.00 95.69 218 TRP A N 1
ATOM 1689 C CA . TRP A 1 218 ? -3.768 6.372 18.743 1.00 95.69 218 TRP A CA 1
ATOM 1690 C C . TRP A 1 218 ? -2.366 6.615 19.320 1.00 95.69 218 TRP A C 1
ATOM 1692 O O . TRP A 1 218 ? -2.178 6.517 20.527 1.00 95.69 218 TRP A O 1
ATOM 1702 N N . VAL A 1 219 ? -1.390 6.953 18.475 1.00 94.75 219 VAL A N 1
ATOM 1703 C CA . VAL A 1 219 ? 0.021 7.103 18.865 1.00 94.75 219 VAL A CA 1
ATOM 1704 C C . VAL A 1 219 ? 0.372 8.518 19.364 1.00 94.75 219 VAL A C 1
ATOM 1706 O O . VAL A 1 219 ? 1.349 8.670 20.100 1.00 94.75 219 VAL A O 1
ATOM 1709 N N . LYS A 1 220 ? -0.364 9.567 18.956 1.00 94.56 220 LYS A N 1
ATOM 1710 C CA . LYS A 1 220 ? -0.006 10.980 19.235 1.00 94.56 220 LYS A CA 1
ATOM 1711 C C . LYS A 1 220 ? -1.115 11.855 19.831 1.00 94.56 220 LYS A C 1
ATOM 1713 O O . LYS A 1 220 ? -0.798 12.924 20.345 1.00 94.56 220 LYS A O 1
ATOM 1718 N N . GLN A 1 221 ? -2.382 11.455 19.743 1.00 94.69 221 GLN A N 1
ATOM 1719 C CA . GLN A 1 221 ? -3.536 12.263 20.176 1.00 94.69 221 GLN A CA 1
ATOM 1720 C C . GLN A 1 221 ? -4.363 11.593 21.277 1.00 94.69 221 GLN A C 1
ATOM 1722 O O . GLN A 1 221 ? -5.100 12.273 21.982 1.00 94.69 221 GLN A O 1
ATOM 1727 N N . TYR A 1 222 ? -4.262 10.274 21.418 1.00 96.19 222 TYR A N 1
ATOM 1728 C CA . TYR A 1 222 ? -4.961 9.517 22.446 1.00 96.19 222 TYR A CA 1
ATOM 1729 C C . TYR A 1 222 ? -4.150 9.437 23.742 1.00 96.19 222 TYR A C 1
ATOM 1731 O O . TYR A 1 222 ? -2.932 9.619 23.783 1.00 96.19 222 TYR A O 1
ATOM 1739 N N . ASN A 1 223 ? -4.858 9.117 24.816 1.00 97.44 223 ASN A N 1
ATOM 1740 C CA . ASN A 1 223 ? -4.304 8.756 26.103 1.00 97.44 223 ASN A CA 1
ATOM 1741 C C . ASN A 1 223 ? -3.294 7.591 25.960 1.00 97.44 223 ASN A C 1
ATOM 1743 O O . ASN A 1 223 ? -3.681 6.547 25.423 1.00 97.44 223 ASN A O 1
ATOM 1747 N N . PRO A 1 224 ? -2.040 7.708 26.447 1.00 97.00 224 PRO A N 1
ATOM 1748 C CA . PRO A 1 224 ? -0.988 6.720 26.181 1.00 97.00 224 PRO A CA 1
ATOM 1749 C C . PRO A 1 224 ? -1.338 5.280 26.577 1.00 97.00 224 PRO A C 1
ATOM 1751 O O . PRO A 1 224 ? -0.986 4.343 25.862 1.00 97.00 224 PRO A O 1
ATOM 1754 N N . THR A 1 225 ? -2.073 5.088 27.675 1.00 97.62 225 THR A N 1
ATOM 1755 C CA . THR A 1 225 ? -2.470 3.757 28.162 1.00 97.62 225 THR A CA 1
ATOM 1756 C C . THR A 1 225 ? -3.423 3.063 27.182 1.00 97.62 225 THR A C 1
ATOM 1758 O O . THR A 1 225 ? -3.288 1.866 26.930 1.00 97.62 225 THR A O 1
ATOM 1761 N N . TYR A 1 226 ? -4.339 3.815 26.558 1.00 97.94 226 TYR A N 1
ATOM 1762 C CA . TYR A 1 226 ? -5.196 3.307 25.482 1.00 97.94 226 TYR A CA 1
ATOM 1763 C C . TYR A 1 226 ? -4.462 3.216 24.141 1.00 97.94 226 TYR A C 1
ATOM 1765 O O . TYR A 1 226 ? -4.606 2.213 23.446 1.00 97.94 226 TYR A O 1
ATOM 1773 N N . GLY A 1 227 ? -3.661 4.222 23.785 1.00 97.38 227 GLY A N 1
ATOM 1774 C CA . GLY A 1 227 ? -2.904 4.272 22.532 1.00 97.38 227 GLY A CA 1
ATOM 1775 C C . GLY A 1 227 ? -1.989 3.063 22.344 1.00 97.38 227 GLY A C 1
ATOM 1776 O O . GLY A 1 227 ? -2.095 2.350 21.344 1.00 97.38 227 GLY A O 1
ATOM 1777 N N . ASN A 1 228 ? -1.173 2.768 23.360 1.00 97.62 228 ASN A N 1
ATOM 1778 C CA . ASN A 1 228 ? -0.270 1.617 23.372 1.00 97.62 228 ASN A CA 1
ATOM 1779 C C . ASN A 1 228 ? -1.043 0.288 23.294 1.00 97.62 228 ASN A C 1
ATOM 1781 O O . ASN A 1 228 ? -0.679 -0.595 22.518 1.00 97.62 228 ASN A O 1
ATOM 1785 N N . PHE A 1 229 ? -2.149 0.156 24.042 1.00 98.06 229 PHE A N 1
ATOM 1786 C CA . PHE A 1 229 ? -3.001 -1.036 23.993 1.00 98.06 229 PHE A CA 1
ATOM 1787 C C . PHE A 1 229 ? -3.584 -1.260 22.589 1.00 98.06 229 PHE A C 1
ATOM 1789 O O . PHE A 1 229 ? -3.451 -2.350 22.035 1.00 98.06 229 PHE A O 1
ATOM 1796 N N . LEU A 1 230 ? -4.202 -0.236 21.991 1.00 98.12 230 LEU A N 1
ATOM 1797 C CA . LEU A 1 230 ? -4.802 -0.315 20.654 1.00 98.12 230 LEU A CA 1
ATOM 1798 C C . LEU A 1 230 ? -3.760 -0.711 19.599 1.00 98.12 230 LEU A C 1
ATOM 1800 O O . LEU A 1 230 ? -4.005 -1.592 18.771 1.00 98.12 230 LEU A O 1
ATOM 1804 N N . TRP A 1 231 ? -2.580 -0.095 19.675 1.00 98.06 231 TRP A N 1
ATOM 1805 C CA . TRP A 1 231 ? -1.447 -0.344 18.793 1.00 98.06 231 TRP A CA 1
ATOM 1806 C C . TRP A 1 231 ? -0.949 -1.795 18.864 1.00 98.06 231 TRP A C 1
ATOM 1808 O O . TRP A 1 231 ? -0.964 -2.506 17.853 1.00 98.06 231 TRP A O 1
ATOM 1818 N N . ASP A 1 232 ? -0.565 -2.268 20.053 1.00 98.31 232 ASP A N 1
ATOM 1819 C CA . ASP A 1 232 ? 0.000 -3.610 20.229 1.00 98.31 232 ASP A CA 1
ATOM 1820 C C . ASP A 1 232 ? -1.034 -4.714 19.988 1.00 98.31 232 ASP A C 1
ATOM 1822 O O . ASP A 1 232 ? -0.721 -5.741 19.375 1.00 98.31 232 ASP A O 1
ATOM 1826 N N . ARG A 1 233 ? -2.290 -4.513 20.412 1.00 98.25 233 ARG A N 1
ATOM 1827 C CA . ARG A 1 233 ? -3.354 -5.501 20.196 1.00 98.25 233 ARG A CA 1
ATOM 1828 C C . ARG A 1 233 ? -3.785 -5.583 18.733 1.00 98.25 233 ARG A C 1
ATOM 1830 O O . ARG A 1 233 ? -4.005 -6.699 18.264 1.00 98.25 233 ARG A O 1
ATOM 1837 N N . LEU A 1 234 ? -3.835 -4.477 17.979 1.00 98.44 234 LEU A N 1
ATOM 1838 C CA . LEU A 1 234 ? -4.091 -4.539 16.532 1.00 98.44 234 LEU A CA 1
ATOM 1839 C C . LEU A 1 234 ? -2.949 -5.247 15.797 1.00 98.44 234 LEU A C 1
ATOM 1841 O O . LEU A 1 234 ? -3.192 -6.127 14.971 1.00 98.44 234 LEU A O 1
ATOM 1845 N N . LYS A 1 235 ? -1.702 -4.900 16.125 1.00 98.31 235 LYS A N 1
ATOM 1846 C CA . LYS A 1 235 ? -0.497 -5.503 15.545 1.00 98.31 235 LYS A CA 1
ATOM 1847 C C . LYS A 1 235 ? -0.451 -7.016 15.776 1.00 98.31 235 LYS A C 1
ATOM 1849 O O . LYS A 1 235 ? -0.204 -7.774 14.837 1.00 98.31 235 LYS A O 1
ATOM 1854 N N . LEU A 1 236 ? -0.765 -7.459 16.996 1.00 98.31 236 LEU A N 1
ATOM 1855 C CA . LEU A 1 236 ? -0.917 -8.874 17.335 1.00 98.31 236 LEU A CA 1
ATOM 1856 C C . LEU A 1 236 ? -2.074 -9.524 16.560 1.00 98.31 236 LEU A C 1
ATOM 1858 O O . LEU A 1 236 ? -1.880 -10.570 15.947 1.00 98.31 236 LEU A O 1
ATOM 1862 N N . ALA A 1 237 ? -3.253 -8.894 16.528 1.00 98.50 237 ALA A N 1
ATOM 1863 C CA . ALA A 1 237 ? -4.428 -9.429 15.841 1.00 98.50 237 ALA A CA 1
ATOM 1864 C C . ALA A 1 237 ? -4.198 -9.617 14.331 1.00 98.50 237 ALA A C 1
ATOM 1866 O O . ALA A 1 237 ? -4.566 -10.659 13.788 1.00 98.50 237 ALA A O 1
ATOM 1867 N N . ILE A 1 238 ? -3.542 -8.664 13.654 1.00 98.50 238 ILE A N 1
ATOM 1868 C CA . ILE A 1 238 ? -3.185 -8.797 12.232 1.00 98.50 238 ILE A CA 1
ATOM 1869 C C . ILE A 1 238 ? -2.168 -9.930 12.039 1.00 98.50 238 ILE A C 1
ATOM 1871 O O . ILE A 1 238 ? -2.347 -10.745 11.136 1.00 98.50 238 ILE A O 1
ATOM 1875 N N . ALA A 1 239 ? -1.147 -10.049 12.895 1.00 98.12 239 ALA A N 1
ATOM 1876 C CA . ALA A 1 239 ? -0.176 -11.144 12.811 1.00 98.12 239 ALA A CA 1
ATOM 1877 C C . ALA A 1 239 ? -0.835 -12.530 12.983 1.00 98.12 239 ALA A C 1
ATOM 1879 O O . ALA A 1 239 ? -0.598 -13.433 12.176 1.00 98.12 239 ALA A O 1
ATOM 1880 N N . THR A 1 240 ? -1.727 -12.691 13.967 1.00 98.06 240 THR A N 1
ATOM 1881 C CA . THR A 1 240 ? -2.506 -13.925 14.171 1.00 98.06 240 THR A CA 1
ATOM 1882 C C . THR A 1 240 ? -3.460 -14.202 13.002 1.00 98.06 240 THR A C 1
ATOM 1884 O O . THR A 1 240 ? -3.574 -15.345 12.550 1.00 98.06 240 THR A O 1
ATOM 1887 N N . ALA A 1 241 ? -4.113 -13.174 12.451 1.00 98.00 241 ALA A N 1
ATOM 1888 C CA . ALA A 1 241 ? -4.978 -13.317 11.281 1.00 98.00 241 ALA A CA 1
ATOM 1889 C C . ALA A 1 241 ? -4.181 -13.771 10.041 1.00 98.00 241 ALA A C 1
ATOM 1891 O O . ALA A 1 241 ? -4.590 -14.717 9.368 1.00 98.00 241 ALA A O 1
ATOM 1892 N N . LEU A 1 242 ? -3.009 -13.179 9.777 1.00 97.00 242 LEU A N 1
ATOM 1893 C CA . LEU A 1 242 ? -2.105 -13.599 8.697 1.00 97.00 242 LEU A CA 1
ATOM 1894 C C . LEU A 1 242 ? -1.680 -15.067 8.856 1.00 97.00 242 LEU A C 1
ATOM 1896 O O . LEU A 1 242 ? -1.789 -15.841 7.903 1.00 97.00 242 LEU A O 1
ATOM 1900 N N . GLN A 1 243 ? -1.273 -15.472 10.064 1.00 96.62 243 GLN A N 1
ATOM 1901 C CA . GLN A 1 243 ? -0.895 -16.856 10.362 1.00 96.62 243 GLN A CA 1
ATOM 1902 C C . GLN A 1 243 ? -2.060 -17.835 10.129 1.00 96.62 243 GLN A C 1
ATOM 1904 O O . GLN A 1 243 ? -1.894 -18.823 9.418 1.00 96.62 243 GLN A O 1
ATOM 1909 N N . SER A 1 244 ? -3.252 -17.539 10.660 1.00 96.25 244 SER A N 1
ATOM 1910 C CA . SER A 1 244 ? -4.442 -18.408 10.540 1.00 96.25 244 SER A CA 1
ATOM 1911 C C . SER A 1 244 ? -5.004 -18.540 9.118 1.00 96.25 244 SER A C 1
ATOM 1913 O O . SER A 1 244 ? -5.761 -19.468 8.842 1.00 96.25 244 SER A O 1
ATOM 1915 N N . LYS A 1 245 ? -4.642 -17.633 8.201 1.00 93.19 245 LYS A N 1
ATOM 1916 C CA . LYS A 1 245 ? -4.983 -17.713 6.771 1.00 93.19 245 LYS A CA 1
ATOM 1917 C C . LYS A 1 245 ? -3.834 -18.232 5.902 1.00 93.19 245 LYS A C 1
ATOM 1919 O O . LYS A 1 245 ? -3.927 -18.142 4.677 1.00 93.19 245 LYS A O 1
ATOM 1924 N N . GLU A 1 246 ? -2.746 -18.721 6.500 1.00 91.88 246 GLU A N 1
ATOM 1925 C CA . GLU A 1 246 ? -1.512 -19.119 5.807 1.00 91.88 246 GLU A CA 1
ATOM 1926 C C . GLU A 1 246 ? -1.001 -18.024 4.845 1.00 91.88 246 GLU A C 1
ATOM 1928 O O . GLU A 1 246 ? -0.635 -18.261 3.688 1.00 91.88 246 GLU A O 1
ATOM 1933 N N . ALA A 1 247 ? -1.056 -16.765 5.280 1.00 90.69 247 ALA A N 1
ATOM 1934 C CA . ALA A 1 247 ? -0.503 -15.638 4.544 1.00 90.69 247 ALA A CA 1
ATOM 1935 C C . ALA A 1 247 ? 0.989 -15.506 4.879 1.00 90.69 247 ALA A C 1
ATOM 1937 O O . ALA A 1 247 ? 1.356 -15.056 5.963 1.00 90.69 247 ALA A O 1
ATOM 1938 N N . ARG A 1 248 ? 1.867 -15.883 3.939 1.00 92.00 248 ARG A N 1
ATOM 1939 C CA . ARG A 1 248 ? 3.328 -15.689 4.043 1.00 92.00 248 ARG A CA 1
ATOM 1940 C C . ARG A 1 248 ? 3.714 -14.229 3.757 1.00 92.00 248 ARG A C 1
ATOM 1942 O O . ARG A 1 248 ? 4.540 -13.951 2.892 1.00 92.00 248 ARG A O 1
ATOM 1949 N N . THR A 1 249 ? 3.063 -13.313 4.464 1.00 94.75 249 THR A N 1
ATOM 1950 C CA . THR A 1 249 ? 3.135 -11.862 4.285 1.00 94.75 249 THR A CA 1
ATOM 1951 C C . THR A 1 249 ? 3.697 -11.248 5.561 1.00 94.75 249 THR A C 1
ATOM 1953 O O . THR A 1 249 ? 3.167 -11.477 6.646 1.00 94.75 249 THR A O 1
ATOM 1956 N N . HIS A 1 250 ? 4.774 -10.473 5.456 1.00 95.12 250 HIS A N 1
ATOM 1957 C CA . HIS A 1 250 ? 5.359 -9.786 6.604 1.00 95.12 250 HIS A CA 1
ATOM 1958 C C . HIS A 1 250 ? 4.504 -8.573 6.997 1.00 95.12 250 HIS A C 1
ATOM 1960 O O . HIS A 1 250 ? 4.229 -7.725 6.151 1.00 95.12 250 HIS A O 1
ATOM 1966 N N . LEU A 1 251 ? 4.091 -8.478 8.265 1.00 96.44 251 LEU A N 1
ATOM 1967 C CA . LEU A 1 251 ? 3.410 -7.296 8.798 1.00 96.44 251 LEU A CA 1
ATOM 1968 C C . LEU A 1 251 ? 4.427 -6.237 9.224 1.00 96.44 251 LEU A C 1
ATOM 1970 O O . LEU A 1 251 ? 5.300 -6.504 10.050 1.00 96.44 251 LEU A O 1
ATOM 1974 N N . VAL A 1 252 ? 4.229 -5.011 8.750 1.00 95.19 252 VAL A N 1
ATOM 1975 C CA . VAL A 1 252 ? 4.967 -3.830 9.181 1.00 95.19 252 VAL A CA 1
ATOM 1976 C C . VAL A 1 252 ? 4.010 -2.796 9.758 1.00 95.19 252 VAL A C 1
ATOM 1978 O O . VAL A 1 252 ? 3.087 -2.340 9.093 1.00 95.19 252 VAL A O 1
ATOM 1981 N N . MET A 1 253 ? 4.253 -2.420 11.011 1.00 95.06 253 MET A N 1
ATOM 1982 C CA . MET A 1 253 ? 3.490 -1.418 11.753 1.00 95.06 253 MET A CA 1
ATOM 1983 C C . MET A 1 253 ? 4.448 -0.765 12.763 1.00 95.06 253 MET A C 1
ATOM 1985 O O . MET A 1 253 ? 4.920 -1.432 13.698 1.00 95.06 253 MET A O 1
ATOM 1989 N N . ARG A 1 254 ? 4.819 0.499 12.503 1.00 93.50 254 ARG A N 1
ATOM 1990 C CA . ARG A 1 254 ? 5.835 1.284 13.237 1.00 93.50 254 ARG A CA 1
ATOM 1991 C C . ARG A 1 254 ? 5.361 2.723 13.449 1.00 93.50 254 ARG A C 1
ATOM 1993 O O . ARG A 1 254 ? 4.851 3.338 12.517 1.00 93.50 254 ARG A O 1
ATOM 2000 N N . GLU A 1 255 ? 5.556 3.256 14.652 1.00 93.25 255 GLU A N 1
ATOM 2001 C CA . GLU A 1 255 ? 5.100 4.603 15.025 1.00 93.25 255 GLU A CA 1
ATOM 2002 C C . GLU A 1 255 ? 5.776 5.717 14.222 1.00 93.25 255 GLU A C 1
ATOM 2004 O O . GLU A 1 255 ? 5.142 6.725 13.923 1.00 93.25 255 GLU A O 1
ATOM 2009 N N . SER A 1 256 ? 7.051 5.536 13.874 1.00 89.31 256 SER A N 1
ATOM 2010 C CA . SER A 1 256 ? 7.847 6.458 13.058 1.00 89.31 256 SER A CA 1
ATOM 2011 C C . SER A 1 256 ? 7.186 6.710 11.706 1.00 89.31 256 SER A C 1
ATOM 2013 O O . SER A 1 256 ? 6.819 7.840 11.405 1.00 89.31 256 SER A O 1
ATOM 2015 N N . ILE A 1 257 ? 6.914 5.639 10.960 1.00 87.44 257 ILE A N 1
ATOM 2016 C CA . ILE A 1 257 ? 6.250 5.663 9.647 1.00 87.44 257 ILE A CA 1
ATOM 2017 C C . ILE A 1 257 ? 4.886 6.362 9.720 1.00 87.44 257 ILE A C 1
ATOM 2019 O O . ILE A 1 257 ? 4.578 7.212 8.891 1.00 87.44 257 ILE A O 1
ATOM 2023 N N . VAL A 1 258 ? 4.088 6.034 10.739 1.00 89.81 258 VAL A N 1
ATOM 2024 C CA . VAL A 1 258 ? 2.762 6.633 10.965 1.00 89.81 258 VAL A CA 1
ATOM 2025 C C . VAL A 1 258 ? 2.862 8.122 11.333 1.00 89.81 258 VAL A C 1
ATOM 2027 O O . VAL A 1 258 ? 2.009 8.918 10.944 1.00 89.81 258 VAL A O 1
ATOM 2030 N N . SER A 1 259 ? 3.921 8.520 12.044 1.00 87.19 259 SER A N 1
ATOM 2031 C CA . SER A 1 259 ? 4.196 9.923 12.385 1.00 87.19 259 SER A CA 1
ATOM 2032 C C . SER A 1 259 ? 4.670 10.728 11.168 1.00 87.19 259 SER A C 1
ATOM 2034 O O . SER A 1 259 ? 4.216 11.853 10.971 1.00 87.19 259 SER A O 1
ATOM 2036 N N . GLU A 1 260 ? 5.536 10.148 10.328 1.00 81.00 260 GLU A N 1
ATOM 2037 C CA . GLU A 1 260 ? 5.957 10.716 9.038 1.00 81.00 260 GLU A CA 1
ATOM 2038 C C . GLU A 1 260 ? 4.749 10.936 8.108 1.00 81.00 260 GLU A C 1
ATOM 2040 O O . GLU A 1 260 ? 4.616 12.001 7.503 1.00 81.00 260 GLU A O 1
ATOM 2045 N N . ASP A 1 261 ? 3.838 9.958 8.030 1.00 76.12 261 ASP A N 1
ATOM 2046 C CA . ASP A 1 261 ? 2.651 10.004 7.169 1.00 76.12 261 ASP A CA 1
ATOM 2047 C C . ASP A 1 261 ? 1.735 11.199 7.457 1.00 76.12 261 ASP A C 1
ATOM 2049 O O . ASP A 1 261 ? 1.341 11.914 6.530 1.00 76.12 261 ASP A O 1
ATOM 2053 N N . SER A 1 262 ? 1.420 11.445 8.732 1.00 74.31 262 SER A N 1
ATOM 2054 C CA . SER A 1 262 ? 0.536 12.549 9.124 1.00 74.31 262 SER A CA 1
ATOM 2055 C C . SER A 1 262 ? 1.154 13.917 8.812 1.00 74.31 262 SER A C 1
ATOM 2057 O O . SER A 1 262 ? 0.509 14.769 8.200 1.00 74.31 262 SER A O 1
ATOM 2059 N N . ILE A 1 263 ? 2.435 14.111 9.150 1.00 68.94 263 ILE A N 1
ATOM 2060 C CA . ILE A 1 263 ? 3.150 15.383 8.942 1.00 68.94 263 ILE A CA 1
ATOM 2061 C C . ILE A 1 263 ? 3.271 15.722 7.445 1.00 68.94 263 ILE A C 1
ATOM 2063 O O . ILE A 1 263 ? 3.247 16.893 7.063 1.00 68.94 263 ILE A O 1
ATOM 2067 N N . CYS A 1 264 ? 3.380 14.713 6.577 1.00 57.22 264 CYS A N 1
ATOM 2068 C CA . CYS A 1 264 ? 3.560 14.892 5.136 1.00 57.22 264 CYS A CA 1
ATOM 2069 C C . CYS A 1 264 ? 2.253 14.945 4.314 1.00 57.22 264 CYS A C 1
ATOM 2071 O O . CYS A 1 264 ? 2.325 14.836 3.087 1.00 57.22 264 CYS A O 1
ATOM 2073 N N . ASN A 1 265 ? 1.088 15.146 4.952 1.00 59.47 265 ASN A N 1
ATOM 2074 C CA . ASN A 1 265 ? -0.248 15.109 4.327 1.00 59.47 265 ASN A CA 1
ATOM 2075 C C . ASN A 1 265 ? -0.527 13.786 3.581 1.00 59.47 265 ASN A C 1
ATOM 2077 O O . ASN A 1 265 ? -0.920 13.805 2.415 1.00 59.47 265 ASN A O 1
ATOM 2081 N N . TYR A 1 266 ? -0.275 12.652 4.249 1.00 56.69 266 TYR A N 1
ATOM 2082 C CA . TYR A 1 266 ? -0.414 11.281 3.742 1.00 56.69 266 TYR A CA 1
ATOM 2083 C C . TYR A 1 266 ? 0.031 11.113 2.281 1.00 56.69 266 TYR A C 1
ATOM 2085 O O . TYR A 1 266 ? -0.769 10.982 1.349 1.00 56.69 266 TYR A O 1
ATOM 2093 N N . LYS A 1 267 ? 1.352 11.065 2.086 1.00 58.78 267 LYS A N 1
ATOM 2094 C CA . LYS A 1 267 ? 1.920 10.430 0.896 1.00 58.78 267 LYS A CA 1
ATOM 2095 C C . LYS A 1 267 ? 2.060 8.932 1.184 1.00 58.78 267 LYS A C 1
ATOM 2097 O O . LYS A 1 267 ? 2.879 8.589 2.042 1.00 58.78 267 LYS A O 1
ATOM 2102 N N . PRO A 1 268 ? 1.328 8.056 0.463 1.00 59.53 268 PRO A N 1
ATOM 2103 C CA . PRO A 1 268 ? 1.490 6.608 0.573 1.00 59.53 268 PRO A CA 1
ATOM 2104 C C . PRO A 1 268 ? 2.964 6.182 0.459 1.00 59.53 268 PRO A C 1
ATOM 2106 O O . PRO A 1 268 ? 3.784 6.914 -0.097 1.00 59.53 268 PRO A O 1
ATOM 2109 N N . LEU A 1 269 ? 3.307 4.955 0.849 1.00 63.56 269 LEU A N 1
ATOM 2110 C CA . LEU A 1 269 ? 4.603 4.318 0.553 1.00 63.56 269 LEU A CA 1
ATOM 2111 C C . LEU A 1 269 ? 4.900 4.148 -0.959 1.00 63.56 269 LEU A C 1
ATOM 2113 O O . LEU A 1 269 ? 5.928 3.593 -1.332 1.00 63.56 269 LEU A O 1
ATOM 2117 N N . LYS A 1 270 ? 4.060 4.691 -1.846 1.00 64.12 270 LYS A N 1
ATOM 2118 C CA . LYS A 1 270 ? 4.326 4.910 -3.276 1.00 64.12 270 LYS A CA 1
ATOM 2119 C C . LYS A 1 270 ? 5.443 5.953 -3.451 1.00 64.12 270 LYS A C 1
ATOM 2121 O O . LYS A 1 270 ? 5.173 7.148 -3.535 1.00 64.12 270 LYS A O 1
ATOM 2126 N N . LEU A 1 271 ? 6.699 5.503 -3.479 1.00 65.94 271 LEU A N 1
ATOM 2127 C CA . LEU A 1 271 ? 7.872 6.365 -3.278 1.00 65.94 271 LEU A CA 1
ATOM 2128 C C . LEU A 1 271 ? 8.481 6.976 -4.578 1.00 65.94 271 LEU A C 1
ATOM 2130 O O . LEU A 1 271 ? 9.404 7.783 -4.476 1.00 65.94 271 LEU A O 1
ATOM 2134 N N . GLU A 1 272 ? 7.991 6.656 -5.796 1.00 65.00 272 GLU A N 1
ATOM 2135 C CA . GLU A 1 272 ? 8.671 6.946 -7.094 1.00 65.00 272 GLU A CA 1
ATOM 2136 C C . GLU A 1 272 ? 7.734 7.251 -8.334 1.00 65.00 272 GLU A C 1
ATOM 2138 O O . GLU A 1 272 ? 6.522 7.086 -8.230 1.00 65.00 272 GLU A O 1
ATOM 2143 N N . LEU A 1 273 ? 8.259 7.722 -9.505 1.00 60.62 273 LEU A N 1
ATOM 2144 C CA . LEU A 1 273 ? 7.547 8.452 -10.631 1.00 60.62 273 LEU A CA 1
ATOM 2145 C C . LEU A 1 273 ? 7.888 8.034 -12.125 1.00 60.62 273 LEU A C 1
ATOM 2147 O O . LEU A 1 273 ? 8.855 7.318 -12.278 1.00 60.62 273 LEU A O 1
ATOM 2151 N N . TYR A 1 274 ? 7.206 8.470 -13.244 1.00 65.31 274 TYR A N 1
ATOM 2152 C CA . TYR A 1 274 ? 7.225 7.801 -14.622 1.00 65.31 274 TYR A CA 1
ATOM 2153 C C . TYR A 1 274 ? 7.235 8.610 -16.017 1.00 65.31 274 TYR A C 1
ATOM 2155 O O . TYR A 1 274 ? 6.535 9.614 -16.112 1.00 65.31 274 TYR A O 1
ATOM 2163 N N . ARG A 1 275 ? 7.948 8.153 -17.118 1.00 58.12 275 ARG A N 1
ATOM 2164 C CA . ARG A 1 275 ? 7.964 8.543 -18.615 1.00 58.12 275 ARG A CA 1
ATOM 2165 C C . ARG A 1 275 ? 8.495 7.460 -19.683 1.00 58.12 275 ARG A C 1
ATOM 2167 O O . ARG A 1 275 ? 7.646 6.668 -20.087 1.00 58.12 275 ARG A O 1
ATOM 2174 N N . GLN A 1 276 ? 9.758 7.408 -20.240 1.00 64.50 276 GLN A N 1
ATOM 2175 C CA . GLN A 1 276 ? 10.238 6.521 -21.398 1.00 64.50 276 GLN A CA 1
ATOM 2176 C C . GLN A 1 276 ? 11.786 6.501 -21.814 1.00 64.50 276 GLN A C 1
ATOM 2178 O O . GLN A 1 276 ? 12.259 7.596 -22.083 1.00 64.50 276 GLN A O 1
ATOM 2183 N N . VAL A 1 277 ? 12.521 5.353 -22.075 1.00 59.91 277 VAL A N 1
ATOM 2184 C CA . VAL A 1 277 ? 13.760 5.185 -22.986 1.00 59.91 277 VAL A CA 1
ATOM 2185 C C . VAL A 1 277 ? 14.043 3.782 -23.632 1.00 59.91 277 VAL A C 1
ATOM 2187 O O . VAL A 1 277 ? 13.307 2.831 -23.395 1.00 59.91 277 VAL A O 1
ATOM 2190 N N . PHE A 1 278 ? 15.104 3.645 -24.466 1.00 65.19 278 PHE A N 1
ATOM 2191 C CA . PHE A 1 278 ? 15.624 2.392 -25.080 1.00 65.19 278 PHE A CA 1
ATOM 2192 C C . PHE A 1 278 ? 16.610 1.556 -24.252 1.00 65.19 278 PHE A C 1
ATOM 2194 O O . PHE A 1 278 ? 17.501 2.083 -23.593 1.00 65.19 278 PHE A O 1
ATOM 2201 N N . ASN A 1 279 ? 16.585 0.240 -24.496 1.00 56.59 279 ASN A N 1
ATOM 2202 C CA . ASN A 1 279 ? 17.686 -0.682 -24.200 1.00 56.59 279 ASN A CA 1
ATOM 2203 C C . ASN A 1 279 ? 18.729 -0.772 -25.338 1.00 56.59 279 ASN A C 1
ATOM 2205 O O . ASN A 1 279 ? 19.931 -0.755 -25.088 1.00 56.59 279 ASN A O 1
ATOM 2209 N N . LYS A 1 280 ? 18.272 -0.929 -26.587 1.00 68.06 280 LYS A N 1
ATOM 2210 C CA . LYS A 1 280 ? 19.101 -1.471 -27.680 1.00 68.06 280 LYS A CA 1
ATOM 2211 C C . LYS A 1 280 ? 19.802 -0.433 -28.558 1.00 68.06 280 LYS A C 1
ATOM 2213 O O . LYS A 1 280 ? 19.368 0.713 -28.672 1.00 68.06 280 LYS A O 1
ATOM 2218 N N . HIS A 1 281 ? 20.850 -0.899 -29.239 1.00 68.19 281 HIS A N 1
ATOM 2219 C CA . HIS A 1 281 ? 21.359 -0.304 -30.476 1.00 68.19 281 HIS A CA 1
ATOM 2220 C C . HIS A 1 281 ? 20.550 -0.798 -31.676 1.00 68.19 281 HIS A C 1
ATOM 2222 O O . HIS A 1 281 ? 20.021 -1.912 -31.668 1.00 68.19 281 HIS A O 1
ATOM 2228 N N . TYR A 1 282 ? 20.500 0.020 -32.723 1.00 71.50 282 TYR A N 1
ATOM 2229 C CA . TYR A 1 282 ? 19.765 -0.271 -33.947 1.00 71.50 282 TYR A CA 1
ATOM 2230 C C . TYR A 1 282 ? 20.659 -0.012 -35.158 1.00 71.50 282 TYR A C 1
ATOM 2232 O O . TYR A 1 282 ? 21.510 0.879 -35.133 1.00 71.50 282 TYR A O 1
ATOM 2240 N N . TYR A 1 283 ? 20.465 -0.806 -36.208 1.00 78.44 283 TYR A N 1
ATOM 2241 C CA . TYR A 1 283 ? 21.258 -0.755 -37.431 1.00 78.44 283 TYR A CA 1
ATOM 2242 C C . TYR A 1 283 ? 20.343 -0.641 -38.647 1.00 78.44 283 TYR A C 1
ATOM 2244 O O . TYR A 1 283 ? 19.221 -1.148 -38.640 1.00 78.44 283 TYR A O 1
ATOM 2252 N N . VAL A 1 284 ? 20.844 0.016 -39.687 1.00 78.50 284 VAL A N 1
ATOM 2253 C CA . VAL A 1 284 ? 20.227 0.091 -41.009 1.00 78.50 284 VAL A CA 1
ATOM 2254 C C . VAL A 1 284 ? 21.195 -0.559 -41.981 1.00 78.50 284 VAL A C 1
ATOM 2256 O O . VAL A 1 284 ? 22.252 0.001 -42.268 1.00 78.50 284 VAL A O 1
ATOM 2259 N N . ASP A 1 285 ? 20.834 -1.744 -42.459 1.00 81.19 285 ASP A N 1
ATOM 2260 C CA . ASP A 1 285 ? 21.547 -2.413 -43.540 1.00 81.19 285 ASP A CA 1
ATOM 2261 C C . ASP A 1 285 ? 20.946 -1.950 -44.871 1.00 81.19 285 ASP A C 1
ATOM 2263 O O . ASP A 1 285 ? 19.758 -2.143 -45.132 1.00 81.19 285 ASP A O 1
ATOM 2267 N N . ILE A 1 286 ? 21.767 -1.321 -45.709 1.00 81.38 286 ILE A N 1
ATOM 2268 C CA . ILE A 1 286 ? 21.429 -0.943 -47.084 1.00 81.38 286 ILE A CA 1
ATOM 2269 C C . ILE A 1 286 ? 22.262 -1.832 -48.003 1.00 81.38 286 ILE A C 1
ATOM 2271 O O . ILE A 1 286 ? 23.484 -1.867 -47.872 1.00 81.38 286 ILE A O 1
ATOM 2275 N N . SER A 1 287 ? 21.626 -2.542 -48.931 1.00 81.75 287 SER A N 1
ATOM 2276 C CA . SER A 1 287 ? 22.308 -3.448 -49.859 1.00 81.75 287 SER A CA 1
ATOM 2277 C C . SER A 1 287 ? 21.744 -3.358 -51.275 1.00 81.75 287 SER A C 1
ATOM 2279 O O . SER A 1 287 ? 20.576 -3.020 -51.479 1.00 81.75 287 SER A O 1
ATOM 2281 N N . PHE A 1 288 ? 22.581 -3.679 -52.264 1.00 78.94 288 PHE A N 1
ATOM 2282 C CA . PHE A 1 288 ? 22.165 -3.829 -53.660 1.00 78.94 288 PHE A CA 1
ATOM 2283 C C . PHE A 1 288 ? 22.520 -5.226 -54.173 1.00 78.94 288 PHE A C 1
ATOM 2285 O O . PHE A 1 288 ? 23.628 -5.711 -53.961 1.00 78.94 288 PHE A O 1
ATOM 2292 N N . ALA A 1 289 ? 21.582 -5.854 -54.887 1.00 72.44 289 ALA A N 1
ATOM 2293 C CA . ALA A 1 289 ? 21.717 -7.209 -55.440 1.00 72.44 289 ALA A CA 1
ATOM 2294 C C . ALA A 1 289 ? 22.603 -7.298 -56.705 1.00 72.44 289 ALA A C 1
ATOM 2296 O O . ALA A 1 289 ? 22.602 -8.319 -57.388 1.00 72.44 289 ALA A O 1
ATOM 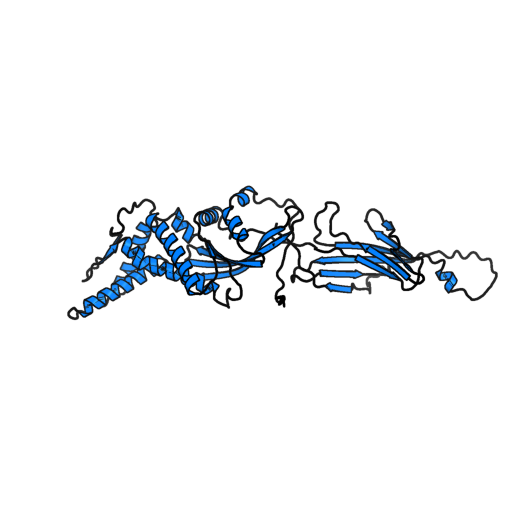2297 N N . LYS A 1 290 ? 23.294 -6.205 -57.045 1.00 77.50 290 LYS A N 1
ATOM 2298 C CA . LYS A 1 290 ? 24.364 -6.104 -58.043 1.00 77.50 290 LYS A CA 1
ATOM 2299 C C . LYS A 1 290 ? 25.350 -5.043 -57.562 1.00 77.50 290 LYS A C 1
ATOM 2301 O O . LYS A 1 290 ? 24.918 -4.044 -56.979 1.00 77.50 290 LYS A O 1
ATOM 2306 N N . ARG A 1 291 ? 26.638 -5.202 -57.870 1.00 76.31 291 ARG A N 1
ATOM 2307 C CA . ARG A 1 291 ? 27.677 -4.211 -57.567 1.00 76.31 291 ARG A CA 1
ATOM 2308 C C . ARG A 1 291 ? 27.437 -2.928 -58.369 1.00 76.31 291 ARG A C 1
ATOM 2310 O O . ARG A 1 291 ? 27.717 -2.847 -59.563 1.00 76.31 291 ARG A O 1
ATOM 2317 N N . LEU A 1 292 ? 26.866 -1.927 -57.704 1.00 75.12 292 LEU A N 1
ATOM 2318 C CA . LEU A 1 292 ? 26.596 -0.598 -58.250 1.00 75.12 292 LEU A CA 1
ATOM 2319 C C . LEU A 1 292 ? 27.595 0.400 -57.667 1.00 75.12 292 LEU A C 1
ATOM 2321 O O . LEU A 1 292 ? 27.851 0.381 -56.464 1.00 75.12 292 LEU A O 1
ATOM 2325 N N . ASN A 1 293 ? 28.067 1.349 -58.483 1.00 81.19 293 ASN A N 1
ATOM 2326 C CA . ASN A 1 293 ? 28.846 2.501 -58.012 1.00 81.19 293 ASN A CA 1
ATOM 2327 C C . ASN A 1 293 ? 27.931 3.505 -57.285 1.00 81.19 293 ASN A C 1
ATOM 2329 O O . ASN A 1 293 ? 27.665 4.612 -57.764 1.00 81.19 293 ASN A O 1
ATOM 2333 N N . ALA A 1 294 ? 27.416 3.079 -56.134 1.00 83.88 294 ALA A N 1
ATOM 2334 C CA . ALA A 1 294 ? 26.587 3.851 -55.230 1.00 83.88 294 ALA A CA 1
ATOM 2335 C C . ALA A 1 294 ? 27.436 4.478 -54.114 1.00 83.88 294 ALA A C 1
ATOM 2337 O O . ALA A 1 294 ? 28.449 3.923 -53.687 1.00 83.88 294 ALA A O 1
ATOM 2338 N N . LYS A 1 295 ? 27.011 5.638 -53.611 1.00 90.50 295 LYS A N 1
ATOM 2339 C CA . LYS A 1 295 ? 27.570 6.267 -52.408 1.00 90.50 295 LYS A CA 1
ATOM 2340 C C . LYS A 1 295 ? 26.453 6.612 -51.440 1.00 90.50 295 LYS A C 1
ATOM 2342 O O . LYS A 1 295 ? 25.439 7.192 -51.837 1.00 90.50 295 LYS A O 1
ATOM 2347 N N . VAL A 1 296 ? 26.658 6.240 -50.180 1.00 89.62 296 VAL A N 1
ATOM 2348 C CA . VAL A 1 296 ? 25.700 6.415 -49.089 1.00 89.62 296 VAL A CA 1
ATOM 2349 C C . VAL A 1 296 ? 26.218 7.487 -48.140 1.00 89.62 296 VAL A C 1
ATOM 2351 O O . VAL A 1 296 ? 27.374 7.457 -47.717 1.00 89.62 296 VAL A O 1
ATOM 2354 N N . HIS A 1 297 ? 25.357 8.439 -47.795 1.00 92.06 297 HIS A N 1
ATOM 2355 C CA . HIS A 1 297 ? 25.687 9.526 -46.879 1.00 92.06 297 HIS A CA 1
ATOM 2356 C C . HIS A 1 297 ? 24.684 9.580 -45.731 1.00 92.06 297 HIS A C 1
ATOM 2358 O O . HIS A 1 297 ? 23.479 9.574 -45.977 1.00 92.06 297 HIS A O 1
ATOM 2364 N N . GLN A 1 298 ? 25.173 9.688 -44.497 1.00 91.00 298 GLN A N 1
ATOM 2365 C CA . GLN A 1 298 ? 24.356 10.006 -43.326 1.00 91.00 298 GLN A CA 1
ATOM 2366 C C . GLN A 1 298 ? 24.281 11.523 -43.158 1.00 91.00 298 GLN A C 1
ATOM 2368 O O . GLN A 1 298 ? 25.293 12.219 -43.285 1.00 91.00 298 GLN A O 1
ATOM 2373 N N . ASP A 1 299 ? 23.089 12.037 -42.872 1.00 87.06 299 ASP A N 1
ATOM 2374 C CA . ASP A 1 299 ? 22.896 13.454 -42.575 1.00 87.06 299 ASP A CA 1
ATOM 2375 C C . ASP A 1 299 ? 23.078 13.711 -41.071 1.00 87.06 299 ASP A C 1
ATOM 2377 O O . ASP A 1 299 ? 22.416 13.082 -40.246 1.00 87.06 299 ASP A O 1
ATOM 2381 N N . LYS A 1 300 ? 23.992 14.621 -40.712 1.00 84.75 300 LYS A N 1
ATOM 2382 C CA . LYS A 1 300 ? 24.217 15.091 -39.333 1.00 84.75 300 LYS A CA 1
ATOM 2383 C C . LYS A 1 300 ? 23.734 16.534 -39.131 1.00 84.75 300 LYS A C 1
ATOM 2385 O O . LYS A 1 300 ? 24.149 17.207 -38.191 1.00 84.75 300 LYS A O 1
ATOM 2390 N N . GLY A 1 301 ? 22.861 17.029 -40.011 1.00 84.06 301 GLY A N 1
ATOM 2391 C CA . GLY A 1 301 ? 22.239 18.352 -39.950 1.00 84.06 301 GLY A CA 1
ATOM 2392 C C . GLY A 1 301 ? 23.165 19.479 -40.406 1.00 84.06 301 GLY A C 1
ATOM 2393 O O . GLY A 1 301 ? 22.844 20.195 -41.349 1.00 84.06 301 GLY A O 1
ATOM 2394 N N . SER A 1 302 ? 24.330 19.626 -39.769 1.00 83.06 302 SER A N 1
ATOM 2395 C CA . SER A 1 302 ? 25.340 20.628 -40.146 1.00 83.06 302 SER A CA 1
ATOM 2396 C C . SER A 1 302 ? 26.198 20.207 -41.343 1.00 83.06 302 SER A C 1
ATOM 2398 O O . SER A 1 302 ? 26.762 21.055 -42.031 1.00 83.06 302 SER A O 1
ATOM 2400 N N . HIS A 1 303 ? 26.313 18.902 -41.594 1.00 86.62 303 HIS A N 1
ATOM 2401 C CA . HIS A 1 303 ? 27.101 18.319 -42.677 1.00 86.62 303 HIS A CA 1
ATOM 2402 C C . HIS A 1 303 ? 26.626 16.891 -42.993 1.00 86.62 303 HIS A C 1
ATOM 2404 O O . HIS A 1 303 ? 25.866 16.284 -42.234 1.00 86.62 303 HIS A O 1
ATOM 2410 N N . ARG A 1 304 ? 27.098 16.337 -44.116 1.00 88.00 304 ARG A N 1
ATOM 2411 C CA . ARG A 1 304 ? 26.847 14.945 -44.516 1.00 88.00 304 ARG A CA 1
ATOM 2412 C C . ARG A 1 304 ? 28.129 14.129 -44.442 1.00 88.00 304 ARG A C 1
ATOM 2414 O O . ARG A 1 304 ? 29.122 14.490 -45.070 1.00 88.00 304 ARG A O 1
ATOM 2421 N N . ILE A 1 305 ? 28.086 13.013 -43.724 1.00 89.94 305 ILE A N 1
ATOM 2422 C CA . ILE A 1 305 ? 29.209 12.079 -43.601 1.00 89.94 305 ILE A CA 1
ATOM 2423 C C . ILE A 1 305 ? 29.048 10.991 -44.666 1.00 89.94 305 ILE A C 1
ATOM 2425 O O . ILE A 1 305 ? 27.993 10.368 -44.766 1.00 89.94 305 ILE A O 1
ATOM 2429 N N . ASN A 1 306 ? 30.081 10.763 -45.480 1.00 90.25 306 ASN A N 1
ATOM 2430 C CA . ASN A 1 306 ? 30.118 9.637 -46.415 1.00 90.25 306 ASN A CA 1
ATOM 2431 C C . ASN A 1 306 ? 30.384 8.337 -45.647 1.00 90.25 306 ASN A C 1
ATOM 2433 O O . ASN A 1 306 ? 31.435 8.205 -45.023 1.00 90.25 306 ASN A O 1
ATOM 2437 N N . ILE A 1 307 ? 29.476 7.369 -45.743 1.00 89.12 307 ILE A N 1
ATOM 2438 C CA . ILE A 1 307 ? 29.623 6.069 -45.089 1.00 89.12 307 ILE A CA 1
ATOM 2439 C C . ILE A 1 307 ? 30.398 5.127 -46.031 1.00 89.12 307 ILE A C 1
ATOM 2441 O O . ILE A 1 307 ? 29.985 4.957 -47.185 1.00 89.12 307 ILE A O 1
ATOM 2445 N N . PRO A 1 308 ? 31.530 4.535 -45.601 1.00 87.94 308 PRO A N 1
ATOM 2446 C CA . PRO A 1 308 ? 32.246 3.549 -46.407 1.00 87.94 308 PRO A CA 1
ATOM 2447 C C . PRO A 1 308 ? 31.392 2.290 -46.604 1.00 87.94 308 PRO A C 1
ATOM 2449 O O . PRO A 1 308 ? 30.566 1.956 -45.753 1.00 87.94 308 PRO A O 1
ATOM 2452 N N . CYS A 1 309 ? 31.594 1.583 -47.719 1.00 83.19 309 CYS A N 1
ATOM 2453 C CA . CYS A 1 309 ? 30.990 0.264 -47.895 1.00 83.19 309 CYS A CA 1
ATOM 2454 C C . CYS A 1 309 ? 31.542 -0.688 -46.819 1.00 83.19 309 CYS A C 1
ATOM 2456 O O . CYS A 1 309 ? 32.725 -0.630 -46.484 1.00 83.19 309 CYS A O 1
ATOM 2458 N N . THR A 1 310 ? 30.679 -1.514 -46.232 1.00 79.88 310 THR A N 1
ATOM 2459 C CA . THR A 1 310 ? 31.044 -2.458 -45.163 1.00 79.88 310 THR A CA 1
ATOM 2460 C C . THR A 1 310 ? 31.519 -3.790 -45.739 1.00 79.88 310 THR A C 1
ATOM 2462 O O . THR A 1 310 ? 32.437 -4.400 -45.196 1.00 79.88 310 THR A O 1
ATOM 2465 N N . THR A 1 311 ? 30.921 -4.213 -46.855 1.00 81.31 311 THR A N 1
ATOM 2466 C CA . THR A 1 311 ? 31.290 -5.427 -47.586 1.00 81.31 311 THR A CA 1
ATOM 2467 C C . THR A 1 311 ? 31.140 -5.174 -49.083 1.00 81.31 311 THR A C 1
ATOM 2469 O O . THR A 1 311 ? 30.057 -4.798 -49.532 1.00 81.31 311 THR A O 1
ATOM 2472 N N . GLU A 1 312 ? 32.211 -5.409 -49.842 1.00 73.12 312 GLU A N 1
ATOM 2473 C CA . GLU A 1 312 ? 32.180 -5.530 -51.302 1.00 73.12 312 GLU A CA 1
ATOM 2474 C C . GLU A 1 312 ? 32.559 -6.968 -51.671 1.00 73.12 312 GLU A C 1
ATOM 2476 O O . GLU A 1 312 ? 33.727 -7.351 -51.609 1.00 73.12 312 GLU A O 1
ATOM 2481 N N . GLU A 1 313 ? 31.555 -7.766 -52.023 1.00 75.75 313 GLU A N 1
ATOM 2482 C CA . GLU A 1 313 ? 31.736 -9.056 -52.698 1.00 75.75 313 GLU A CA 1
ATOM 2483 C C . GLU A 1 313 ? 31.713 -8.822 -54.219 1.00 75.75 313 GLU A C 1
ATOM 2485 O O . GLU A 1 313 ? 31.424 -7.717 -54.681 1.00 75.75 313 GLU A O 1
ATOM 2490 N N . GLU A 1 314 ? 32.012 -9.844 -55.025 1.00 74.69 314 GLU A N 1
ATOM 2491 C CA . GLU A 1 314 ? 32.116 -9.674 -56.485 1.00 74.69 314 GLU A CA 1
ATOM 2492 C C . GLU A 1 314 ? 30.812 -9.134 -57.110 1.00 74.69 314 GLU A C 1
ATOM 2494 O O . GLU A 1 314 ? 30.863 -8.209 -57.925 1.00 74.69 314 GLU A O 1
ATOM 2499 N N . ASP A 1 315 ? 29.659 -9.622 -56.635 1.00 78.06 315 ASP A N 1
ATOM 2500 C CA . ASP A 1 315 ? 28.317 -9.217 -57.079 1.00 78.06 315 ASP A CA 1
ATOM 2501 C C . ASP A 1 315 ? 27.561 -8.284 -56.108 1.00 78.06 315 ASP A C 1
ATOM 2503 O O . ASP A 1 315 ? 26.514 -7.755 -56.483 1.00 78.06 315 ASP A O 1
ATOM 2507 N N . SER A 1 316 ? 28.032 -8.067 -54.872 1.00 80.62 316 SER A N 1
ATOM 2508 C CA . SER A 1 316 ? 27.238 -7.429 -53.802 1.00 80.62 316 SER A CA 1
ATOM 2509 C C . SER A 1 316 ? 27.921 -6.207 -53.173 1.00 80.62 316 SER A C 1
ATOM 2511 O O . SER A 1 316 ? 29.144 -6.052 -53.188 1.00 80.62 316 SER A O 1
ATOM 2513 N N . SER A 1 317 ? 27.123 -5.281 -52.637 1.00 83.19 317 SER A N 1
ATOM 2514 C CA . SER A 1 317 ? 27.627 -4.120 -51.889 1.00 83.19 317 SER A CA 1
ATOM 2515 C C . SER A 1 317 ? 26.679 -3.788 -50.743 1.00 83.19 317 SER A C 1
ATOM 2517 O O . SER A 1 317 ? 25.476 -3.619 -50.969 1.00 83.19 317 SER A O 1
ATOM 2519 N N . ILE A 1 318 ? 27.214 -3.721 -49.520 1.00 86.56 318 ILE A N 1
ATOM 2520 C CA . ILE A 1 318 ? 26.436 -3.604 -48.278 1.00 86.56 318 ILE A CA 1
ATOM 2521 C C . ILE A 1 318 ? 27.005 -2.495 -47.386 1.00 86.56 318 ILE A C 1
ATOM 2523 O O . ILE A 1 318 ? 28.198 -2.476 -47.087 1.00 86.56 318 ILE A O 1
ATOM 2527 N N . TRP A 1 319 ? 26.138 -1.608 -46.900 1.00 89.19 319 TRP A N 1
ATOM 2528 C CA . TRP A 1 319 ? 26.428 -0.598 -45.880 1.00 89.19 319 TRP A CA 1
ATOM 2529 C C . TRP A 1 319 ? 25.629 -0.922 -44.618 1.00 89.19 319 TRP A C 1
ATOM 2531 O O . TRP A 1 319 ? 24.402 -0.838 -44.637 1.00 89.19 319 TRP A O 1
ATOM 2541 N N . ARG A 1 320 ? 26.312 -1.249 -43.518 1.00 86.62 320 ARG A N 1
ATOM 2542 C CA . ARG A 1 320 ? 25.706 -1.420 -42.189 1.00 86.62 320 ARG A CA 1
ATOM 2543 C C . ARG A 1 320 ? 25.926 -0.159 -41.362 1.00 86.62 320 ARG A C 1
ATOM 2545 O O . ARG A 1 320 ? 27.043 0.109 -40.924 1.00 86.62 320 ARG A O 1
ATOM 2552 N N . ILE A 1 321 ? 24.868 0.618 -41.147 1.00 84.62 321 ILE A N 1
ATOM 2553 C CA . ILE A 1 321 ? 24.943 1.935 -40.498 1.00 84.62 321 ILE A CA 1
ATOM 2554 C C . ILE A 1 321 ? 24.328 1.873 -39.100 1.00 84.62 321 ILE A C 1
ATOM 2556 O O . ILE A 1 321 ? 23.221 1.368 -38.935 1.00 84.62 321 ILE A O 1
ATOM 2560 N N . SER A 1 322 ? 25.023 2.388 -38.087 1.00 81.38 322 SER A N 1
ATOM 2561 C CA . SER A 1 322 ? 24.529 2.440 -36.707 1.00 81.38 322 SER A CA 1
ATOM 2562 C C . SER A 1 322 ? 23.665 3.677 -36.428 1.00 81.38 322 SER A C 1
ATOM 2564 O O . SER A 1 322 ? 23.907 4.774 -36.937 1.00 81.38 322 SER A O 1
ATOM 2566 N N . ILE A 1 323 ? 22.659 3.491 -35.572 1.00 77.81 323 ILE A N 1
ATOM 2567 C CA . ILE A 1 323 ? 21.776 4.532 -35.037 1.00 77.81 323 ILE A CA 1
ATOM 2568 C C . ILE A 1 323 ? 22.097 4.729 -33.544 1.00 77.81 323 ILE A C 1
ATOM 2570 O O . ILE A 1 323 ? 22.074 3.763 -32.777 1.00 77.81 323 ILE A O 1
ATOM 2574 N N . SER A 1 324 ? 22.394 5.967 -33.121 1.00 75.44 324 SER A N 1
ATOM 2575 C CA . SER A 1 324 ? 22.872 6.256 -31.754 1.00 75.44 324 SER A CA 1
ATOM 2576 C C . SER A 1 324 ? 21.745 6.581 -30.768 1.00 75.44 324 SER A C 1
ATOM 2578 O O . SER A 1 324 ? 21.029 7.568 -30.936 1.00 75.44 324 SER A O 1
ATOM 2580 N N . ASN A 1 325 ? 21.613 5.775 -29.709 1.00 66.62 325 ASN A N 1
ATOM 2581 C CA . ASN A 1 325 ? 20.573 5.881 -28.674 1.00 66.62 325 ASN A CA 1
ATOM 2582 C C . ASN A 1 325 ? 20.863 6.919 -27.567 1.00 66.62 325 ASN A C 1
ATOM 2584 O O . ASN A 1 325 ? 20.062 7.064 -26.642 1.00 66.62 325 ASN A O 1
ATOM 2588 N N . THR A 1 326 ? 21.946 7.688 -27.695 1.00 60.62 326 THR A N 1
ATOM 2589 C CA . THR A 1 326 ? 22.362 8.769 -26.784 1.00 60.62 326 THR A CA 1
ATOM 2590 C C . THR A 1 326 ? 22.301 10.138 -27.461 1.00 60.62 326 THR A C 1
ATOM 2592 O O . THR A 1 326 ? 22.453 10.263 -28.680 1.00 60.62 326 THR A O 1
ATOM 2595 N N . THR A 1 327 ? 22.026 11.201 -26.707 1.00 63.28 327 THR A N 1
ATOM 2596 C CA . THR A 1 327 ? 22.311 12.580 -27.155 1.00 63.28 327 THR A CA 1
ATOM 2597 C C . THR A 1 327 ? 23.819 12.858 -27.112 1.00 63.28 327 THR A C 1
ATOM 2599 O O . THR A 1 327 ? 24.578 12.084 -26.528 1.00 63.28 327 THR A O 1
ATOM 2602 N N . ASP A 1 328 ? 24.261 13.968 -27.703 1.00 57.12 328 ASP A N 1
ATOM 2603 C CA . ASP A 1 328 ? 25.654 14.430 -27.581 1.00 57.12 328 ASP A CA 1
ATOM 2604 C C . ASP A 1 328 ? 25.982 14.880 -26.137 1.00 57.12 328 ASP A C 1
ATOM 2606 O O . ASP A 1 328 ? 27.130 14.845 -25.707 1.00 57.12 328 ASP A O 1
ATOM 2610 N N . GLU A 1 329 ? 24.943 15.200 -25.355 1.00 61.34 329 GLU A N 1
ATOM 2611 C CA . GLU A 1 329 ? 24.958 15.426 -23.900 1.00 61.34 329 GLU A CA 1
ATOM 2612 C C . GLU A 1 329 ? 24.873 14.110 -23.089 1.00 61.34 329 GLU A C 1
ATOM 2614 O O . GLU A 1 329 ? 24.716 14.126 -21.870 1.00 61.34 329 GLU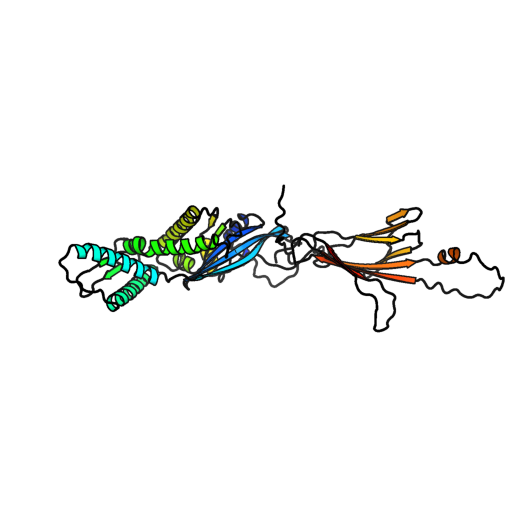 A O 1
ATOM 2619 N N . GLY A 1 330 ? 24.924 12.948 -23.750 1.00 54.81 330 GLY A N 1
ATOM 2620 C CA . GLY A 1 330 ? 24.927 11.615 -23.136 1.00 54.81 330 GLY A CA 1
ATOM 2621 C C . GLY A 1 330 ? 23.579 11.105 -22.609 1.00 54.81 330 GLY A C 1
ATOM 2622 O O . GLY A 1 330 ? 23.457 9.914 -22.324 1.00 54.81 330 GLY A O 1
ATOM 2623 N N . THR A 1 331 ? 22.548 11.950 -22.512 1.00 65.62 331 THR A N 1
ATOM 2624 C CA . THR A 1 331 ? 21.226 11.554 -21.999 1.00 65.62 331 THR A CA 1
ATOM 2625 C C . THR A 1 331 ? 20.600 10.432 -22.839 1.00 65.62 331 THR A C 1
ATOM 2627 O O . THR A 1 331 ? 20.581 10.476 -24.076 1.00 65.62 331 THR A O 1
ATOM 2630 N N . LEU A 1 332 ? 20.094 9.395 -22.156 1.00 63.72 332 LEU A N 1
ATOM 2631 C CA . LEU A 1 332 ? 19.453 8.240 -22.789 1.00 63.72 332 LEU A CA 1
ATOM 2632 C C . LEU A 1 332 ? 18.195 8.703 -23.527 1.00 63.72 332 LEU A C 1
ATOM 2634 O O . LEU A 1 332 ? 17.286 9.283 -22.930 1.00 63.72 332 LEU A O 1
ATOM 2638 N N . ARG A 1 333 ? 18.130 8.470 -24.842 1.00 63.28 333 ARG A N 1
ATOM 2639 C CA . ARG A 1 333 ? 17.017 8.984 -25.643 1.00 63.28 333 ARG A CA 1
ATOM 2640 C C . ARG A 1 333 ? 15.736 8.193 -25.395 1.00 63.28 333 ARG A C 1
ATOM 2642 O O . ARG A 1 333 ? 15.727 6.968 -25.388 1.00 63.28 333 ARG A O 1
ATOM 2649 N N . SER A 1 334 ? 14.620 8.910 -25.336 1.00 61.66 334 SER A N 1
ATOM 2650 C CA . SER A 1 334 ? 13.270 8.343 -25.428 1.00 61.66 334 SER A CA 1
ATOM 2651 C C . SER A 1 334 ? 12.799 8.108 -26.873 1.00 61.66 334 SER A C 1
ATOM 2653 O O . SER A 1 334 ? 11.846 7.362 -27.098 1.00 61.66 334 SER A O 1
ATOM 2655 N N . ALA A 1 335 ? 13.476 8.715 -27.858 1.00 63.91 335 ALA A N 1
ATOM 2656 C CA . ALA A 1 335 ? 13.185 8.597 -29.288 1.00 63.91 335 ALA A CA 1
ATOM 2657 C C . ALA A 1 335 ? 14.464 8.576 -30.153 1.00 63.91 335 ALA A C 1
ATOM 2659 O O . ALA A 1 335 ? 15.407 9.327 -29.903 1.00 63.91 335 ALA A O 1
ATOM 2660 N N . LEU A 1 336 ? 14.476 7.749 -31.202 1.00 72.81 336 LEU A N 1
ATOM 2661 C CA . LEU A 1 336 ? 15.605 7.543 -32.117 1.00 72.81 336 LEU A CA 1
ATOM 2662 C C . LEU A 1 336 ? 15.228 7.941 -33.547 1.00 72.81 336 LEU A C 1
ATOM 2664 O O . LEU A 1 336 ? 14.184 7.510 -34.028 1.00 72.81 336 LEU A O 1
ATOM 2668 N N . LYS A 1 337 ? 16.057 8.749 -34.228 1.00 77.31 337 LYS A N 1
ATOM 2669 C CA . LYS A 1 337 ? 15.803 9.248 -35.596 1.00 77.31 337 LYS A CA 1
ATOM 2670 C C . LYS A 1 337 ? 17.096 9.521 -36.365 1.00 77.31 337 LYS A C 1
ATOM 2672 O O . LYS A 1 337 ? 17.961 10.215 -35.838 1.00 77.31 337 LYS A O 1
ATOM 2677 N N . GLU A 1 338 ? 17.186 9.058 -37.611 1.00 82.00 338 GLU A N 1
ATOM 2678 C CA . GLU A 1 338 ? 18.332 9.264 -38.520 1.00 82.00 338 GLU A CA 1
ATOM 2679 C C . GLU A 1 338 ? 17.858 9.418 -39.986 1.00 82.00 338 GLU A C 1
ATOM 2681 O O . GLU A 1 338 ? 16.738 9.021 -40.332 1.00 82.00 338 GLU A O 1
ATOM 2686 N N . LYS A 1 339 ? 18.701 9.997 -40.859 1.00 85.44 339 LYS A N 1
ATOM 2687 C CA . LYS A 1 339 ? 18.426 10.171 -42.303 1.00 85.44 339 LYS A CA 1
ATOM 2688 C C . LYS A 1 339 ? 19.632 9.832 -43.177 1.00 85.44 339 LYS A C 1
ATOM 2690 O O . LYS A 1 339 ? 20.771 10.136 -42.818 1.00 85.44 339 LYS A O 1
ATOM 2695 N N . PHE A 1 340 ? 19.359 9.282 -44.360 1.00 87.19 340 PHE A N 1
ATOM 2696 C CA . PHE A 1 340 ? 20.369 8.821 -45.311 1.00 87.19 340 PHE A CA 1
ATOM 2697 C C . PHE A 1 340 ? 20.044 9.240 -46.752 1.00 87.19 340 PHE A C 1
ATOM 2699 O O . PHE A 1 340 ? 18.879 9.391 -47.125 1.00 87.19 340 PHE A O 1
ATOM 2706 N N . TYR A 1 341 ? 21.082 9.397 -47.574 1.00 86.19 341 TYR A N 1
ATOM 2707 C CA . TYR A 1 341 ? 20.982 9.688 -49.008 1.00 86.19 341 TYR A CA 1
ATOM 2708 C C . TYR A 1 341 ? 21.808 8.697 -49.822 1.00 86.19 341 TYR A C 1
ATOM 2710 O O . TYR A 1 341 ? 22.969 8.445 -49.494 1.00 86.19 341 TYR A O 1
ATOM 2718 N N . ILE A 1 342 ? 21.221 8.193 -50.907 1.00 86.69 342 ILE A N 1
ATOM 2719 C CA . ILE A 1 342 ? 21.842 7.251 -51.843 1.00 86.69 342 ILE A CA 1
ATOM 2720 C C . ILE A 1 342 ? 22.040 7.960 -53.188 1.00 86.69 342 ILE A C 1
ATOM 2722 O O . ILE A 1 342 ? 21.087 8.504 -53.748 1.00 86.69 342 ILE A O 1
ATOM 2726 N N . ASN A 1 343 ? 23.272 7.944 -53.700 1.00 87.12 343 ASN A N 1
ATOM 2727 C CA . ASN A 1 343 ? 23.677 8.557 -54.969 1.00 87.12 343 ASN A CA 1
ATOM 2728 C C . ASN A 1 343 ? 24.295 7.503 -55.898 1.00 87.12 343 ASN A C 1
ATOM 2730 O O . ASN A 1 343 ? 25.189 6.785 -55.457 1.00 87.12 343 ASN A O 1
ATOM 2734 N N . PHE A 1 344 ? 23.904 7.460 -57.174 1.00 82.12 344 PHE A N 1
ATOM 2735 C CA . PHE A 1 344 ? 24.471 6.535 -58.170 1.00 82.12 344 PHE A CA 1
ATOM 2736 C C . PHE A 1 344 ? 25.341 7.257 -59.212 1.00 82.12 344 PHE A C 1
ATOM 2738 O O . PHE A 1 344 ? 24.999 8.359 -59.650 1.00 82.12 344 PHE A O 1
ATOM 2745 N N . ASP A 1 345 ? 26.442 6.630 -59.645 1.00 80.19 345 ASP A N 1
ATOM 2746 C CA . ASP A 1 345 ? 27.202 7.085 -60.817 1.00 80.19 345 ASP A CA 1
ATOM 2747 C C . ASP A 1 345 ? 26.662 6.463 -62.117 1.00 80.19 345 ASP A C 1
ATOM 2749 O O . ASP A 1 345 ? 26.550 5.246 -62.261 1.00 80.19 345 ASP A O 1
ATOM 2753 N N . LEU A 1 346 ? 26.324 7.322 -63.079 1.00 65.31 346 LEU A N 1
ATOM 2754 C CA . LEU A 1 346 ? 25.653 6.953 -64.326 1.00 65.31 346 LEU A CA 1
ATOM 2755 C C . LEU A 1 346 ? 26.609 6.411 -65.402 1.00 65.31 346 LEU A C 1
ATOM 2757 O O . LEU A 1 346 ? 26.138 5.802 -66.360 1.00 65.31 346 LEU A O 1
ATOM 2761 N N . GLN A 1 347 ? 27.931 6.590 -65.269 1.00 66.06 347 GLN A N 1
ATOM 2762 C CA . GLN A 1 347 ? 28.874 6.256 -66.353 1.00 66.06 347 GLN A CA 1
ATOM 2763 C C . GLN A 1 347 ? 28.959 4.756 -66.692 1.00 66.06 347 GLN A C 1
ATOM 2765 O O . GLN A 1 347 ? 29.248 4.409 -67.838 1.00 66.06 347 GLN A O 1
ATOM 2770 N N . LEU A 1 348 ? 28.662 3.869 -65.737 1.00 57.38 348 LEU A N 1
ATOM 2771 C CA . LEU A 1 348 ? 28.568 2.422 -65.983 1.00 57.38 348 LEU A CA 1
ATOM 2772 C C . LEU A 1 348 ? 27.196 2.002 -66.530 1.00 57.38 348 LEU A C 1
ATOM 2774 O O . LEU A 1 348 ? 27.113 1.075 -67.3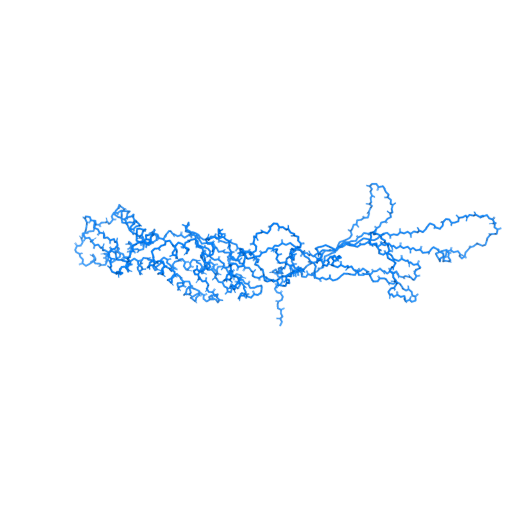33 1.00 57.38 348 LEU A O 1
ATOM 2778 N N . ILE A 1 349 ? 26.127 2.717 -66.165 1.00 58.59 349 ILE A N 1
ATOM 2779 C CA . ILE A 1 349 ? 24.765 2.441 -66.650 1.00 58.59 349 ILE A CA 1
ATOM 2780 C C . ILE A 1 349 ? 24.687 2.660 -68.173 1.00 58.59 349 ILE A C 1
ATOM 2782 O O . ILE A 1 349 ? 24.019 1.900 -68.869 1.00 58.59 349 ILE A O 1
ATOM 2786 N N . SER A 1 350 ? 25.457 3.610 -68.716 1.00 56.91 350 SER A N 1
ATOM 2787 C CA . SER A 1 350 ? 25.643 3.766 -70.166 1.00 56.91 350 SER A CA 1
ATOM 2788 C C . SER A 1 350 ? 26.378 2.601 -70.848 1.00 56.91 350 SER A C 1
ATOM 2790 O O . SER A 1 350 ? 26.077 2.309 -71.999 1.00 56.91 350 SER A O 1
ATOM 2792 N N . GLN A 1 351 ? 27.302 1.894 -70.188 1.00 52.25 351 GLN A N 1
ATOM 2793 C CA . GLN A 1 351 ? 28.025 0.785 -70.836 1.00 52.25 351 GLN A CA 1
ATOM 2794 C C . GLN A 1 351 ? 27.174 -0.486 -70.960 1.00 52.25 351 GLN A C 1
ATOM 2796 O O . GLN A 1 351 ? 27.274 -1.192 -71.958 1.00 52.25 351 GLN A O 1
ATOM 2801 N N . ALA A 1 352 ? 26.273 -0.735 -70.007 1.00 48.56 352 ALA A N 1
ATOM 2802 C CA . ALA A 1 352 ? 25.340 -1.862 -70.060 1.00 48.56 352 ALA A CA 1
ATOM 2803 C C . ALA A 1 352 ? 24.201 -1.698 -71.093 1.00 48.56 352 ALA A C 1
ATOM 2805 O O . ALA A 1 352 ? 23.406 -2.620 -71.260 1.00 48.56 352 ALA A O 1
ATOM 2806 N N . HIS A 1 353 ? 24.088 -0.536 -71.754 1.00 47.53 353 HIS A N 1
ATOM 2807 C CA . HIS A 1 353 ? 22.921 -0.183 -72.574 1.00 47.53 353 HIS A CA 1
ATOM 2808 C C . HIS A 1 353 ? 23.247 0.240 -74.024 1.00 47.53 353 HIS A C 1
ATOM 2810 O O . HIS A 1 353 ? 22.329 0.508 -74.799 1.00 47.53 353 HIS A O 1
ATOM 2816 N N . TRP A 1 354 ? 24.528 0.284 -74.412 1.00 43.66 354 TRP A N 1
ATOM 2817 C CA . TRP A 1 354 ? 24.979 0.747 -75.736 1.00 43.66 354 TRP A CA 1
ATOM 2818 C C . TRP A 1 354 ? 25.860 -0.288 -76.454 1.00 43.66 354 TRP A C 1
ATOM 2820 O O . TRP A 1 354 ? 26.972 -0.009 -76.890 1.00 43.66 354 TRP A O 1
ATOM 2830 N N . SER A 1 355 ? 25.329 -1.502 -76.616 1.00 46.00 355 SER A N 1
ATOM 2831 C CA . SER A 1 355 ? 25.882 -2.531 -77.516 1.00 46.00 355 SER A CA 1
ATOM 2832 C C . SER A 1 355 ? 25.372 -2.401 -78.965 1.00 46.00 355 SER A C 1
ATOM 2834 O O . SER A 1 355 ? 25.431 -3.369 -79.717 1.00 46.00 355 SER A O 1
ATOM 2836 N N . PHE A 1 356 ? 24.821 -1.242 -79.352 1.00 43.53 356 PHE A N 1
ATOM 2837 C CA . PHE A 1 356 ? 24.171 -1.020 -80.648 1.00 43.53 356 PHE A CA 1
ATOM 2838 C C . PHE A 1 356 ? 24.488 0.357 -81.254 1.00 43.53 356 PHE A C 1
ATOM 2840 O O . PHE A 1 356 ? 24.676 1.333 -80.533 1.00 43.53 356 PHE A O 1
ATOM 2847 N N . SER A 1 357 ? 24.497 0.381 -82.595 1.00 44.09 357 SER A N 1
ATOM 2848 C CA . SER A 1 357 ? 24.695 1.521 -83.513 1.00 44.09 357 SER A CA 1
ATOM 2849 C C . SER A 1 357 ? 25.951 2.383 -83.309 1.00 44.09 357 SER A C 1
ATOM 2851 O O . SER A 1 357 ? 25.982 3.290 -82.483 1.00 44.09 357 SER A O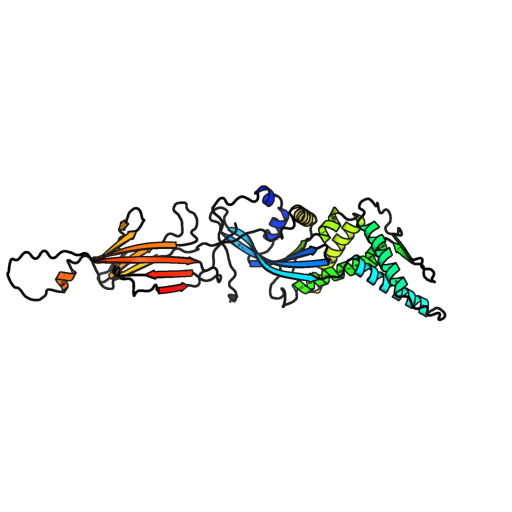 1
ATOM 2853 N N . HIS A 1 358 ? 26.939 2.180 -84.188 1.00 51.88 358 HIS A N 1
ATOM 2854 C CA . HIS A 1 358 ? 27.801 3.272 -84.643 1.00 51.88 358 HIS A CA 1
ATOM 2855 C C . HIS A 1 358 ? 26.979 4.243 -85.504 1.00 51.88 358 HIS A C 1
ATOM 2857 O O . HIS A 1 358 ? 26.300 3.782 -86.418 1.00 51.88 358 HIS A O 1
ATOM 2863 N N . ASP A 1 359 ? 27.137 5.551 -85.297 1.00 56.19 359 ASP A N 1
ATOM 2864 C CA . ASP A 1 359 ? 26.938 6.551 -86.355 1.00 56.19 359 ASP A CA 1
ATOM 2865 C C . ASP A 1 359 ? 27.806 7.798 -86.052 1.00 56.19 359 ASP A C 1
ATOM 2867 O O . ASP A 1 359 ? 27.775 8.285 -84.917 1.00 56.19 359 ASP A O 1
ATOM 2871 N N . PRO A 1 360 ? 28.645 8.300 -86.982 1.00 52.72 360 PRO A N 1
ATOM 2872 C CA . PRO A 1 360 ? 29.638 9.330 -86.678 1.00 52.72 360 PRO A CA 1
ATOM 2873 C C . PRO A 1 360 ? 29.129 10.742 -87.009 1.00 52.72 360 PRO A C 1
ATOM 2875 O O . PRO A 1 360 ? 29.508 11.321 -88.028 1.00 52.72 360 PRO A O 1
ATOM 2878 N N . PHE A 1 361 ? 28.309 11.329 -86.132 1.00 48.91 361 PHE A N 1
ATOM 2879 C CA . PHE A 1 361 ? 27.947 12.749 -86.226 1.00 48.91 361 PHE A CA 1
ATOM 2880 C C . PHE A 1 361 ? 28.418 13.538 -85.001 1.00 48.91 361 PHE A C 1
ATOM 2882 O O . PHE A 1 361 ? 27.932 13.338 -83.888 1.00 48.91 361 PHE A O 1
ATOM 2889 N N . ASP A 1 362 ? 29.369 14.451 -85.221 1.00 53.09 362 ASP A N 1
ATOM 2890 C CA . ASP A 1 362 ? 30.047 15.239 -84.182 1.00 53.09 362 ASP A CA 1
ATOM 2891 C C . ASP A 1 362 ? 29.185 16.428 -83.710 1.00 53.09 362 ASP A C 1
ATOM 2893 O O . ASP A 1 362 ? 29.484 17.605 -83.914 1.00 53.09 362 ASP A O 1
ATOM 2897 N N . GLY A 1 363 ? 28.026 16.096 -83.141 1.00 49.97 363 GLY A N 1
ATOM 2898 C CA . GLY A 1 363 ? 27.099 17.033 -82.521 1.00 49.97 363 GLY A CA 1
ATOM 2899 C C . GLY A 1 363 ? 27.175 16.921 -81.004 1.00 49.97 363 GLY A C 1
ATOM 2900 O O . GLY A 1 363 ? 26.693 15.943 -80.433 1.00 49.97 363 GLY A O 1
ATOM 2901 N N . SER A 1 364 ? 27.735 17.943 -80.347 1.00 44.34 364 SER A N 1
ATOM 2902 C CA . SER A 1 364 ? 27.887 18.014 -78.885 1.00 44.34 364 SER A CA 1
ATOM 2903 C C . SER A 1 364 ? 26.537 18.135 -78.161 1.00 44.34 364 SER A C 1
ATOM 2905 O O . SER A 1 364 ? 26.153 19.186 -77.645 1.00 44.34 364 SER A O 1
ATOM 2907 N N . THR A 1 365 ? 25.797 17.027 -78.103 1.00 47.69 365 THR A N 1
ATOM 2908 C CA . THR A 1 365 ? 24.742 16.834 -77.113 1.00 47.69 365 THR A CA 1
ATOM 2909 C C . THR A 1 365 ? 25.418 16.654 -75.764 1.00 47.69 365 THR A C 1
ATOM 2911 O O . THR A 1 365 ? 25.897 15.580 -75.398 1.00 47.69 365 THR A O 1
ATOM 2914 N N . THR A 1 366 ? 25.462 17.742 -75.002 1.00 43.09 366 THR A N 1
ATOM 2915 C CA . THR A 1 366 ? 25.799 17.727 -73.584 1.00 43.09 366 THR A CA 1
ATOM 2916 C C . THR A 1 366 ? 24.775 16.871 -72.846 1.00 43.09 366 THR A C 1
ATOM 2918 O O . THR A 1 366 ? 23.762 17.364 -72.354 1.00 43.09 366 THR A O 1
ATOM 2921 N N . PHE A 1 367 ? 25.050 15.565 -72.754 1.00 45.62 367 PHE A N 1
ATOM 2922 C CA . PHE A 1 367 ? 24.374 14.650 -71.842 1.00 45.62 367 PHE A CA 1
ATOM 2923 C C . PHE A 1 367 ? 24.529 15.199 -70.425 1.00 45.62 367 PHE A C 1
ATOM 2925 O O . PHE A 1 367 ? 25.538 14.976 -69.748 1.00 45.62 367 PHE A O 1
ATOM 2932 N N . VAL A 1 368 ? 23.529 15.964 -69.987 1.00 50.12 368 VAL A N 1
ATOM 2933 C CA . VAL A 1 368 ? 23.490 16.534 -68.647 1.00 50.12 368 VAL A CA 1
ATOM 2934 C C . VAL A 1 368 ? 23.445 15.352 -67.688 1.00 50.12 368 VAL A C 1
ATOM 2936 O O . VAL A 1 368 ? 22.442 14.642 -67.618 1.00 50.12 368 VAL A O 1
ATOM 2939 N N . LYS A 1 369 ? 24.563 15.105 -66.989 1.00 51.38 369 LYS A N 1
ATOM 2940 C CA . LYS A 1 369 ? 24.725 14.027 -66.000 1.00 51.38 369 LYS A CA 1
ATOM 2941 C C . LYS A 1 369 ? 23.861 14.315 -64.765 1.00 51.38 369 LYS A C 1
ATOM 2943 O O . LYS A 1 369 ? 24.374 14.605 -63.684 1.00 51.38 369 LYS A O 1
ATOM 2948 N N . ASN A 1 370 ? 22.545 14.240 -64.942 1.00 54.69 370 ASN A N 1
ATOM 2949 C CA . ASN A 1 370 ? 21.528 14.403 -63.916 1.00 54.69 370 ASN A CA 1
ATOM 2950 C C . ASN A 1 370 ? 21.618 13.227 -62.940 1.00 54.69 370 ASN A C 1
ATOM 2952 O O . ASN A 1 370 ? 20.914 12.229 -63.079 1.00 54.69 370 ASN A O 1
ATOM 2956 N N . ARG A 1 371 ? 22.530 13.343 -61.966 1.00 57.97 371 ARG A N 1
ATOM 2957 C CA . ARG A 1 371 ? 22.663 12.404 -60.850 1.00 57.97 371 ARG A CA 1
ATOM 2958 C C . ARG A 1 371 ? 21.299 12.208 -60.200 1.00 57.97 371 ARG A C 1
ATOM 2960 O O . ARG A 1 371 ? 20.682 13.172 -59.753 1.00 57.97 371 ARG A O 1
ATOM 2967 N N . ILE A 1 372 ? 20.863 10.957 -60.134 1.00 67.25 372 ILE A N 1
ATOM 2968 C CA . ILE A 1 372 ? 19.627 10.586 -59.455 1.00 67.25 372 ILE A CA 1
ATOM 2969 C C . ILE A 1 372 ? 19.984 10.255 -58.003 1.00 67.25 372 ILE A C 1
ATOM 2971 O O . ILE A 1 372 ? 20.857 9.422 -57.743 1.00 67.25 372 ILE A O 1
ATOM 2975 N N . SER A 1 373 ? 19.321 10.939 -57.073 1.00 72.81 373 SER A N 1
ATOM 2976 C CA . SER A 1 373 ? 19.541 10.834 -55.630 1.00 72.81 373 SER A CA 1
ATOM 2977 C C . SER A 1 373 ? 18.232 10.490 -54.929 1.00 72.81 373 SER A C 1
ATOM 2979 O O . SER A 1 373 ? 17.218 11.143 -55.179 1.00 72.81 373 SER A O 1
ATOM 2981 N N . PHE A 1 374 ? 18.259 9.518 -54.017 1.00 75.56 374 PHE A N 1
ATOM 2982 C CA . PHE A 1 374 ? 17.075 9.069 -53.277 1.00 75.56 374 PHE A CA 1
ATOM 2983 C C . PHE A 1 374 ? 17.268 9.233 -51.757 1.00 75.56 374 PHE A C 1
ATOM 2985 O O . PHE A 1 374 ? 18.336 8.876 -51.246 1.00 75.56 374 PHE A O 1
ATOM 2992 N N . PRO A 1 375 ? 16.273 9.772 -51.022 1.00 78.94 375 PRO A N 1
ATOM 2993 C CA . PRO A 1 375 ? 16.305 9.880 -49.565 1.00 78.94 375 PRO A CA 1
ATOM 2994 C C . PRO A 1 375 ? 15.716 8.639 -48.869 1.00 78.94 375 PRO A C 1
ATOM 2996 O O . PRO A 1 375 ? 14.775 8.022 -49.372 1.00 78.94 375 PRO A O 1
ATOM 2999 N N . LEU A 1 376 ? 16.226 8.339 -47.672 1.00 78.88 376 LEU A N 1
ATOM 3000 C CA . LEU A 1 376 ? 15.720 7.318 -46.748 1.00 78.88 376 LEU A CA 1
ATOM 3001 C C . LEU A 1 376 ? 15.677 7.884 -45.315 1.00 78.88 376 LEU A C 1
ATOM 3003 O O . LEU A 1 376 ? 16.616 8.547 -44.872 1.00 78.88 376 LEU A O 1
ATOM 3007 N N . GLU A 1 377 ? 14.595 7.620 -44.580 1.00 79.56 377 GLU A N 1
ATOM 3008 C CA . GLU A 1 377 ? 14.352 8.135 -43.219 1.00 79.56 377 GLU A CA 1
ATOM 3009 C C . GLU A 1 377 ? 13.964 6.991 -42.263 1.00 79.56 377 GLU A C 1
ATOM 3011 O O . GLU A 1 377 ? 13.196 6.114 -42.663 1.00 79.56 377 GLU A O 1
ATOM 3016 N N . VAL A 1 378 ? 14.461 7.004 -41.013 1.00 74.94 378 VAL A N 1
ATOM 3017 C CA . VAL A 1 378 ? 14.219 5.942 -40.006 1.00 74.94 378 VAL A CA 1
ATOM 3018 C C . VAL A 1 378 ? 13.881 6.534 -38.623 1.00 74.94 378 VAL A C 1
ATOM 3020 O O . VAL A 1 378 ? 14.558 7.456 -38.167 1.00 74.94 378 VAL A O 1
ATOM 3023 N N . ASP A 1 379 ? 12.852 5.996 -37.949 1.00 74.19 379 ASP A N 1
ATOM 3024 C CA . ASP A 1 379 ? 12.391 6.355 -36.584 1.00 74.19 379 ASP A CA 1
ATOM 3025 C C . ASP A 1 379 ? 12.117 5.072 -35.769 1.00 74.19 379 ASP A C 1
ATOM 3027 O O . ASP A 1 379 ? 11.529 4.125 -36.303 1.00 74.19 379 ASP A O 1
ATOM 3031 N N . ILE A 1 380 ? 12.560 5.028 -34.507 1.00 66.31 380 ILE A N 1
ATOM 3032 C CA . ILE A 1 380 ? 12.531 3.855 -33.607 1.00 66.31 380 ILE A CA 1
ATOM 3033 C C . ILE A 1 380 ? 12.091 4.296 -32.200 1.00 66.31 380 ILE A C 1
ATOM 3035 O O . ILE A 1 380 ? 12.586 5.324 -31.732 1.00 66.31 380 ILE A O 1
ATOM 3039 N N . ARG A 1 381 ? 11.192 3.558 -31.508 1.00 64.38 381 ARG A N 1
ATOM 3040 C CA . ARG A 1 381 ? 10.688 3.891 -30.139 1.00 64.38 381 ARG A CA 1
ATOM 3041 C C . ARG A 1 381 ? 10.386 2.664 -29.249 1.00 64.38 381 ARG A C 1
ATOM 3043 O O . ARG A 1 381 ? 9.929 1.658 -29.783 1.00 64.38 381 ARG A O 1
ATOM 3050 N N . PRO A 1 382 ? 10.582 2.718 -27.913 1.00 56.91 382 PRO A N 1
ATOM 3051 C CA . PRO A 1 382 ? 10.322 1.588 -27.011 1.00 56.91 382 PRO A CA 1
ATOM 3052 C C . PRO A 1 382 ? 8.827 1.508 -26.666 1.00 56.91 382 PRO A C 1
ATOM 3054 O O . PRO A 1 382 ? 8.222 2.517 -26.304 1.00 56.91 382 PRO A O 1
ATOM 3057 N N . CYS A 1 383 ? 8.196 0.336 -26.726 1.00 53.38 383 CYS A N 1
ATOM 3058 C CA . CYS A 1 383 ? 6.745 0.256 -26.533 1.00 53.38 383 CYS A CA 1
ATOM 3059 C C . CYS A 1 383 ? 6.347 0.156 -25.058 1.00 53.38 383 CYS A C 1
ATOM 3061 O O . CYS A 1 383 ? 6.532 -0.866 -24.401 1.00 53.38 383 CYS A O 1
ATOM 3063 N N . SER A 1 384 ? 5.644 1.183 -24.589 1.00 48.12 384 SER A N 1
ATOM 3064 C CA . SER A 1 384 ? 5.011 1.309 -23.267 1.00 48.12 384 SER A CA 1
ATOM 3065 C C . SER A 1 384 ? 3.883 0.303 -22.957 1.00 48.12 384 SER A C 1
ATOM 3067 O O . SER A 1 384 ? 3.267 0.391 -21.901 1.00 48.12 384 SER A O 1
ATOM 3069 N N . HIS A 1 385 ? 3.578 -0.635 -23.860 1.00 43.56 385 HIS A N 1
ATOM 3070 C CA . HIS A 1 385 ? 2.336 -1.429 -23.837 1.00 43.56 385 HIS A CA 1
ATOM 3071 C C . HIS A 1 385 ? 2.503 -2.870 -23.320 1.00 43.56 385 HIS A C 1
ATOM 3073 O O . HIS A 1 385 ? 1.546 -3.488 -22.863 1.00 43.56 385 HIS A O 1
ATOM 3079 N N . SER A 1 386 ? 3.714 -3.424 -23.364 1.00 47.75 386 SER A N 1
ATOM 3080 C CA . SER A 1 386 ? 4.081 -4.632 -22.617 1.00 47.75 386 SER A CA 1
ATOM 3081 C C . SER A 1 386 ? 5.593 -4.674 -22.469 1.00 47.75 386 SER A C 1
ATOM 3083 O O . SER A 1 386 ? 6.290 -4.213 -23.370 1.00 47.75 386 SER A O 1
ATOM 3085 N N . SER A 1 387 ? 6.135 -5.318 -21.432 1.00 47.44 387 SER A N 1
ATOM 3086 C CA . SER A 1 387 ? 7.575 -5.621 -21.382 1.00 47.44 387 SER A CA 1
ATOM 3087 C C . SER A 1 387 ? 8.045 -6.710 -22.358 1.00 47.44 387 SER A C 1
ATOM 3089 O O . SER A 1 387 ? 8.962 -7.483 -22.073 1.00 47.44 387 SER A O 1
ATOM 3091 N N . ALA A 1 388 ? 7.455 -6.724 -23.559 1.00 51.62 388 ALA A N 1
ATOM 3092 C CA . ALA A 1 388 ? 8.199 -6.872 -24.801 1.00 51.62 388 ALA A CA 1
ATOM 3093 C C . ALA A 1 388 ? 7.522 -6.171 -26.026 1.00 51.62 388 ALA A C 1
ATOM 3095 O O . ALA A 1 388 ? 6.714 -6.835 -26.668 1.00 51.62 388 ALA A O 1
ATOM 3096 N N . ALA A 1 389 ? 7.880 -4.926 -26.418 1.00 54.75 389 ALA A N 1
ATOM 3097 C CA . ALA A 1 389 ? 7.772 -4.383 -27.800 1.00 54.75 389 ALA A CA 1
ATOM 3098 C C . ALA A 1 389 ? 8.680 -3.135 -28.139 1.00 54.75 389 ALA A C 1
ATOM 3100 O O . ALA A 1 389 ? 9.008 -2.352 -27.253 1.00 54.75 389 ALA A O 1
ATOM 3101 N N . VAL A 1 390 ? 9.021 -2.923 -29.430 1.00 53.69 390 VAL A N 1
ATOM 3102 C CA . VAL A 1 390 ? 9.594 -1.706 -30.094 1.00 53.69 390 VAL A CA 1
ATOM 3103 C C . VAL A 1 390 ? 8.743 -1.351 -31.321 1.00 53.69 390 VAL A C 1
ATOM 3105 O O . VAL A 1 390 ? 8.244 -2.262 -31.978 1.00 53.69 390 VAL A O 1
ATOM 3108 N N . ASP A 1 391 ? 8.653 -0.070 -31.680 1.00 55.78 391 ASP A N 1
ATOM 3109 C CA . ASP A 1 391 ? 8.053 0.469 -32.913 1.00 55.78 391 ASP A CA 1
ATOM 3110 C C . ASP A 1 391 ? 9.135 0.965 -33.901 1.00 55.78 391 ASP A C 1
ATOM 3112 O O . ASP A 1 391 ? 10.049 1.678 -33.484 1.00 55.78 391 ASP A O 1
ATOM 3116 N N . LEU A 1 392 ? 9.026 0.618 -35.194 1.00 64.50 392 LEU A N 1
ATOM 3117 C CA . LEU A 1 392 ? 9.960 0.989 -36.279 1.00 64.50 392 LEU A CA 1
ATOM 3118 C C . LEU A 1 392 ? 9.206 1.497 -37.526 1.00 64.50 392 LEU A C 1
ATOM 3120 O O . LEU A 1 392 ? 8.195 0.904 -37.912 1.00 64.50 392 LEU A O 1
ATOM 3124 N N . LYS A 1 393 ? 9.709 2.558 -38.186 1.00 66.06 393 LYS A N 1
ATOM 3125 C CA . LYS A 1 393 ? 9.116 3.152 -39.409 1.00 66.06 393 LYS A CA 1
ATOM 3126 C C . LYS A 1 393 ? 10.153 3.559 -40.467 1.00 66.06 393 LYS A C 1
ATOM 3128 O O . LYS A 1 393 ? 11.216 4.059 -40.103 1.00 66.06 393 LYS A O 1
ATOM 3133 N N . MET A 1 394 ? 9.810 3.420 -41.758 1.00 66.00 394 MET A N 1
ATOM 3134 C CA . MET A 1 394 ? 10.658 3.810 -42.907 1.00 66.00 394 MET A CA 1
ATOM 3135 C C . MET A 1 394 ? 9.867 4.417 -44.087 1.00 66.00 394 MET A C 1
ATOM 3137 O O . MET A 1 394 ? 8.698 4.082 -44.283 1.00 66.00 394 MET A O 1
ATOM 3141 N N . ARG A 1 395 ? 10.511 5.286 -44.889 1.00 68.50 395 ARG A N 1
ATOM 3142 C CA . ARG A 1 395 ? 9.973 5.866 -46.145 1.00 68.50 395 ARG A CA 1
ATOM 3143 C C . ARG A 1 395 ? 11.073 6.123 -47.186 1.00 68.50 395 ARG A C 1
ATOM 3145 O O . ARG A 1 395 ? 12.172 6.540 -46.831 1.00 68.50 395 ARG A O 1
ATOM 3152 N N . MET A 1 396 ? 10.722 5.960 -48.463 1.00 63.50 396 MET A N 1
ATOM 3153 C CA . MET A 1 396 ? 11.477 6.379 -49.654 1.00 63.50 396 MET A CA 1
ATOM 3154 C C . MET A 1 396 ? 10.532 7.164 -50.584 1.00 63.50 396 MET A C 1
ATOM 3156 O O . MET A 1 396 ? 9.328 6.911 -50.560 1.00 63.50 396 MET A O 1
ATOM 3160 N N . GLY A 1 397 ? 11.032 8.105 -51.395 1.00 58.19 397 GLY A N 1
ATOM 3161 C CA . GLY A 1 397 ? 10.170 8.871 -52.305 1.00 58.19 397 GLY A CA 1
ATOM 3162 C C . GLY A 1 397 ? 10.887 9.594 -53.445 1.00 58.19 397 GLY A C 1
ATOM 3163 O O . GLY A 1 397 ? 12.052 9.975 -53.328 1.00 58.19 397 GLY A O 1
ATOM 3164 N N . ILE A 1 398 ? 10.160 9.798 -54.547 1.00 56.19 398 ILE A N 1
ATOM 3165 C CA . ILE A 1 398 ? 10.550 10.676 -55.660 1.00 56.19 398 ILE A CA 1
ATOM 3166 C C . ILE A 1 398 ? 10.095 12.098 -55.308 1.00 56.19 398 ILE A C 1
ATOM 3168 O O . ILE A 1 398 ? 9.001 12.281 -54.778 1.00 56.19 398 ILE A O 1
ATOM 3172 N N . ASN A 1 399 ? 10.912 13.113 -55.601 1.00 52.97 399 ASN A N 1
ATOM 3173 C CA . ASN A 1 399 ? 10.640 14.506 -55.231 1.00 52.97 399 ASN A CA 1
ATOM 3174 C C . ASN A 1 399 ? 9.576 15.169 -56.137 1.00 52.97 399 ASN A C 1
ATOM 3176 O O . ASN A 1 399 ? 9.882 16.073 -56.914 1.00 52.97 399 ASN A O 1
ATOM 3180 N N . VAL A 1 400 ? 8.331 14.688 -56.067 1.00 47.62 400 VAL A N 1
ATOM 3181 C CA . VAL A 1 400 ? 7.184 15.200 -56.831 1.00 47.62 400 VAL A CA 1
ATOM 3182 C C . VAL A 1 400 ? 6.295 16.023 -55.900 1.00 47.62 400 VAL A C 1
ATOM 3184 O O . VAL A 1 400 ? 5.473 15.486 -55.164 1.00 47.62 400 VAL A O 1
ATOM 3187 N N . SER A 1 401 ? 6.441 17.347 -55.938 1.00 52.47 401 SER A N 1
ATOM 3188 C CA . SER A 1 401 ? 5.771 18.311 -55.044 1.00 52.47 401 SER A CA 1
ATOM 3189 C C . SER A 1 401 ? 4.253 18.477 -55.261 1.00 52.47 401 SER A C 1
ATOM 3191 O O . SER A 1 401 ? 3.643 19.415 -54.748 1.00 52.47 401 SER A O 1
ATOM 3193 N N . SER A 1 402 ? 3.614 17.567 -55.999 1.00 48.91 402 SER A N 1
ATOM 3194 C CA . SER A 1 402 ? 2.159 17.501 -56.153 1.00 48.91 402 SER A CA 1
ATOM 3195 C C . SER A 1 402 ? 1.478 17.007 -54.874 1.00 48.91 402 SER A C 1
ATOM 3197 O O . SER A 1 402 ? 1.965 16.078 -54.236 1.00 48.91 402 SER A O 1
ATOM 3199 N N . LEU A 1 403 ? 0.300 17.550 -54.550 1.00 52.69 403 LEU A N 1
ATOM 3200 C CA . LEU A 1 403 ? -0.423 17.367 -53.276 1.00 52.69 403 LEU A CA 1
ATOM 3201 C C . LEU A 1 403 ? -0.968 15.944 -52.974 1.00 52.69 403 LEU A C 1
ATOM 3203 O O . LEU A 1 403 ? -1.871 15.786 -52.153 1.00 52.69 403 LEU A O 1
ATOM 3207 N N . ARG A 1 404 ? -0.466 14.909 -53.654 1.00 50.41 404 ARG A N 1
ATOM 3208 C CA . ARG A 1 404 ? -0.799 13.491 -53.459 1.00 50.41 404 ARG A CA 1
ATOM 3209 C C . ARG A 1 404 ? 0.474 12.645 -53.560 1.00 50.41 404 ARG A C 1
ATOM 3211 O O . ARG A 1 404 ? 0.694 11.998 -54.578 1.00 50.41 404 ARG A O 1
ATOM 3218 N N . ASP A 1 405 ? 1.295 12.656 -52.509 1.00 51.22 405 ASP A N 1
ATOM 3219 C CA . ASP A 1 405 ? 2.367 11.665 -52.328 1.00 51.22 405 ASP A CA 1
ATOM 3220 C C . ASP A 1 405 ? 1.721 10.262 -52.258 1.00 51.22 405 ASP A C 1
ATOM 3222 O O . ASP A 1 405 ? 0.894 10.023 -51.368 1.00 51.22 405 ASP A O 1
ATOM 3226 N N . PRO A 1 406 ? 1.998 9.347 -53.209 1.00 49.88 406 PRO A N 1
ATOM 3227 C CA . PRO A 1 406 ? 1.365 8.034 -53.232 1.00 49.88 406 PRO A CA 1
ATOM 3228 C C . PRO A 1 406 ? 2.033 7.033 -52.274 1.00 49.88 406 PRO A C 1
ATOM 3230 O O . PRO A 1 406 ? 1.491 5.943 -52.077 1.00 49.88 406 PRO A O 1
ATOM 3233 N N . LEU A 1 407 ? 3.191 7.365 -51.689 1.00 54.16 407 LEU A N 1
ATOM 3234 C CA . LEU A 1 407 ? 4.019 6.432 -50.925 1.00 54.16 407 LEU A CA 1
ATOM 3235 C C . LEU A 1 407 ? 3.804 6.602 -49.415 1.00 54.16 407 LEU A C 1
ATOM 3237 O O . LEU A 1 407 ? 4.024 7.662 -48.831 1.00 54.16 407 LEU A O 1
ATOM 3241 N N . LYS A 1 408 ? 3.363 5.524 -48.762 1.00 55.53 408 LYS A N 1
ATOM 3242 C CA . LYS A 1 408 ? 3.076 5.483 -47.320 1.00 55.53 408 LYS A CA 1
ATOM 3243 C C . LYS A 1 408 ? 4.214 4.803 -46.557 1.00 55.53 408 LYS A C 1
ATOM 3245 O O . LYS A 1 408 ? 4.923 3.970 -47.110 1.00 55.53 408 LYS A O 1
ATOM 3250 N N . PHE A 1 409 ? 4.357 5.145 -45.277 1.00 58.88 409 PHE A N 1
ATOM 3251 C CA . PHE A 1 409 ? 5.294 4.474 -44.374 1.00 58.88 409 PHE A CA 1
ATOM 3252 C C . PHE A 1 409 ? 4.896 3.013 -44.145 1.00 58.88 409 PHE A C 1
ATOM 3254 O O . PHE A 1 409 ? 3.735 2.728 -43.843 1.00 58.88 409 PHE A O 1
ATOM 3261 N N . GLU A 1 410 ? 5.880 2.119 -44.186 1.00 60.47 410 GLU A N 1
ATOM 3262 C CA . GLU A 1 410 ? 5.760 0.768 -43.638 1.00 60.47 410 GLU A CA 1
ATOM 3263 C C . GLU A 1 410 ? 6.126 0.779 -42.141 1.00 60.47 410 GLU A C 1
ATOM 3265 O O . GLU A 1 410 ? 6.928 1.608 -41.689 1.00 60.47 410 GLU A O 1
ATOM 3270 N N . ARG A 1 411 ? 5.496 -0.101 -41.352 1.00 63.72 411 ARG A N 1
ATOM 3271 C CA . ARG A 1 411 ? 5.579 -0.117 -39.885 1.00 63.72 411 ARG A CA 1
ATOM 3272 C C . ARG A 1 411 ? 5.677 -1.548 -39.364 1.00 63.72 411 ARG A C 1
ATOM 3274 O O . ARG A 1 411 ? 4.837 -2.370 -39.709 1.00 63.72 411 ARG A O 1
ATOM 3281 N N . ASN A 1 412 ? 6.637 -1.802 -38.477 1.00 64.31 412 ASN A N 1
ATOM 3282 C CA . ASN A 1 412 ? 6.844 -3.108 -37.847 1.00 64.31 412 ASN A CA 1
ATOM 3283 C C . ASN A 1 412 ? 6.981 -2.979 -36.319 1.00 64.31 412 ASN A C 1
ATOM 3285 O O . ASN A 1 412 ? 7.546 -2.000 -35.826 1.00 64.31 412 ASN A O 1
ATOM 3289 N N . GLU A 1 413 ? 6.474 -3.973 -35.582 1.00 55.09 413 GLU A N 1
ATOM 3290 C CA . GLU A 1 413 ? 6.555 -4.061 -34.117 1.00 55.09 413 GLU A CA 1
ATOM 3291 C C . GLU A 1 413 ? 7.346 -5.311 -33.687 1.00 55.09 413 GLU A C 1
ATOM 3293 O O . GLU A 1 413 ? 7.058 -6.417 -34.144 1.00 55.09 413 GLU A O 1
ATOM 3298 N N . PHE A 1 414 ? 8.332 -5.159 -32.794 1.00 59.69 414 PHE A N 1
ATOM 3299 C CA . PHE A 1 414 ? 9.246 -6.245 -32.386 1.00 59.69 414 PHE A CA 1
ATOM 3300 C C . PHE A 1 414 ? 9.243 -6.467 -30.871 1.00 59.69 414 PHE A C 1
ATOM 3302 O O . PHE A 1 414 ? 9.538 -5.515 -30.157 1.00 59.69 414 PHE A O 1
ATOM 3309 N N . PRO A 1 415 ? 9.018 -7.678 -30.327 1.00 55.38 415 PRO A N 1
ATOM 3310 C CA . PRO A 1 415 ? 8.967 -7.887 -28.877 1.00 55.38 415 PRO A CA 1
ATOM 3311 C C . PRO A 1 415 ? 10.302 -7.594 -28.144 1.00 55.38 415 PRO A C 1
ATOM 3313 O O . PRO A 1 415 ? 11.246 -8.380 -28.194 1.00 55.38 415 PRO A O 1
ATOM 3316 N N . GLU A 1 416 ? 10.365 -6.487 -27.388 1.00 55.06 416 GLU A N 1
ATOM 3317 C CA . GLU A 1 416 ? 11.549 -5.969 -26.670 1.00 55.06 416 GLU A CA 1
ATOM 3318 C C . GLU A 1 416 ? 11.200 -5.309 -25.327 1.00 55.06 416 GLU A C 1
ATOM 3320 O O . GLU A 1 416 ? 10.243 -4.550 -25.224 1.00 55.06 416 GLU A O 1
ATOM 3325 N N . ARG A 1 417 ? 11.900 -5.667 -24.249 1.00 54.78 417 ARG A N 1
ATOM 3326 C CA . ARG A 1 417 ? 11.466 -5.351 -22.881 1.00 54.78 417 ARG A CA 1
ATOM 3327 C C . ARG A 1 417 ? 11.370 -3.834 -22.654 1.00 54.78 417 ARG A C 1
ATOM 3329 O O . ARG A 1 417 ? 12.399 -3.206 -22.500 1.00 54.78 417 ARG A O 1
ATOM 3336 N N . LEU A 1 418 ? 10.154 -3.290 -22.552 1.00 56.78 418 LEU A N 1
ATOM 3337 C CA . LEU A 1 418 ? 9.786 -1.964 -22.013 1.00 56.78 418 LEU A CA 1
ATOM 3338 C C . LEU A 1 418 ? 10.759 -1.563 -20.866 1.00 56.78 418 LEU A C 1
ATOM 3340 O O . LEU A 1 418 ? 10.625 -2.106 -19.774 1.00 56.78 418 LEU A O 1
ATOM 3344 N N . THR A 1 419 ? 11.779 -0.720 -21.148 1.00 60.59 419 THR A N 1
ATOM 3345 C CA . THR A 1 419 ? 13.042 -0.502 -20.365 1.00 60.59 419 THR A CA 1
ATOM 3346 C C . THR A 1 419 ? 13.217 0.938 -19.854 1.00 60.59 419 THR A C 1
ATOM 3348 O O . THR A 1 419 ? 13.759 1.751 -20.596 1.00 60.59 419 THR A O 1
ATOM 3351 N N . LEU A 1 420 ? 12.727 1.297 -18.647 1.00 63.03 420 LEU A N 1
ATOM 3352 C CA . LEU A 1 420 ? 12.505 2.702 -18.246 1.00 63.03 420 LEU A CA 1
ATOM 3353 C C . LEU A 1 420 ? 12.861 3.118 -16.623 1.00 63.03 420 LEU A C 1
ATOM 3355 O O . LEU A 1 420 ? 13.886 2.595 -16.214 1.00 63.03 420 LEU A O 1
ATOM 3359 N N . GLN A 1 421 ? 12.160 3.855 -15.629 1.00 65.31 421 GLN A N 1
ATOM 3360 C CA . GLN A 1 421 ? 12.477 4.988 -14.619 1.00 65.31 421 GLN A CA 1
ATOM 3361 C C . GLN A 1 421 ? 12.213 4.941 -13.062 1.00 65.31 421 GLN A C 1
ATOM 3363 O O . GLN A 1 421 ? 11.233 4.317 -12.660 1.00 65.31 421 GLN A O 1
ATOM 3368 N N . ALA A 1 422 ? 12.699 6.010 -12.348 1.00 64.06 422 ALA A N 1
ATOM 3369 C CA . ALA A 1 422 ? 11.801 7.036 -11.699 1.00 64.06 422 ALA A CA 1
ATOM 3370 C C . ALA A 1 422 ? 11.733 8.538 -12.247 1.00 64.06 422 ALA A C 1
ATOM 3372 O O . ALA A 1 422 ? 12.038 8.812 -13.394 1.00 64.06 422 ALA A O 1
ATOM 3373 N N . ILE A 1 423 ? 11.294 9.572 -11.501 1.00 48.84 423 ILE A N 1
ATOM 3374 C CA . ILE A 1 423 ? 11.489 11.042 -11.779 1.00 48.84 423 ILE A CA 1
ATOM 3375 C C . ILE A 1 423 ? 11.922 11.712 -10.464 1.00 48.84 423 ILE A C 1
ATOM 3377 O O . ILE A 1 423 ? 11.694 11.081 -9.399 1.00 48.84 423 ILE A O 1
#

Radius of gyration: 37.44 Å; chains: 1; bounding box: 72×48×126 Å

Sequence (423 aa):
MVELFSKTKRPIVVESTSDYNKCSSGALLNCSEKVALINLIQPYGYYVEANINLCNEIKLSLNQVIETADSAIGMRKSTLSILDVCCKTTDMYEFVSDYIWETVSESMAEQASNATKQEEVATIGSYKVFISNLTDAMKKCMENVLVNITDLDDIIYNHQPNSVCNFSISHRFLMDVGLMPYLKYKALVIVSSLKADAIFGKHQISCLVATGDQLYAWVKQYNPTYGNFLWDRLKLAIATALQSKEARTHLVMRESIVSEDSICNYKPLKLELYRQVFNKHYYVDISFAKRLNAKVHQDKGSHRINIPCTTEEEDSSIWRISISNTTDEGTLRSALKEKFYINFDLQLISQAHWSFSHDPFDGSTTFVKNRISFPLEVDIRPCSHSSAAVDLKMRMGINVSSLRDPLKFERNEFPERLTLQAI